Protein AF-0000000084921939 (afdb_homodimer)

Solvent-accessible surface area (backbone atoms only — not comparable to full-atom values): 20826 Å² total; per-residue (Å²): 112,67,66,59,47,50,51,52,46,53,59,44,48,62,42,48,56,49,37,40,47,52,32,39,49,50,42,35,72,74,61,29,62,90,74,51,49,69,66,56,27,24,56,69,44,69,48,59,68,68,59,49,56,74,76,28,90,46,66,67,50,51,51,49,50,42,37,20,49,49,24,35,47,53,51,50,52,32,46,61,71,40,65,82,54,87,73,54,70,42,52,43,53,42,50,28,50,50,48,50,50,52,46,27,72,76,34,63,66,51,41,66,37,32,52,82,17,29,64,45,40,33,32,50,63,60,91,84,52,71,69,51,61,34,67,69,56,47,49,54,39,54,76,67,65,54,78,59,56,69,61,51,50,53,49,49,49,50,47,50,39,25,52,29,47,51,45,45,28,12,66,76,66,48,44,97,40,39,47,89,77,40,49,68,61,52,45,48,35,49,35,27,40,64,73,93,111,66,65,58,48,50,50,51,46,51,59,44,49,63,43,50,56,48,35,40,46,51,31,39,49,52,41,35,72,75,62,29,63,88,72,51,49,68,66,57,26,24,58,70,44,70,47,56,69,70,59,50,57,75,77,28,91,46,67,66,51,52,50,49,51,42,39,21,49,49,23,34,48,53,50,50,51,32,47,62,70,40,65,84,52,87,74,54,71,42,52,43,54,43,50,29,49,51,48,51,49,51,47,27,73,75,33,62,66,51,42,66,37,30,50,82,17,29,63,47,37,30,32,48,45,62,92,79,54,53,75,55,59,34,66,68,56,46,50,56,39,54,75,68,67,54,78,60,55,69,61,50,50,52,50,49,49,50,46,49,37,24,52,28,45,50,46,47,29,11,66,77,67,48,42,96,39,40,47,88,77,41,47,67,60,50,44,49,35,49,35,26,41,64,73,92

Radius of gyration: 24.92 Å; Cα contacts (8 Å, |Δi|>4): 383; chains: 2; bounding box: 50×103×45 Å

Nearest PDB structures (foldseek):
  5wm9-assembly1_A  TM=5.730E-01  e=4.148E-05  Mycobacterium tuberculosis H37Rv
  6hs0-assembly1_A  TM=5.395E-01  e=7.628E-05  Mycobacterium tuberculosis H37Rv
  5ydp-assembly1_A  TM=6.527E-01  e=1.270E-03  Dietzia sp. DQ12-45-1b
  6o6o-assembly1_B  TM=4.294E-01  e=1.277E-04  Mycobacterium tuberculosis
  2zcx-assembly1_A-2  TM=4.219E-01  e=1.011E-04  Streptomyces coelicolor

Foldseek 3Di:
DVVVVVVVVVVVLVVLLVLLLVLQLVCCVVPNLVRDALCSSCVNSVHDSVSCCVNDVGSVRSVLVNLLVVLQVLLLVLLVVQVPPDDALLVSVLSSLVSQLVVCLVPVVSLVSQLPRNCCNQQPDDPPDGGHGDPSLVVSCVVNPNDPSVLQNVLVVVLSNLSSVVSNCQRVVVPPHHCVGCVVVNSVVSSVSNVD/DVVVVVVVVVVVLVVLLVLLLVLQLVCCVVPNLVRDALCSSCVNSVHDSVSCCVNDVGSVRSVLVNLLVVLQVLLLVLLVVQVPPDDAPLVSVLSSLVSQLVVCLVPVVSLVSQQPRNVCSQQPDDVNNRGGGDPSLVVSCVVNPNDPRVLQNVLVVVLSNVSSVVSNCQRVVVPPHHCVGCVVVNSVVSSVSNVD

InterPro domains:
  IPR001647 DNA-binding HTH domain, TetR-type [PF00440] (20-64)
  IPR001647 DNA-binding HTH domain, TetR-type [PR00455] (20-33)
  IPR001647 DNA-binding HTH domain, TetR-type [PR00455] (41-64)
  IPR001647 DNA-binding HTH domain, TetR-type [PS50977] (14-74)
  IPR009057 Homedomain-like superfamily [SSF46689] (13-72)
  IPR023772 DNA-binding HTH domain, TetR-type, conserved site [PS01081] (32-63)
  IPR050624 Nucleoid occlusion factor SlmA/HTH-type transcriptional regulator [PTHR43479] (9-191)

Sequence (392 aa):
MMDKLHSDMKSSKTDKKNLLIESATELFKTDGIKNTTVSDITGKANVAKGTFYLYFKDKDEIVNTVIIEQAYQMLCTAINHVEEKQGTVADKVVMIADELISAFINDAKDIEIVHKNLYRGLFSKENGKEGYFSKPVKEFIQKHGIVDVERSEKKLYIIIEMVGGVCYNSILNKTPYMIEEIKEELFSAIRSIVESMMDKLHSDMKSSKTDKKNLLIESATELFKTDGIKNTTVSDITGKANVAKGTFYLYFKDKDEIVNTVIIEQAYQMLCTAINHVEEKQGTVADKVVMIADELISAFINDAKDIEIVHKNLYRGLFSKENGKEGYFSKPVKEFIQKHGIVDVERSEKKLYIIIEMVGGVCYNSILNKTPYMIEEIKEELFSAIRSIVES

Structure (mmCIF, N/CA/C/O backbone):
data_AF-0000000084921939-model_v1
#
loop_
_entity.id
_entity.type
_entity.pdbx_description
1 polymer 'Transcriptional regulator, TetR family'
#
loop_
_atom_site.group_PDB
_atom_site.id
_atom_site.type_symbol
_atom_site.label_atom_id
_atom_site.label_alt_id
_atom_site.label_comp_id
_atom_site.label_asym_id
_atom_site.label_entity_id
_atom_site.label_seq_id
_atom_site.pdbx_PDB_ins_code
_atom_site.Cartn_x
_atom_site.Cartn_y
_atom_site.Cartn_z
_atom_site.occupancy
_atom_site.B_iso_or_equiv
_atom_site.auth_seq_id
_atom_site.auth_comp_id
_atom_site.auth_asym_id
_atom_site.auth_atom_id
_atom_site.pdbx_PDB_model_num
ATOM 1 N N . MET A 1 1 ? -13.07 50.812 7.578 1 47.84 1 MET A N 1
ATOM 2 C CA . MET A 1 1 ? -13.992 50.031 8.414 1 47.84 1 MET A CA 1
ATOM 3 C C . MET A 1 1 ? -14.523 48.812 7.66 1 47.84 1 MET A C 1
ATOM 5 O O . MET A 1 1 ? -14.633 47.75 8.227 1 47.84 1 MET A O 1
ATOM 9 N N . MET A 1 2 ? -14.867 48.969 6.434 1 55.25 2 MET A N 1
ATOM 10 C CA . MET A 1 2 ? -15.383 47.875 5.625 1 55.25 2 MET A CA 1
ATOM 11 C C . MET A 1 2 ? -14.281 46.875 5.297 1 55.25 2 MET A C 1
ATOM 13 O O . MET A 1 2 ? -14.523 45.656 5.25 1 55.25 2 MET A O 1
ATOM 17 N N . ASP A 1 3 ? -13.195 47.312 4.945 1 53 3 ASP A N 1
ATOM 18 C CA . ASP A 1 3 ? -12.102 46.406 4.609 1 53 3 ASP A CA 1
ATOM 19 C C . ASP A 1 3 ? -11.688 45.562 5.816 1 53 3 ASP A C 1
ATOM 21 O O . ASP A 1 3 ? -11.32 44.406 5.672 1 53 3 ASP A O 1
ATOM 25 N N . LYS A 1 4 ? -11.57 46.188 6.965 1 53 4 LYS A N 1
ATOM 26 C CA . LYS A 1 4 ? -11.305 45.438 8.18 1 53 4 LYS A CA 1
ATOM 27 C C . LYS A 1 4 ? -12.422 44.438 8.469 1 53 4 LYS A C 1
ATOM 29 O O . LYS A 1 4 ? -12.164 43.312 8.938 1 53 4 LYS A O 1
ATOM 34 N N . LEU A 1 5 ? -13.625 44.719 8.133 1 50.75 5 LEU A N 1
ATOM 35 C CA . LEU A 1 5 ? -14.742 43.781 8.289 1 50.75 5 LEU A CA 1
ATOM 36 C C . LEU A 1 5 ? -14.609 42.594 7.332 1 50.75 5 LEU A C 1
ATOM 38 O O . LEU A 1 5 ? -14.883 41.469 7.707 1 50.75 5 LEU A O 1
ATOM 42 N N . HIS A 1 6 ? -14.188 42.812 6.156 1 52.25 6 HIS A N 1
ATOM 43 C CA . HIS A 1 6 ? -13.977 41.719 5.227 1 52.25 6 HIS A CA 1
ATOM 44 C C . HIS A 1 6 ? -12.812 40.844 5.672 1 52.25 6 HIS A C 1
ATOM 46 O O . HIS A 1 6 ? -12.844 39.625 5.488 1 52.25 6 HIS A O 1
ATOM 52 N N . SER A 1 7 ? -11.82 41.562 6.016 1 52 7 SER A N 1
ATOM 53 C CA . SER A 1 7 ? -10.688 40.781 6.512 1 52 7 SER A CA 1
ATOM 54 C C . SER A 1 7 ? -11.047 40 7.777 1 52 7 SER A C 1
ATOM 56 O O . SER A 1 7 ? -10.602 38.875 7.973 1 52 7 SER A O 1
ATOM 58 N N . ASP A 1 8 ? -11.734 40.594 8.625 1 49.47 8 ASP A N 1
ATOM 59 C CA . ASP A 1 8 ? -12.188 39.938 9.852 1 49.47 8 ASP A CA 1
ATOM 60 C C . ASP A 1 8 ? -13.125 38.781 9.539 1 49.47 8 ASP A C 1
ATOM 62 O O . ASP A 1 8 ? -13.102 37.75 10.242 1 49.47 8 ASP A O 1
ATOM 66 N N . MET A 1 9 ? -13.961 38.969 8.523 1 45.69 9 MET A N 1
ATOM 67 C CA . MET A 1 9 ? -14.867 37.875 8.117 1 45.69 9 MET A CA 1
ATOM 68 C C . MET A 1 9 ? -14.102 36.75 7.477 1 45.69 9 MET A C 1
ATOM 70 O O . MET A 1 9 ? -14.469 35.562 7.652 1 45.69 9 MET A O 1
ATOM 74 N N . LYS A 1 10 ? -13.289 37.094 6.641 1 49.06 10 LYS A N 1
ATOM 75 C CA . LYS A 1 10 ? -12.438 36.094 6.012 1 49.06 10 LYS A CA 1
ATOM 76 C C . LYS A 1 10 ? -11.641 35.312 7.055 1 49.06 10 LYS A C 1
ATOM 78 O O . LYS A 1 10 ? -11.445 34.094 6.93 1 49.06 10 LYS A O 1
ATOM 83 N N . SER A 1 11 ? -11 35.969 7.84 1 51.38 11 SER A N 1
ATOM 84 C CA . SER A 1 11 ? -10.312 35.406 9 1 51.38 11 SER A CA 1
ATOM 85 C C . SER A 1 11 ? -11.266 34.625 9.883 1 51.38 11 SER A C 1
ATOM 87 O O . SER A 1 11 ? -10.898 33.562 10.398 1 51.38 11 SER A O 1
ATOM 89 N N . SER A 1 12 ? -12.617 34.938 9.789 1 52.81 12 SER A N 1
ATOM 90 C CA . SER A 1 12 ? -13.703 34.375 10.562 1 52.81 12 SER A CA 1
ATOM 91 C C . SER A 1 12 ? -14.156 33.031 9.969 1 52.81 12 SER A C 1
ATOM 93 O O . SER A 1 12 ? -14.477 32.094 10.703 1 52.81 12 SER A O 1
ATOM 95 N N . LYS A 1 13 ? -14.109 33 8.688 1 52.56 13 LYS A N 1
ATOM 96 C CA . LYS A 1 13 ? -14.508 31.781 7.996 1 52.56 13 LYS A CA 1
ATOM 97 C C . LYS A 1 13 ? -13.484 30.656 8.219 1 52.56 13 LYS A C 1
ATOM 99 O O . LYS A 1 13 ? -13.859 29.516 8.461 1 52.56 13 LYS A O 1
ATOM 104 N N . THR A 1 14 ? -12.289 30.969 7.824 1 61.38 14 THR A N 1
ATOM 105 C CA . THR A 1 14 ? -11.18 30.062 8.078 1 61.38 14 THR A CA 1
ATOM 106 C C . THR A 1 14 ? -11.156 29.625 9.539 1 61.38 14 THR A C 1
ATOM 108 O O . THR A 1 14 ? -10.891 28.469 9.852 1 61.38 14 THR A O 1
ATOM 111 N N . ASP A 1 15 ? -11.836 30.375 10.258 1 81.5 15 ASP A N 1
ATOM 112 C CA . ASP A 1 15 ? -11.883 30.141 11.703 1 81.5 15 ASP A CA 1
ATOM 113 C C . ASP A 1 15 ? -12.969 29.125 12.055 1 81.5 15 ASP A C 1
ATOM 115 O O . ASP A 1 15 ? -12.734 28.203 12.844 1 81.5 15 ASP A O 1
ATOM 119 N N . LYS A 1 16 ? -14.062 29.125 11.188 1 92.5 16 LYS A N 1
ATOM 120 C CA . LYS A 1 16 ? -15.156 28.234 11.539 1 92.5 16 LYS A CA 1
ATOM 121 C C . LYS A 1 16 ? -14.867 26.797 11.078 1 92.5 16 LYS A C 1
ATOM 123 O O . LYS A 1 16 ? -15.18 25.844 11.789 1 92.5 16 LYS A O 1
ATOM 128 N N . LYS A 1 17 ? -14.297 26.703 9.891 1 94.12 17 LYS A N 1
ATOM 129 C CA . LYS A 1 17 ? -13.898 25.391 9.414 1 94.12 17 LYS A CA 1
ATOM 130 C C . LYS A 1 17 ? -12.945 24.719 10.398 1 94.12 17 LYS A C 1
ATOM 132 O O . LYS A 1 17 ? -13.125 23.547 10.75 1 94.12 17 LYS A O 1
ATOM 137 N N . ASN A 1 18 ? -12.039 25.469 10.789 1 93.81 18 ASN A N 1
ATOM 138 C CA . ASN A 1 18 ? -11.062 24.922 11.727 1 93.81 18 ASN A CA 1
ATOM 139 C C . ASN A 1 18 ? -11.703 24.562 13.062 1 93.81 18 ASN A C 1
ATOM 141 O O . ASN A 1 18 ? -11.328 23.562 13.68 1 93.81 18 ASN A O 1
ATOM 145 N N . LEU A 1 19 ? -12.617 25.391 13.43 1 95.44 19 LEU A N 1
ATOM 146 C CA . LEU A 1 19 ? -13.336 25.109 14.664 1 95.44 19 LEU A CA 1
ATOM 147 C C . LEU A 1 19 ? -14.094 23.797 14.562 1 95.44 19 LEU A C 1
ATOM 149 O O . LEU A 1 19 ? -14.109 23 15.516 1 95.44 19 LEU A O 1
ATOM 153 N N . LEU A 1 20 ? -14.664 23.578 13.453 1 97.25 20 LEU A N 1
ATOM 154 C CA . LEU A 1 20 ? -15.383 22.328 13.219 1 97.25 20 LEU A CA 1
ATOM 155 C C . LEU A 1 20 ? -14.43 21.141 13.234 1 97.25 20 LEU A C 1
ATOM 157 O O . LEU A 1 20 ? -14.711 20.125 13.875 1 97.25 20 LEU A O 1
ATOM 161 N N . ILE A 1 21 ? -13.336 21.344 12.617 1 95.94 21 ILE A N 1
ATOM 162 C CA . ILE A 1 21 ? -12.352 20.266 12.539 1 95.94 21 ILE A CA 1
ATOM 163 C C . ILE A 1 21 ? -11.812 19.953 13.938 1 95.94 21 ILE A C 1
ATOM 165 O O . ILE A 1 21 ? -11.711 18.797 14.328 1 95.94 21 ILE A O 1
ATOM 169 N N . GLU A 1 22 ? -11.508 20.953 14.672 1 95.69 22 GLU A N 1
ATOM 170 C CA . GLU A 1 22 ? -11 20.797 16.031 1 95.69 22 GLU A CA 1
ATOM 171 C C . GLU A 1 22 ? -12.031 20.125 16.922 1 95.69 22 GLU A C 1
ATOM 173 O O . GLU A 1 22 ? -11.695 19.219 17.703 1 95.69 22 GLU A O 1
ATOM 178 N N . SER A 1 23 ? -13.219 20.562 16.844 1 97.94 23 SER A N 1
ATOM 179 C CA . SER A 1 23 ? -14.297 19.984 17.625 1 97.94 23 SER A CA 1
ATOM 180 C C . SER A 1 23 ? -14.508 18.516 17.266 1 97.94 23 SER A C 1
ATOM 182 O O . SER A 1 23 ? -14.633 17.672 18.156 1 97.94 23 SER A O 1
ATOM 184 N N . ALA A 1 24 ? -14.531 18.25 16 1 97.88 24 ALA A N 1
ATOM 185 C CA . ALA A 1 24 ? -14.672 16.875 15.539 1 97.88 24 ALA A CA 1
ATOM 186 C C . ALA A 1 24 ? -13.523 16 16.047 1 97.88 24 ALA A C 1
ATOM 188 O O . ALA A 1 24 ? -13.742 14.898 16.547 1 97.88 24 ALA A O 1
ATOM 189 N N . THR A 1 25 ? -12.359 16.531 15.953 1 96.12 25 THR A N 1
ATOM 190 C CA . THR A 1 25 ? -11.164 15.812 16.391 1 96.12 25 THR A CA 1
ATOM 191 C C . THR A 1 25 ? -11.289 15.422 17.859 1 96.12 25 THR A C 1
ATOM 193 O O . THR A 1 25 ? -11.039 14.266 18.234 1 96.12 25 THR A O 1
ATOM 196 N N . GLU A 1 26 ? -11.711 16.297 18.656 1 96.69 26 GLU A N 1
ATOM 197 C CA . GLU A 1 26 ? -11.852 16.047 20.094 1 96.69 26 GLU A CA 1
ATOM 198 C C . GLU A 1 26 ? -12.953 15.039 20.375 1 96.69 26 GLU A C 1
ATOM 200 O O . GLU A 1 26 ? -12.773 14.117 21.172 1 96.69 26 GLU A O 1
ATOM 205 N N . LEU A 1 27 ? -14.016 15.211 19.719 1 97.69 27 LEU A N 1
ATOM 206 C CA . LEU A 1 27 ? -15.148 14.32 19.938 1 97.69 27 LEU A CA 1
ATOM 207 C C . LEU A 1 27 ? -14.828 12.906 19.453 1 97.69 27 LEU A C 1
ATOM 209 O O . LEU A 1 27 ? -15.203 11.93 20.109 1 97.69 27 LEU A O 1
ATOM 213 N N . PHE A 1 28 ? -14.172 12.828 18.359 1 95.88 28 PHE A N 1
ATOM 214 C CA . PHE A 1 28 ? -13.781 11.516 17.859 1 95.88 28 PHE A CA 1
ATOM 215 C C . PHE A 1 28 ? -12.836 10.82 18.844 1 95.88 28 PHE A C 1
ATOM 217 O O . PHE A 1 28 ? -12.891 9.602 19 1 95.88 28 PHE A O 1
ATOM 224 N N . LYS A 1 29 ? -12.008 11.562 19.438 1 92 29 LYS A N 1
ATOM 225 C CA . LYS A 1 29 ? -11.055 11.016 20.391 1 92 29 LYS A CA 1
ATOM 226 C C . LYS A 1 29 ? -11.75 10.539 21.672 1 92 29 LYS A C 1
ATOM 228 O O . LYS A 1 29 ? -11.414 9.492 22.219 1 92 29 LYS A O 1
ATOM 233 N N . THR A 1 30 ? -12.727 11.258 22.078 1 94.38 30 THR A N 1
ATOM 234 C CA . THR A 1 30 ? -13.359 10.984 23.359 1 94.38 30 THR A CA 1
ATOM 235 C C . THR A 1 30 ? -14.539 10.031 23.203 1 94.38 30 THR A C 1
ATOM 237 O O . THR A 1 30 ? -14.703 9.102 23.984 1 94.38 30 THR A O 1
ATOM 240 N N . ASP A 1 31 ? -15.32 10.18 22.109 1 95.75 31 ASP A N 1
ATOM 241 C CA . ASP A 1 31 ? -16.578 9.453 21.984 1 95.75 31 ASP A CA 1
ATOM 242 C C . ASP A 1 31 ? -16.516 8.43 20.859 1 95.75 31 ASP A C 1
ATOM 244 O O . ASP A 1 31 ? -17.375 7.543 20.766 1 95.75 31 ASP A O 1
ATOM 248 N N . GLY A 1 32 ? -15.5 8.594 20.016 1 94.5 32 GLY A N 1
ATOM 249 C CA . GLY A 1 32 ? -15.445 7.738 18.844 1 94.5 32 GLY A CA 1
ATOM 250 C C . GLY A 1 32 ? -16.203 8.305 17.656 1 94.5 32 GLY A C 1
ATOM 251 O O . GLY A 1 32 ? -17.141 9.078 17.812 1 94.5 32 GLY A O 1
ATOM 252 N N . ILE A 1 33 ? -15.891 7.871 16.531 1 94.94 33 ILE A N 1
ATOM 253 C CA . ILE A 1 33 ? -16.469 8.367 15.289 1 94.94 33 ILE A CA 1
ATOM 254 C C . ILE A 1 33 ? -17.938 7.926 15.195 1 94.94 33 ILE A C 1
ATOM 256 O O . ILE A 1 33 ? -18.812 8.727 14.852 1 94.94 33 ILE A O 1
ATOM 260 N N . LYS A 1 34 ? -18.125 6.68 15.438 1 95.31 34 LYS A N 1
ATOM 261 C CA . LYS A 1 34 ? -19.453 6.094 15.289 1 95.31 34 LYS A CA 1
ATOM 262 C C . LYS A 1 34 ? -20.469 6.797 16.188 1 95.31 34 LYS A C 1
ATOM 264 O O . LYS A 1 34 ? -21.594 7.039 15.773 1 95.31 34 LYS A O 1
ATOM 269 N N . ASN A 1 35 ? -20.094 7.262 17.266 1 97 35 ASN A N 1
ATOM 270 C CA . ASN A 1 35 ? -21 7.781 18.266 1 97 35 ASN A CA 1
ATOM 271 C C . ASN A 1 35 ? -21.125 9.305 18.188 1 97 35 ASN A C 1
ATOM 273 O O . ASN A 1 35 ? -21.828 9.922 18.984 1 97 35 ASN A O 1
ATOM 277 N N . THR A 1 36 ? -20.375 9.859 17.328 1 98.25 36 THR A N 1
ATOM 278 C CA . THR A 1 36 ? -20.406 11.312 17.188 1 98.25 36 THR A CA 1
ATOM 279 C C . THR A 1 36 ? -21.297 11.734 16.016 1 98.25 36 THR A C 1
ATOM 281 O O . THR A 1 36 ? -21.188 11.18 14.922 1 98.25 36 THR A O 1
ATOM 284 N N . THR A 1 37 ? -22.125 12.711 16.219 1 97.94 37 THR A N 1
ATOM 285 C CA . THR A 1 37 ? -23 13.195 15.164 1 97.94 37 THR A CA 1
ATOM 286 C C . THR A 1 37 ? -22.594 14.594 14.719 1 97.94 37 THR A C 1
ATOM 288 O O . THR A 1 37 ? -21.781 15.25 15.383 1 97.94 37 THR A O 1
ATOM 291 N N . VAL A 1 38 ? -23.219 15.008 13.617 1 98.31 38 VAL A N 1
ATOM 292 C CA . VAL A 1 38 ? -23 16.359 13.125 1 98.31 38 VAL A CA 1
ATOM 293 C C . VAL A 1 38 ? -23.516 17.375 14.156 1 98.31 38 VAL A C 1
ATOM 295 O O . VAL A 1 38 ? -22.875 18.406 14.391 1 98.31 38 VAL A O 1
ATOM 298 N N . SER A 1 39 ? -24.594 17.047 14.773 1 98.19 39 SER A N 1
ATOM 299 C CA . SER A 1 39 ? -25.141 17.906 15.812 1 98.19 39 SER A CA 1
ATOM 300 C C . SER A 1 39 ? -24.172 18.062 16.984 1 98.19 39 SER A C 1
ATOM 302 O O . SER A 1 39 ? -24 19.156 17.516 1 98.19 39 SER A O 1
ATOM 304 N N . ASP A 1 40 ? -23.516 17.016 17.391 1 98.38 40 ASP A N 1
ATOM 305 C CA . ASP A 1 40 ? -22.516 17.062 18.453 1 98.38 40 ASP A CA 1
ATOM 306 C C . ASP A 1 40 ? -21.359 18 18.078 1 98.38 40 ASP A C 1
ATOM 308 O O . ASP A 1 40 ? -20.938 18.828 18.906 1 98.38 40 ASP A O 1
ATOM 312 N N . ILE A 1 41 ? -20.906 17.906 16.859 1 98.62 41 ILE A N 1
ATOM 313 C CA . ILE A 1 41 ? -19.766 18.672 16.375 1 98.62 41 ILE A CA 1
ATOM 314 C C . ILE A 1 41 ? -20.109 20.156 16.328 1 98.62 41 ILE A C 1
ATOM 316 O O . ILE A 1 41 ? -19.359 20.984 16.828 1 98.62 41 ILE A O 1
ATOM 320 N N . THR A 1 42 ? -21.266 20.391 15.734 1 98.25 42 THR A N 1
ATOM 321 C CA . THR A 1 42 ? -21.672 21.781 15.633 1 98.25 42 THR A CA 1
ATOM 322 C C . THR A 1 42 ? -21.953 22.375 17.016 1 98.25 42 THR A C 1
ATOM 324 O O . THR A 1 42 ? -21.656 23.547 17.266 1 98.25 42 THR A O 1
ATOM 327 N N . GLY A 1 43 ? -22.562 21.594 17.859 1 97.94 43 GLY A N 1
ATOM 328 C CA . GLY A 1 43 ? -22.781 22.016 19.234 1 97.94 43 GLY A CA 1
ATOM 329 C C . GLY A 1 43 ? -21.484 22.375 19.938 1 97.94 43 GLY A C 1
ATOM 330 O O . GLY A 1 43 ? -21.391 23.453 20.547 1 97.94 43 GLY A O 1
ATOM 331 N N . LYS A 1 44 ? -20.531 21.625 19.844 1 97.5 44 LYS A N 1
ATOM 332 C CA . LYS A 1 44 ? -19.25 21.875 20.484 1 97.5 44 LYS A CA 1
ATOM 333 C C . LYS A 1 44 ? -18.547 23.078 19.875 1 97.5 44 LYS A C 1
ATOM 335 O O . LYS A 1 44 ? -17.875 23.844 20.578 1 97.5 44 LYS A O 1
ATOM 340 N N . ALA A 1 45 ? -18.672 23.172 18.609 1 97.19 45 ALA A N 1
ATOM 341 C CA . ALA A 1 45 ? -18.047 24.266 17.875 1 97.19 45 ALA A CA 1
ATOM 342 C C . ALA A 1 45 ? -18.812 25.578 18.094 1 97.19 45 ALA A C 1
ATOM 344 O O . ALA A 1 45 ? -18.344 26.641 17.719 1 97.19 45 ALA A O 1
ATOM 345 N N . ASN A 1 46 ? -19.953 25.406 18.641 1 96.62 46 ASN A N 1
ATOM 346 C CA . ASN A 1 46 ? -20.812 26.562 18.875 1 96.62 46 ASN A CA 1
ATOM 347 C C . ASN A 1 46 ? -21.156 27.297 17.578 1 96.62 46 ASN A C 1
ATOM 349 O O . ASN A 1 46 ? -20.969 28.516 17.484 1 96.62 46 ASN A O 1
ATOM 353 N N . VAL A 1 47 ? -21.531 26.5 16.625 1 96.38 47 VAL A N 1
ATOM 354 C CA . VAL A 1 47 ? -22 27.047 15.359 1 96.38 47 VAL A CA 1
ATOM 355 C C . VAL A 1 47 ? -23.328 26.391 14.984 1 96.38 47 VAL A C 1
ATOM 357 O O . VAL A 1 47 ? -23.703 25.344 15.531 1 96.38 47 VAL A O 1
ATOM 360 N N . ALA A 1 48 ? -24.047 27.094 14.07 1 94.5 48 ALA A N 1
ATOM 361 C CA . ALA A 1 48 ? -25.312 26.547 13.562 1 94.5 48 ALA A CA 1
ATOM 362 C C . ALA A 1 48 ? -25.047 25.328 12.672 1 94.5 48 ALA A C 1
ATOM 364 O O . ALA A 1 48 ? -24 25.234 12.031 1 94.5 48 ALA A O 1
ATOM 365 N N . LYS A 1 49 ? -26.016 24.453 12.586 1 95.12 49 LYS A N 1
ATOM 366 C CA . LYS A 1 49 ? -25.891 23.234 11.789 1 95.12 49 LYS A CA 1
ATOM 367 C C . LYS A 1 49 ? -25.656 23.562 10.32 1 95.12 49 LYS A C 1
ATOM 369 O O . LYS A 1 49 ? -24.906 22.859 9.633 1 95.12 49 LYS A O 1
ATOM 374 N N . GLY A 1 50 ? -26.266 24.594 9.883 1 95.69 50 GLY A N 1
ATOM 375 C CA . GLY A 1 50 ? -26.109 25.016 8.5 1 95.69 50 GLY A CA 1
ATOM 376 C C . GLY A 1 50 ? -24.688 25.406 8.148 1 95.69 50 GLY A C 1
ATOM 377 O O . GLY A 1 50 ? -24.25 25.203 7.012 1 95.69 50 GLY A O 1
ATOM 378 N N . THR A 1 51 ? -24.047 25.891 9.18 1 95.75 51 THR A N 1
ATOM 379 C CA . THR A 1 51 ? -22.641 26.281 8.984 1 95.75 51 THR A CA 1
ATOM 380 C C . THR A 1 51 ? -21.781 25.078 8.648 1 95.75 51 THR A C 1
ATOM 382 O O . THR A 1 51 ? -20.875 25.156 7.824 1 95.75 51 THR A O 1
ATOM 385 N N . PHE A 1 52 ? -22.094 23.953 9.234 1 97.19 52 PHE A N 1
ATOM 386 C CA . PHE A 1 52 ? -21.375 22.719 8.945 1 97.19 52 PHE A CA 1
ATOM 387 C C . PHE A 1 52 ? -21.422 22.406 7.457 1 97.19 52 PHE A C 1
ATOM 389 O O . PHE A 1 52 ? -20.391 22.094 6.852 1 97.19 52 PHE A O 1
ATOM 396 N N . TYR A 1 53 ? -22.469 22.547 6.863 1 96.44 53 TYR A N 1
ATOM 397 C CA . TYR A 1 53 ? -22.719 22.078 5.5 1 96.44 53 TYR A CA 1
ATOM 398 C C . TYR A 1 53 ? -22.172 23.078 4.484 1 96.44 53 TYR A C 1
ATOM 400 O O . TYR A 1 53 ? -22.141 22.797 3.285 1 96.44 53 TYR A O 1
ATOM 408 N N . LEU A 1 54 ? -21.734 24.219 4.996 1 95.62 54 LEU A N 1
ATOM 409 C CA . LEU A 1 54 ? -20.969 25.125 4.148 1 95.62 54 LEU A CA 1
ATOM 410 C C . LEU A 1 54 ? -19.594 24.562 3.842 1 95.62 54 LEU A C 1
ATOM 412 O O . LEU A 1 54 ? -19 24.875 2.799 1 95.62 54 LEU A O 1
ATOM 416 N N . TYR A 1 55 ? -19.188 23.75 4.773 1 94.88 55 TYR A N 1
ATOM 417 C CA . TYR A 1 55 ? -17.797 23.328 4.684 1 94.88 55 TYR A CA 1
ATOM 418 C C . TYR A 1 55 ? -17.719 21.828 4.41 1 94.88 55 TYR A C 1
ATOM 420 O O . TYR A 1 55 ? -16.75 21.359 3.809 1 94.88 55 TYR A O 1
ATOM 428 N N . PHE A 1 56 ? -18.688 21.156 4.844 1 96.88 56 PHE A N 1
ATOM 429 C CA . PHE A 1 56 ? -18.656 19.703 4.711 1 96.88 56 PHE A CA 1
ATOM 430 C C . PHE A 1 56 ? -20.016 19.188 4.227 1 96.88 56 PHE A C 1
ATOM 432 O O . PHE A 1 56 ? -21.062 19.547 4.766 1 96.88 56 PHE A O 1
ATOM 439 N N . LYS A 1 57 ? -19.953 18.281 3.328 1 96.75 57 LYS A N 1
ATOM 440 C CA . LYS A 1 57 ? -21.172 17.734 2.744 1 96.75 57 LYS A CA 1
ATOM 441 C C . LYS A 1 57 ? -21.859 16.781 3.703 1 96.75 57 LYS A C 1
ATOM 443 O O . LYS A 1 57 ? -23.094 16.688 3.717 1 96.75 57 LYS A O 1
ATOM 448 N N . ASP A 1 58 ? -21.047 16.062 4.457 1 96.44 58 ASP A N 1
ATOM 449 C CA . ASP A 1 58 ? -21.547 15.055 5.395 1 96.44 58 ASP A CA 1
ATOM 450 C C . ASP A 1 58 ? -20.5 14.703 6.445 1 96.44 58 ASP A C 1
ATOM 452 O O . ASP A 1 58 ? -19.406 15.266 6.445 1 96.44 58 ASP A O 1
ATOM 456 N N . LYS A 1 59 ? -20.828 13.891 7.348 1 96.88 59 LYS A N 1
ATOM 457 C CA . LYS A 1 59 ? -19.922 13.484 8.414 1 96.88 59 LYS A CA 1
ATOM 458 C C . LYS A 1 59 ? -18.703 12.781 7.855 1 96.88 59 LYS A C 1
ATOM 460 O O . LYS A 1 59 ? -17.594 12.945 8.375 1 96.88 59 LYS A O 1
ATOM 465 N N . ASP A 1 60 ? -18.891 12.062 6.754 1 96.12 60 ASP A N 1
ATOM 466 C CA . ASP A 1 60 ? -17.781 11.336 6.16 1 96.12 60 ASP A CA 1
ATOM 467 C C . ASP A 1 60 ? -16.688 12.297 5.691 1 96.12 60 ASP A C 1
ATOM 469 O O . ASP A 1 60 ? -15.5 11.992 5.812 1 96.12 60 ASP A O 1
ATOM 473 N N . GLU A 1 61 ? -17.078 13.359 5.25 1 95.69 61 GLU A N 1
ATOM 474 C CA . GLU A 1 61 ? -16.094 14.32 4.754 1 95.69 61 GLU A CA 1
ATOM 475 C C . GLU A 1 61 ? -15.266 14.898 5.895 1 95.69 61 GLU A C 1
ATOM 477 O O . GLU A 1 61 ? -14.047 15.055 5.762 1 95.69 61 GLU A O 1
ATOM 482 N N . ILE A 1 62 ? -15.875 15.266 7.012 1 96.25 62 ILE A N 1
ATOM 483 C CA . ILE A 1 62 ? -15.086 15.836 8.102 1 96.25 62 ILE A CA 1
ATOM 484 C C . ILE A 1 62 ? -14.273 14.742 8.781 1 96.25 62 ILE A C 1
ATOM 486 O O . ILE A 1 62 ? -13.156 14.984 9.234 1 96.25 62 ILE A O 1
ATOM 490 N N . VAL A 1 63 ? -14.789 13.508 8.82 1 95.62 63 VAL A N 1
ATOM 491 C CA . VAL A 1 63 ? -14.016 12.375 9.328 1 95.62 63 VAL A CA 1
ATOM 492 C C . VAL A 1 63 ? -12.727 12.227 8.523 1 95.62 63 VAL A C 1
ATOM 494 O O . VAL A 1 63 ? -11.633 12.156 9.102 1 95.62 63 VAL A O 1
ATOM 497 N N . ASN A 1 64 ? -12.875 12.25 7.227 1 92.56 64 ASN A N 1
ATOM 498 C CA . ASN A 1 64 ? -11.719 12.125 6.348 1 92.56 64 ASN A CA 1
ATOM 499 C C . ASN A 1 64 ? -10.727 13.266 6.562 1 92.56 64 ASN A C 1
ATOM 501 O O . ASN A 1 64 ? -9.516 13.047 6.59 1 92.56 64 ASN A O 1
ATOM 505 N N . THR A 1 65 ? -11.273 14.383 6.703 1 91.75 65 THR A N 1
ATOM 506 C CA . THR A 1 65 ? -10.43 15.555 6.914 1 91.75 65 THR A CA 1
ATOM 507 C C . THR A 1 65 ? -9.648 15.43 8.219 1 91.75 65 THR A C 1
ATOM 509 O O . THR A 1 65 ? -8.453 15.719 8.258 1 91.75 65 THR A O 1
ATOM 512 N N . VAL A 1 66 ? -10.266 14.984 9.258 1 93.25 66 VAL A N 1
ATOM 513 C CA . VAL A 1 66 ? -9.625 14.82 10.555 1 93.25 66 VAL A CA 1
ATOM 514 C C . VAL A 1 66 ? -8.539 13.758 10.469 1 93.25 66 VAL A C 1
ATOM 516 O O . VAL A 1 66 ? -7.441 13.938 11 1 93.25 66 VAL A O 1
ATOM 519 N N . ILE A 1 67 ? -8.805 12.711 9.781 1 91.88 67 ILE A N 1
ATOM 520 C CA . ILE A 1 67 ? -7.867 11.609 9.656 1 91.88 67 ILE A CA 1
ATOM 521 C C . ILE A 1 67 ? -6.633 12.062 8.883 1 91.88 67 ILE A C 1
ATOM 523 O O . ILE A 1 67 ? -5.5 11.781 9.281 1 91.88 67 ILE A O 1
ATOM 527 N N . ILE A 1 68 ? -6.852 12.75 7.859 1 89.94 68 ILE A N 1
ATOM 528 C CA . ILE A 1 68 ? -5.754 13.266 7.055 1 89.94 68 ILE A CA 1
ATOM 529 C C . ILE A 1 68 ? -4.906 14.227 7.887 1 89.94 68 ILE A C 1
ATOM 531 O O . ILE A 1 68 ? -3.674 14.164 7.852 1 89.94 68 ILE A O 1
ATOM 535 N N . GLU A 1 69 ? -5.566 15.039 8.625 1 88.31 69 GLU A N 1
ATOM 536 C CA . GLU A 1 69 ? -4.863 15.984 9.484 1 88.31 69 GLU A CA 1
ATOM 537 C C . GLU A 1 69 ? -4.047 15.266 10.555 1 88.31 69 GLU A C 1
ATOM 539 O O . GLU A 1 69 ? -2.938 15.688 10.883 1 88.31 69 GLU A O 1
ATOM 544 N N . GLN A 1 70 ? -4.605 14.281 11.102 1 89.69 70 GLN A N 1
ATOM 545 C CA . GLN A 1 70 ? -3.893 13.508 12.109 1 89.69 70 GLN A CA 1
ATOM 546 C C . GLN A 1 70 ? -2.654 12.836 11.523 1 89.69 70 GLN A C 1
ATOM 548 O O . GLN A 1 70 ? -1.589 12.844 12.141 1 89.69 70 GLN A O 1
ATOM 553 N N . ALA A 1 71 ? -2.828 12.266 10.383 1 89.88 71 ALA A N 1
ATOM 554 C CA . ALA A 1 71 ? -1.695 11.641 9.695 1 89.88 71 ALA A CA 1
ATOM 555 C C . ALA A 1 71 ? -0.586 12.656 9.438 1 89.88 71 ALA A C 1
ATOM 557 O O . ALA A 1 71 ? 0.589 12.383 9.695 1 89.88 71 ALA A O 1
ATOM 558 N N . TYR A 1 72 ? -1.009 13.789 8.992 1 87 72 TYR A N 1
ATOM 559 C CA . TYR A 1 72 ? -0.081 14.883 8.719 1 87 72 TYR A CA 1
ATOM 560 C C . TYR A 1 72 ? 0.651 15.297 9.992 1 87 72 TYR A C 1
ATOM 562 O O . TYR A 1 72 ? 1.87 15.492 9.977 1 87 72 TYR A O 1
ATOM 570 N N . GLN A 1 73 ? -0.079 15.383 11.031 1 88.19 73 GLN A N 1
ATOM 571 C CA . GLN A 1 73 ? 0.512 15.805 12.297 1 88.19 73 GLN A CA 1
ATOM 572 C C . GLN A 1 73 ? 1.515 14.773 12.805 1 88.19 73 GLN A C 1
ATOM 574 O O . GLN A 1 73 ? 2.535 15.125 13.391 1 88.19 73 GLN A O 1
ATOM 579 N N . MET A 1 74 ? 1.231 13.547 12.633 1 90.38 74 MET A N 1
ATOM 580 C CA . MET A 1 74 ? 2.148 12.484 13.039 1 90.38 74 MET A CA 1
ATOM 581 C C . MET A 1 74 ? 3.473 12.602 12.289 1 90.38 74 MET A C 1
ATOM 583 O O . MET A 1 74 ? 4.539 12.453 12.883 1 90.38 74 MET A O 1
ATOM 587 N N . LEU A 1 75 ? 3.396 12.852 11.031 1 89.38 75 LEU A N 1
ATOM 588 C CA . LEU A 1 75 ? 4.605 13 10.227 1 89.38 75 LEU A CA 1
ATOM 589 C C . LEU A 1 75 ? 5.402 14.227 10.664 1 89.38 75 LEU A C 1
ATOM 591 O O . LEU A 1 75 ? 6.621 14.156 10.828 1 89.38 75 LEU A O 1
ATOM 595 N N . CYS A 1 76 ? 4.668 15.328 10.875 1 87.88 76 CYS A N 1
ATOM 596 C CA . CYS A 1 76 ? 5.324 16.562 11.289 1 87.88 76 CYS A CA 1
ATOM 597 C C . CYS A 1 76 ? 6.043 16.375 12.625 1 87.88 76 CYS A C 1
ATOM 599 O O . CYS A 1 76 ? 7.172 16.844 12.797 1 87.88 76 CYS A O 1
ATOM 601 N N . THR A 1 77 ? 5.363 15.758 13.492 1 91.25 77 THR A N 1
ATOM 602 C CA . THR A 1 77 ? 5.957 15.492 14.797 1 91.25 77 THR A CA 1
ATOM 603 C C . THR A 1 77 ? 7.223 14.648 14.656 1 91.25 77 THR A C 1
ATOM 605 O O . THR A 1 77 ? 8.25 14.961 15.266 1 91.25 77 THR A O 1
ATOM 608 N N . ALA A 1 78 ? 7.172 13.641 13.852 1 92.94 78 ALA A N 1
ATOM 609 C CA . ALA A 1 78 ? 8.328 12.773 13.633 1 92.94 78 ALA A CA 1
ATOM 610 C C . ALA A 1 78 ? 9.477 13.547 13 1 92.94 78 ALA A C 1
ATOM 612 O O . ALA A 1 78 ? 10.633 13.391 13.398 1 92.94 78 ALA A O 1
ATOM 613 N N . ILE A 1 79 ? 9.172 14.406 12.047 1 90.88 79 ILE A N 1
ATOM 614 C CA . ILE A 1 79 ? 10.18 15.211 11.375 1 90.88 79 ILE A CA 1
ATOM 615 C C . ILE A 1 79 ? 10.852 16.156 12.375 1 90.88 79 ILE A C 1
ATOM 617 O O . ILE A 1 79 ? 12.078 16.266 12.414 1 90.88 79 ILE A O 1
ATOM 621 N N . ASN A 1 80 ? 10.031 16.766 13.188 1 90.94 80 ASN A N 1
ATOM 622 C CA . ASN A 1 80 ? 10.547 17.719 14.164 1 90.94 80 ASN A CA 1
ATOM 623 C C . ASN A 1 80 ? 11.461 17.047 15.188 1 90.94 80 ASN A C 1
ATOM 625 O O . ASN A 1 80 ? 12.453 17.641 15.617 1 90.94 80 ASN A O 1
ATOM 629 N N . HIS A 1 81 ? 11.117 15.875 15.562 1 93.5 81 HIS A N 1
ATOM 630 C CA . HIS A 1 81 ? 11.906 15.125 16.531 1 93.5 81 HIS A CA 1
ATOM 631 C C . HIS A 1 81 ? 13.281 14.781 15.977 1 93.5 81 HIS A C 1
ATOM 633 O O . HIS A 1 81 ? 14.25 14.68 16.734 1 93.5 81 HIS A O 1
ATOM 639 N N . VAL A 1 82 ? 13.375 14.617 14.664 1 93.06 82 VAL A N 1
ATOM 640 C CA . VAL A 1 82 ? 14.594 14.102 14.062 1 93.06 82 VAL A CA 1
ATOM 641 C C . VAL A 1 82 ? 15.43 15.266 13.523 1 93.06 82 VAL A C 1
ATOM 643 O O . VAL A 1 82 ? 16.641 15.117 13.289 1 93.06 82 VAL A O 1
ATOM 646 N N . GLU A 1 83 ? 14.828 16.359 13.273 1 86.62 83 GLU A N 1
ATOM 647 C CA . GLU A 1 83 ? 15.438 17.5 12.594 1 86.62 83 GLU A CA 1
ATOM 648 C C . GLU A 1 83 ? 16.75 17.906 13.258 1 86.62 83 GLU A C 1
ATOM 650 O O . GLU A 1 83 ? 17.734 18.219 12.578 1 86.62 83 GLU A O 1
ATOM 655 N N . GLU A 1 84 ? 16.859 17.844 14.555 1 86.81 84 GLU A N 1
ATOM 656 C CA . GLU A 1 84 ? 18.047 18.328 15.266 1 86.81 84 GLU A CA 1
ATOM 657 C C . GLU A 1 84 ? 19.094 17.234 15.422 1 86.81 84 GLU A C 1
ATOM 659 O O . GLU A 1 84 ? 20.188 17.484 15.906 1 86.81 84 GLU A O 1
ATOM 664 N N . LYS A 1 85 ? 18.766 16.109 14.992 1 92 85 LYS A N 1
ATOM 665 C CA . LYS A 1 85 ? 19.703 14.992 15.109 1 92 85 LYS A CA 1
ATOM 666 C C . LYS A 1 85 ? 20.734 15.023 13.992 1 92 85 LYS A C 1
ATOM 668 O O . LYS A 1 85 ? 20.484 15.594 12.93 1 92 85 LYS A O 1
ATOM 673 N N . GLN A 1 86 ? 21.859 14.453 14.281 1 92.5 86 GLN A N 1
ATOM 674 C CA . GLN A 1 86 ? 22.922 14.375 13.297 1 92.5 86 GLN A CA 1
ATOM 675 C C . GLN A 1 86 ? 22.719 13.188 12.352 1 92.5 86 GLN A C 1
ATOM 677 O O . GLN A 1 86 ? 22.031 12.227 12.695 1 92.5 86 GLN A O 1
ATOM 682 N N . GLY A 1 87 ? 23.25 13.375 11.055 1 93.44 87 GLY A N 1
ATOM 683 C CA . GLY A 1 87 ? 23.188 12.297 10.086 1 93.44 87 GLY A CA 1
ATOM 684 C C . GLY A 1 87 ? 22.875 12.773 8.68 1 93.44 87 GLY A C 1
ATOM 685 O O . GLY A 1 87 ? 22.578 13.945 8.469 1 93.44 87 GLY A O 1
ATOM 686 N N . THR A 1 88 ? 23.031 11.82 7.773 1 94 88 THR A N 1
ATOM 687 C CA . THR A 1 88 ? 22.672 12.094 6.387 1 94 88 THR A CA 1
ATOM 688 C C . THR A 1 88 ? 21.172 12.227 6.223 1 94 88 THR A C 1
ATOM 690 O O . THR A 1 88 ? 20.406 11.922 7.148 1 94 88 THR A O 1
ATOM 693 N N . VAL A 1 89 ? 20.719 12.664 5.137 1 93.88 89 VAL A N 1
ATOM 694 C CA . VAL A 1 89 ? 19.297 12.734 4.836 1 93.88 89 VAL A CA 1
ATOM 695 C C . VAL A 1 89 ? 18.688 11.336 4.938 1 93.88 89 VAL A C 1
ATOM 697 O O . VAL A 1 89 ? 17.594 11.172 5.504 1 93.88 89 VAL A O 1
ATOM 700 N N . ALA A 1 90 ? 19.391 10.359 4.449 1 95.75 90 ALA A N 1
ATOM 701 C CA . ALA A 1 90 ? 18.906 8.977 4.52 1 95.75 90 ALA A CA 1
ATOM 702 C C . ALA A 1 90 ? 18.75 8.531 5.969 1 95.75 90 ALA A C 1
ATOM 704 O O . ALA A 1 90 ? 17.734 7.906 6.32 1 95.75 90 ALA A O 1
ATOM 705 N N . ASP A 1 91 ? 19.703 8.867 6.836 1 96.62 91 ASP A N 1
ATOM 706 C CA . ASP A 1 91 ? 19.609 8.555 8.258 1 96.62 91 ASP A CA 1
ATOM 707 C C . ASP A 1 91 ? 18.344 9.164 8.867 1 96.62 91 ASP A C 1
ATOM 709 O O . ASP A 1 91 ? 17.609 8.5 9.609 1 96.62 91 ASP A O 1
ATOM 713 N N . LYS A 1 92 ? 18.156 10.383 8.539 1 95.69 92 LYS A N 1
ATOM 714 C CA . LYS A 1 92 ? 17.031 11.117 9.125 1 95.69 92 LYS A CA 1
ATOM 715 C C . LYS A 1 92 ? 15.703 10.547 8.664 1 95.69 92 LYS A C 1
ATOM 717 O O . LYS A 1 92 ? 14.766 10.414 9.453 1 95.69 92 LYS A O 1
ATOM 722 N N . VAL A 1 93 ? 15.578 10.188 7.391 1 96.62 93 VAL A N 1
ATOM 723 C CA . VAL A 1 93 ? 14.344 9.602 6.879 1 96.62 93 VAL A CA 1
ATOM 724 C C . VAL A 1 93 ? 14.094 8.25 7.547 1 96.62 93 VAL A C 1
ATOM 726 O O . VAL A 1 93 ? 12.961 7.938 7.914 1 96.62 93 VAL A O 1
ATOM 729 N N . VAL A 1 94 ? 15.078 7.465 7.746 1 98.12 94 VAL A N 1
ATOM 730 C CA . VAL A 1 94 ? 14.953 6.188 8.438 1 98.12 94 VAL A CA 1
ATOM 731 C C . VAL A 1 94 ? 14.508 6.426 9.883 1 98.12 94 VAL A C 1
ATOM 733 O O . VAL A 1 94 ? 13.656 5.703 10.398 1 98.12 94 VAL A O 1
ATOM 736 N N . MET A 1 95 ? 15.109 7.426 10.516 1 97.75 95 MET A N 1
ATOM 737 C CA . MET A 1 95 ? 14.727 7.746 11.891 1 97.75 95 MET A CA 1
ATOM 738 C C . MET A 1 95 ? 13.266 8.156 11.969 1 97.75 95 MET A C 1
ATOM 740 O O . MET A 1 95 ? 12.562 7.805 12.922 1 97.75 95 MET A O 1
ATOM 744 N N . ILE A 1 96 ? 12.836 8.938 11.008 1 96.44 96 ILE A N 1
ATOM 745 C CA . ILE A 1 96 ? 11.438 9.336 10.945 1 96.44 96 ILE A CA 1
ATOM 746 C C . ILE A 1 96 ? 10.547 8.102 10.805 1 96.44 96 ILE A C 1
ATOM 748 O O . ILE A 1 96 ? 9.57 7.941 11.539 1 96.44 96 ILE A O 1
ATOM 752 N N . ALA A 1 97 ? 10.875 7.207 9.914 1 97.44 97 ALA A N 1
ATOM 753 C CA . ALA A 1 97 ? 10.125 5.969 9.734 1 97.44 97 ALA A CA 1
ATOM 754 C C . ALA A 1 97 ? 10.102 5.148 11.023 1 97.44 97 ALA A C 1
ATOM 756 O O . ALA A 1 97 ? 9.062 4.602 11.398 1 97.44 97 ALA A O 1
ATOM 757 N N . ASP A 1 98 ? 11.234 5.082 11.625 1 97.88 98 ASP A N 1
ATOM 758 C CA . ASP A 1 98 ? 11.336 4.309 12.867 1 97.88 98 ASP A CA 1
ATOM 759 C C . ASP A 1 98 ? 10.422 4.875 13.945 1 97.88 98 ASP A C 1
ATOM 761 O O . ASP A 1 98 ? 9.797 4.117 14.695 1 97.88 98 ASP A O 1
ATOM 765 N N . GLU A 1 99 ? 10.344 6.137 14.047 1 96.31 99 GLU A N 1
ATOM 766 C CA . GLU A 1 99 ? 9.445 6.77 15.008 1 96.31 99 GLU A CA 1
ATOM 767 C C . GLU A 1 99 ? 7.984 6.461 14.68 1 96.31 99 GLU A C 1
ATOM 769 O O . GLU A 1 99 ? 7.191 6.168 15.578 1 96.31 99 GLU A O 1
ATOM 774 N N . LEU A 1 100 ? 7.652 6.57 13.461 1 95.44 100 LEU A N 1
ATOM 775 C CA . LEU A 1 100 ? 6.289 6.258 13.055 1 95.44 100 LEU A CA 1
ATOM 776 C C . LEU A 1 100 ? 5.961 4.797 13.336 1 95.44 100 LEU A C 1
ATOM 778 O O . LEU A 1 100 ? 4.879 4.484 13.836 1 95.44 100 LEU A O 1
ATOM 782 N N . ILE A 1 101 ? 6.855 3.9 13.023 1 97 101 ILE A N 1
ATOM 783 C CA . ILE A 1 101 ? 6.66 2.473 13.258 1 97 101 ILE A CA 1
ATOM 784 C C . ILE A 1 101 ? 6.449 2.221 14.75 1 97 101 ILE A C 1
ATOM 786 O O . ILE A 1 101 ? 5.574 1.441 15.141 1 97 101 ILE A O 1
ATOM 790 N N . SER A 1 102 ? 7.23 2.889 15.562 1 96.25 102 SER A N 1
ATOM 791 C CA . SER A 1 102 ? 7.059 2.775 17 1 96.25 102 SER A CA 1
ATOM 792 C C . SER A 1 102 ? 5.664 3.221 17.422 1 96.25 102 SER A C 1
ATOM 794 O O . SER A 1 102 ? 5.031 2.576 18.266 1 96.25 102 SER A O 1
ATOM 796 N N . ALA A 1 103 ? 5.242 4.277 16.844 1 94.06 103 ALA A N 1
ATOM 797 C CA . ALA A 1 103 ? 3.896 4.762 17.125 1 94.06 103 ALA A CA 1
ATOM 798 C C . ALA A 1 103 ? 2.844 3.742 16.703 1 94.06 103 ALA A C 1
ATOM 800 O O . ALA A 1 103 ? 1.855 3.525 17.406 1 94.06 103 ALA A O 1
ATOM 801 N N . PHE A 1 104 ? 3.059 3.121 15.531 1 94.88 104 PHE A N 1
ATOM 802 C CA . PHE A 1 104 ? 2.139 2.121 15 1 94.88 104 PHE A CA 1
ATOM 803 C C . PHE A 1 104 ? 2.053 0.917 15.93 1 94.88 104 PHE A C 1
ATOM 805 O O . PHE A 1 104 ? 0.966 0.382 16.156 1 94.88 104 PHE A O 1
ATOM 812 N N . ILE A 1 105 ? 3.172 0.534 16.406 1 95.31 105 ILE A N 1
ATOM 813 C CA . ILE A 1 105 ? 3.25 -0.625 17.297 1 95.31 105 ILE A CA 1
ATOM 814 C C . ILE A 1 105 ? 2.529 -0.323 18.609 1 95.31 105 ILE A C 1
ATOM 816 O O . ILE A 1 105 ? 1.844 -1.188 19.156 1 95.31 105 ILE A O 1
ATOM 820 N N . ASN A 1 106 ? 2.605 0.869 19.094 1 94.19 106 ASN A N 1
ATOM 821 C CA . ASN A 1 106 ? 2.012 1.272 20.359 1 94.19 106 ASN A CA 1
ATOM 822 C C . ASN A 1 106 ? 0.498 1.422 20.25 1 94.19 106 ASN A C 1
ATOM 824 O O . ASN A 1 106 ? -0.225 1.191 21.219 1 94.19 106 ASN A O 1
ATOM 828 N N . ASP A 1 107 ? 0.048 1.859 19.078 1 91.75 107 ASP A N 1
ATOM 829 C CA . ASP A 1 107 ? -1.379 2.045 18.828 1 91.75 107 ASP A CA 1
ATOM 830 C C . ASP A 1 107 ? -1.739 1.663 17.391 1 91.75 107 ASP A C 1
ATOM 832 O O . ASP A 1 107 ? -1.493 2.432 16.453 1 91.75 107 ASP A O 1
ATOM 836 N N . ALA A 1 108 ? -2.41 0.604 17.281 1 86.88 108 ALA A N 1
ATOM 837 C CA . ALA A 1 108 ? -2.752 0.052 15.969 1 86.88 108 ALA A CA 1
ATOM 838 C C . ALA A 1 108 ? -3.615 1.024 15.172 1 86.88 108 ALA A C 1
ATOM 840 O O . ALA A 1 108 ? -3.586 1.023 13.938 1 86.88 108 ALA A O 1
ATOM 841 N N . LYS A 1 109 ? -4.348 1.82 15.836 1 87.38 109 LYS A N 1
ATOM 842 C CA . LYS A 1 109 ? -5.184 2.803 15.156 1 87.38 109 LYS A CA 1
ATOM 843 C C . LYS A 1 109 ? -4.34 3.781 14.352 1 87.38 109 LYS A C 1
ATOM 845 O O . LYS A 1 109 ? -4.773 4.266 13.305 1 87.38 109 LYS A O 1
ATOM 850 N N . ASP A 1 110 ? -3.127 4.027 14.75 1 89.94 110 ASP A N 1
ATOM 851 C CA . ASP A 1 110 ? -2.24 4.969 14.07 1 89.94 110 ASP A CA 1
ATOM 852 C C . ASP A 1 110 ? -1.881 4.469 12.672 1 89.94 110 ASP A C 1
ATOM 854 O O . ASP A 1 110 ? -1.793 5.258 11.727 1 89.94 110 ASP A O 1
ATOM 858 N N . ILE A 1 111 ? -1.711 3.195 12.562 1 90.12 111 ILE A N 1
ATOM 859 C CA . ILE A 1 111 ? -1.354 2.652 11.258 1 90.12 111 ILE A CA 1
ATOM 860 C C . ILE A 1 111 ? -2.551 2.75 10.312 1 90.12 111 ILE A C 1
ATOM 862 O O . ILE A 1 111 ? -2.389 3.018 9.117 1 90.12 111 ILE A O 1
ATOM 866 N N . GLU A 1 112 ? -3.725 2.6 10.859 1 86.12 112 GLU A N 1
ATOM 867 C CA . GLU A 1 112 ? -4.941 2.732 10.062 1 86.12 112 GLU A CA 1
ATOM 868 C C . GLU A 1 112 ? -5.113 4.16 9.547 1 86.12 112 GLU A C 1
ATOM 870 O O . GLU A 1 112 ? -5.555 4.367 8.414 1 86.12 112 GLU A O 1
ATOM 875 N N . ILE A 1 113 ? -4.711 5.051 10.344 1 85.06 113 ILE A N 1
ATOM 876 C CA . ILE A 1 113 ? -4.816 6.465 10 1 85.06 113 ILE A CA 1
ATOM 877 C C . ILE A 1 113 ? -3.826 6.805 8.891 1 85.06 113 ILE A C 1
ATOM 879 O O . ILE A 1 113 ? -4.184 7.469 7.914 1 85.06 113 ILE A O 1
ATOM 883 N N . VAL A 1 114 ? -2.633 6.211 8.914 1 85.44 114 VAL A N 1
ATOM 884 C CA . VAL A 1 114 ? -1.542 6.66 8.055 1 85.44 114 VAL A CA 1
ATOM 885 C C . VAL A 1 114 ? -1.569 5.891 6.734 1 85.44 114 VAL A C 1
ATOM 887 O O . VAL A 1 114 ? -1.205 6.426 5.688 1 85.44 114 VAL A O 1
ATOM 890 N N . HIS A 1 115 ? -1.813 4.609 6.633 1 83.06 115 HIS A N 1
ATOM 891 C CA . HIS A 1 115 ? -1.672 3.715 5.492 1 83.06 115 HIS A CA 1
ATOM 892 C C . HIS A 1 115 ? -2.381 4.273 4.262 1 83.06 115 HIS A C 1
ATOM 894 O O . HIS A 1 115 ? -1.841 4.227 3.154 1 83.06 115 HIS A O 1
ATOM 900 N N . LYS A 1 116 ? -3.434 5.059 4.402 1 78.62 116 LYS A N 1
ATOM 901 C CA . LYS A 1 116 ? -4.125 5.551 3.213 1 78.62 116 LYS A CA 1
ATOM 902 C C . LYS A 1 116 ? -4.293 7.066 3.264 1 78.62 116 LYS A C 1
ATOM 904 O O . LYS A 1 116 ? -4.871 7.66 2.352 1 78.62 116 LYS A O 1
ATOM 909 N N . ASN A 1 117 ? -3.59 7.621 4.27 1 83.75 117 ASN A N 1
ATOM 910 C CA . ASN A 1 117 ? -3.969 9.016 4.43 1 83.75 117 ASN A CA 1
ATOM 911 C C . ASN A 1 117 ? -2.744 9.922 4.551 1 83.75 117 ASN A C 1
ATOM 913 O O . ASN A 1 117 ? -2.848 11.141 4.395 1 83.75 117 ASN A O 1
ATOM 917 N N . LEU A 1 118 ? -1.652 9.312 4.797 1 83.12 118 LEU A N 1
ATOM 918 C CA . LEU A 1 118 ? -0.48 10.133 5.082 1 83.12 118 LEU A CA 1
ATOM 919 C C . LEU A 1 118 ? -0.086 10.961 3.863 1 83.12 118 LEU A C 1
ATOM 921 O O . LEU A 1 118 ? 0.156 12.164 3.975 1 83.12 118 LEU A O 1
ATOM 925 N N . TYR A 1 119 ? -0.07 10.312 2.734 1 82.69 119 TYR A N 1
ATOM 926 C CA . TYR A 1 119 ? 0.361 11.039 1.545 1 82.69 119 TYR A CA 1
ATOM 927 C C . TYR A 1 119 ? -0.636 12.133 1.184 1 82.69 119 TYR A C 1
ATOM 929 O O . TYR A 1 119 ? -0.261 13.156 0.607 1 82.69 119 TYR A O 1
ATOM 937 N N . ARG A 1 120 ? -1.857 11.93 1.547 1 82.75 120 ARG A N 1
ATOM 938 C CA . ARG A 1 120 ? -2.875 12.945 1.281 1 82.75 120 ARG A CA 1
ATOM 939 C C . ARG A 1 120 ? -2.617 14.203 2.1 1 82.75 120 ARG A C 1
ATOM 941 O O . ARG A 1 120 ? -2.828 15.32 1.613 1 82.75 120 ARG A O 1
ATOM 948 N N . GLY A 1 121 ? -2.238 13.945 3.268 1 81 121 GLY A N 1
ATOM 949 C CA . GLY A 1 121 ? -1.88 15.086 4.098 1 81 121 GLY A CA 1
ATOM 950 C C . GLY A 1 121 ? -0.686 15.859 3.566 1 81 121 GLY A C 1
ATOM 951 O O . GLY A 1 121 ? -0.58 17.062 3.775 1 81 121 GLY A O 1
ATOM 952 N N . LEU A 1 122 ? 0.105 15.141 2.885 1 80.19 122 LEU A N 1
ATOM 953 C CA . LEU A 1 122 ? 1.297 15.773 2.324 1 80.19 122 LEU A CA 1
ATOM 954 C C . LEU A 1 122 ? 0.966 16.516 1.03 1 80.19 122 LEU A C 1
ATOM 956 O O . LEU A 1 122 ? 1.539 17.562 0.749 1 80.19 122 LEU A O 1
ATOM 960 N N . PHE A 1 123 ? 0.049 15.906 0.198 1 72.5 123 PHE A N 1
ATOM 961 C CA . PHE A 1 123 ? -0.261 16.453 -1.118 1 72.5 123 PHE A CA 1
ATOM 962 C C . PHE A 1 123 ? -1.587 17.203 -1.094 1 72.5 123 PHE A C 1
ATOM 964 O O . PHE A 1 123 ? -1.945 17.875 -2.066 1 72.5 123 PHE A O 1
ATOM 971 N N . SER A 1 124 ? -2.463 17.047 -0.173 1 57.59 124 SER A N 1
ATOM 972 C CA . SER A 1 124 ? -3.818 17.594 -0.246 1 57.59 124 SER A CA 1
ATOM 973 C C . SER A 1 124 ? -3.814 19.047 -0.694 1 57.59 124 SER A C 1
ATOM 975 O O . SER A 1 124 ? -2.836 19.766 -0.481 1 57.59 124 SER A O 1
ATOM 977 N N . LYS A 1 125 ? -4.812 19.359 -1.751 1 49.44 125 LYS A N 1
ATOM 978 C CA . LYS A 1 125 ? -5.207 20.625 -2.354 1 49.44 125 LYS A CA 1
ATOM 979 C C . LYS A 1 125 ? -5.52 21.672 -1.285 1 49.44 125 LYS A C 1
ATOM 981 O O . LYS A 1 125 ? -6.48 21.531 -0.529 1 49.44 125 LYS A O 1
ATOM 986 N N . GLU A 1 126 ? -4.785 22.062 -0.548 1 43.62 126 GLU A N 1
ATOM 987 C CA . GLU A 1 126 ? -5.227 23.25 0.178 1 43.62 126 GLU A CA 1
ATOM 988 C C . GLU A 1 126 ? -5.441 24.422 -0.77 1 43.62 126 GLU A C 1
ATOM 990 O O . GLU A 1 126 ? -4.559 24.75 -1.565 1 43.62 126 GLU A O 1
ATOM 995 N N . ASN A 1 127 ? -6.82 25.188 -0.584 1 40.5 127 ASN A N 1
ATOM 996 C CA . ASN A 1 127 ? -7.406 26.406 -1.119 1 40.5 127 ASN A CA 1
ATOM 997 C C . ASN A 1 127 ? -7.375 26.438 -2.645 1 40.5 127 ASN A C 1
ATOM 999 O O . ASN A 1 127 ? -7.113 27.469 -3.252 1 40.5 127 ASN A O 1
ATOM 1003 N N . GLY A 1 128 ? -7.621 25.453 -3.439 1 40.94 128 GLY A N 1
ATOM 1004 C CA . GLY A 1 128 ? -7.703 25.516 -4.891 1 40.94 128 GLY A CA 1
ATOM 1005 C C . GLY A 1 128 ? -6.383 25.219 -5.574 1 40.94 128 GLY A C 1
ATOM 1006 O O . GLY A 1 128 ? -6.324 25.109 -6.801 1 40.94 128 GLY A O 1
ATOM 1007 N N . LYS A 1 129 ? -5.258 25.859 -5.215 1 41.59 129 LYS A N 1
ATOM 1008 C CA . LYS A 1 129 ? -3.992 25.672 -5.918 1 41.59 129 LYS A CA 1
ATOM 1009 C C . LYS A 1 129 ? -3.336 24.344 -5.527 1 41.59 129 LYS A C 1
ATOM 1011 O O . LYS A 1 129 ? -3.424 23.922 -4.371 1 41.59 129 LYS A O 1
ATOM 1016 N N . GLU A 1 130 ? -2.918 23.375 -6.438 1 44.59 130 GLU A N 1
ATOM 1017 C CA . GLU A 1 130 ? -2.365 22.031 -6.609 1 44.59 130 GLU A CA 1
ATOM 1018 C C . GLU A 1 130 ? -1.472 21.656 -5.434 1 44.59 130 GLU A C 1
ATOM 1020 O O . GLU A 1 130 ? -1.188 22.484 -4.566 1 44.59 130 GLU A O 1
ATOM 1025 N N . GLY A 1 131 ? -0.422 20.422 -5.711 1 47.62 131 GLY A N 1
ATOM 1026 C CA . GLY A 1 131 ? 0.316 19.25 -5.258 1 47.62 131 GLY A CA 1
ATOM 1027 C C . GLY A 1 131 ? 1.35 19.578 -4.195 1 47.62 131 GLY A C 1
ATOM 1028 O O . GLY A 1 131 ? 2.301 18.812 -3.998 1 47.62 131 GLY A O 1
ATOM 1029 N N . TYR A 1 132 ? 1.418 20.688 -3.52 1 51.31 132 TYR A N 1
ATOM 1030 C CA . TYR A 1 132 ? 2.727 20.906 -2.912 1 51.31 132 TYR A CA 1
ATOM 1031 C C . TYR A 1 132 ? 2.859 20.125 -1.612 1 51.31 132 TYR A C 1
ATOM 1033 O O . TYR A 1 132 ? 1.868 19.891 -0.917 1 51.31 132 TYR A O 1
ATOM 1041 N N . PHE A 1 133 ? 3.924 19.359 -1.529 1 64.44 133 PHE A N 1
ATOM 1042 C CA . PHE A 1 133 ? 4.398 18.797 -0.274 1 64.44 133 PHE A CA 1
ATOM 1043 C C . PHE A 1 133 ? 4.305 19.812 0.853 1 64.44 133 PHE A C 1
ATOM 1045 O O . PHE A 1 133 ? 4.422 21.016 0.617 1 64.44 133 PHE A O 1
ATOM 1052 N N . SER A 1 134 ? 3.883 19.438 1.94 1 71.62 134 SER A N 1
ATOM 1053 C CA . SER A 1 134 ? 3.662 20.219 3.152 1 71.62 134 SER A CA 1
ATOM 1054 C C . SER A 1 134 ? 4.906 21.016 3.533 1 71.62 134 SER A C 1
ATOM 1056 O O . SER A 1 134 ? 6.016 20.672 3.117 1 71.62 134 SER A O 1
ATOM 1058 N N . LYS A 1 135 ? 4.637 22.047 4.133 1 76.88 135 LYS A N 1
ATOM 1059 C CA . LYS A 1 135 ? 5.676 22.984 4.555 1 76.88 135 LYS A CA 1
ATOM 1060 C C . LYS A 1 135 ? 6.797 22.266 5.301 1 76.88 135 LYS A C 1
ATOM 1062 O O . LYS A 1 135 ? 7.973 22.438 4.988 1 76.88 135 LYS A O 1
ATOM 1067 N N . PRO A 1 136 ? 6.477 21.375 6.18 1 76.44 136 PRO A N 1
ATOM 1068 C CA . PRO A 1 136 ? 7.574 20.703 6.887 1 76.44 136 PRO A CA 1
ATOM 1069 C C . PRO A 1 136 ? 8.453 19.875 5.957 1 76.44 136 PRO A C 1
ATOM 1071 O O . PRO A 1 136 ? 9.672 19.812 6.137 1 76.44 136 PRO A O 1
ATOM 1074 N N . VAL A 1 137 ? 7.855 19.297 4.992 1 80.69 137 VAL A N 1
ATOM 1075 C CA . VAL A 1 137 ? 8.609 18.469 4.047 1 80.69 137 VAL A CA 1
ATOM 1076 C C . VAL A 1 137 ? 9.477 19.359 3.166 1 80.69 137 VAL A C 1
ATOM 1078 O O . VAL A 1 137 ? 10.648 19.062 2.928 1 80.69 137 VAL A O 1
ATOM 1081 N N . LYS A 1 138 ? 8.883 20.422 2.836 1 79.81 138 LYS A N 1
ATOM 1082 C CA . LYS A 1 138 ? 9.633 21.375 2.016 1 79.81 138 LYS A CA 1
ATOM 1083 C C . LYS A 1 138 ? 10.812 21.953 2.787 1 79.81 138 LYS A C 1
ATOM 1085 O O . LYS A 1 138 ? 11.914 22.078 2.242 1 79.81 138 LYS A O 1
ATOM 1090 N N . GLU A 1 139 ? 10.516 22.297 3.943 1 82.31 139 GLU A N 1
ATOM 1091 C CA . GLU A 1 139 ? 11.586 22.844 4.785 1 82.31 139 GLU A CA 1
ATOM 1092 C C . GLU A 1 139 ? 12.688 21.812 5.004 1 82.31 139 GLU A C 1
ATOM 1094 O O . GLU A 1 139 ? 13.867 22.141 4.996 1 82.31 139 GLU A O 1
ATOM 1099 N N . PHE A 1 140 ? 12.32 20.609 5.238 1 83.56 140 PHE A N 1
ATOM 1100 C CA . PHE A 1 140 ? 13.281 19.516 5.375 1 83.56 140 PHE A CA 1
ATOM 1101 C C . PHE A 1 140 ? 14.133 19.391 4.121 1 83.56 140 PHE A C 1
ATOM 1103 O O . PHE A 1 140 ? 15.359 19.266 4.203 1 83.56 140 PHE A O 1
ATOM 1110 N N . ILE A 1 141 ? 13.477 19.484 2.984 1 81.31 141 ILE A N 1
ATOM 1111 C CA . ILE A 1 141 ? 14.164 19.344 1.703 1 81.31 141 ILE A CA 1
ATOM 1112 C C . ILE A 1 141 ? 15.117 20.516 1.504 1 81.31 141 ILE A C 1
ATOM 1114 O O . ILE A 1 141 ? 16.281 20.328 1.127 1 81.31 141 ILE A O 1
ATOM 1118 N N . GLN A 1 142 ? 14.695 21.688 1.781 1 81.75 142 GLN A N 1
ATOM 1119 C CA . GLN A 1 142 ? 15.484 22.906 1.605 1 81.75 142 GLN A CA 1
ATOM 1120 C C . GLN A 1 142 ? 16.688 22.922 2.555 1 81.75 142 GLN A C 1
ATOM 1122 O O . GLN A 1 142 ? 17.797 23.25 2.148 1 81.75 142 GLN A O 1
ATOM 1127 N N . LYS A 1 143 ? 16.484 22.594 3.725 1 85.69 143 LYS A N 1
ATOM 1128 C CA . LYS A 1 143 ? 17.516 22.609 4.758 1 85.69 143 LYS A CA 1
ATOM 1129 C C . LYS A 1 143 ? 18.656 21.672 4.41 1 85.69 143 LYS A C 1
ATOM 1131 O O . LYS A 1 143 ? 19.812 21.906 4.797 1 85.69 143 LYS A O 1
ATOM 1136 N N . HIS A 1 144 ? 18.328 20.672 3.66 1 86.81 144 HIS A N 1
ATOM 1137 C CA . HIS A 1 144 ? 19.359 19.672 3.385 1 86.81 144 HIS A CA 1
ATOM 1138 C C . HIS A 1 144 ? 19.906 19.828 1.971 1 86.81 144 HIS A C 1
ATOM 1140 O O . HIS A 1 144 ? 20.578 18.922 1.465 1 86.81 144 HIS A O 1
ATOM 1146 N N . GLY A 1 145 ? 19.609 20.875 1.387 1 82.5 145 GLY A N 1
ATOM 1147 C CA . GLY A 1 145 ? 20.219 21.281 0.13 1 82.5 145 GLY A CA 1
ATOM 1148 C C . GLY A 1 145 ? 19.812 20.406 -1.037 1 82.5 145 GLY A C 1
ATOM 1149 O O . GLY A 1 145 ? 20.578 20.234 -1.992 1 82.5 145 GLY A O 1
ATOM 1150 N N . ILE A 1 146 ? 18.672 19.844 -0.908 1 82.62 146 ILE A N 1
ATOM 1151 C CA . ILE A 1 146 ? 18.188 19 -1.984 1 82.62 146 ILE A CA 1
ATOM 1152 C C . ILE A 1 146 ? 17.766 19.859 -3.176 1 82.62 146 ILE A C 1
ATOM 1154 O O . ILE A 1 146 ? 16.922 20.734 -3.041 1 82.62 146 ILE A O 1
ATOM 1158 N N . VAL A 1 147 ? 18.328 19.625 -4.348 1 81.25 147 VAL A N 1
ATOM 1159 C CA . VAL A 1 147 ? 18.172 20.469 -5.527 1 81.25 147 VAL A CA 1
ATOM 1160 C C . VAL A 1 147 ? 16.906 20.078 -6.285 1 81.25 147 VAL A C 1
ATOM 1162 O O . VAL A 1 147 ? 16.094 20.938 -6.637 1 81.25 147 VAL A O 1
ATOM 1165 N N . ASP A 1 148 ? 16.734 18.828 -6.488 1 88.38 148 ASP A N 1
ATOM 1166 C CA . ASP A 1 148 ? 15.57 18.375 -7.238 1 88.38 148 ASP A CA 1
ATOM 1167 C C . ASP A 1 148 ? 14.391 18.094 -6.309 1 88.38 148 ASP A C 1
ATOM 1169 O O . ASP A 1 148 ? 14.18 16.953 -5.891 1 88.38 148 ASP A O 1
ATOM 1173 N N . VAL A 1 149 ? 13.633 19.109 -6.09 1 86.62 149 VAL A N 1
ATOM 1174 C CA . VAL A 1 149 ? 12.547 19.078 -5.113 1 86.62 149 VAL A CA 1
ATOM 1175 C C . VAL A 1 149 ? 11.453 18.125 -5.594 1 86.62 149 VAL A C 1
ATOM 1177 O O . VAL A 1 149 ? 10.945 17.312 -4.82 1 86.62 149 VAL A O 1
ATOM 1180 N N . GLU A 1 150 ? 11.109 18.203 -6.852 1 87.25 150 GLU A N 1
ATOM 1181 C CA . GLU A 1 150 ? 10.039 17.375 -7.398 1 87.25 150 GLU A CA 1
ATOM 1182 C C . GLU A 1 150 ? 10.383 15.891 -7.297 1 87.25 150 GLU A C 1
ATOM 1184 O O . GLU A 1 150 ? 9.547 15.078 -6.887 1 87.25 150 GLU A O 1
ATOM 1189 N N . ARG A 1 151 ? 11.609 15.57 -7.664 1 91.44 151 ARG A N 1
ATOM 1190 C CA . ARG A 1 151 ? 12.047 14.18 -7.582 1 91.44 151 ARG A CA 1
ATOM 1191 C C . ARG A 1 151 ? 12.055 13.695 -6.137 1 91.44 151 ARG A C 1
ATOM 1193 O O . ARG A 1 151 ? 11.68 12.555 -5.859 1 91.44 151 ARG A O 1
ATOM 1200 N N . SER A 1 152 ? 12.5 14.539 -5.254 1 91.44 152 SER A N 1
ATOM 1201 C CA . SER A 1 152 ? 12.539 14.18 -3.838 1 91.44 152 SER A CA 1
ATOM 1202 C C . SER A 1 152 ? 11.133 13.969 -3.279 1 91.44 152 SER A C 1
ATOM 1204 O O . SER A 1 152 ? 10.922 13.086 -2.447 1 91.44 152 SER A O 1
ATOM 1206 N N . GLU A 1 153 ? 10.195 14.758 -3.746 1 88.31 153 GLU A N 1
ATOM 1207 C CA . GLU A 1 153 ? 8.805 14.602 -3.332 1 88.31 153 GLU A CA 1
ATOM 1208 C C . GLU A 1 153 ? 8.234 13.266 -3.812 1 88.31 153 GLU A C 1
ATOM 1210 O O . GLU A 1 153 ? 7.52 12.586 -3.068 1 88.31 153 GLU A O 1
ATOM 1215 N N . LYS A 1 154 ? 8.531 12.906 -5.039 1 93 154 LYS A N 1
ATOM 1216 C CA . LYS A 1 154 ? 8.07 11.625 -5.582 1 93 154 LYS A CA 1
ATOM 1217 C C . LYS A 1 154 ? 8.688 10.453 -4.82 1 93 154 LYS A C 1
ATOM 1219 O O . LYS A 1 154 ? 8.008 9.477 -4.516 1 93 154 LYS A O 1
ATOM 1224 N N . LYS A 1 155 ? 9.969 10.594 -4.469 1 94.62 155 LYS A N 1
ATOM 1225 C CA . LYS A 1 155 ? 10.625 9.562 -3.674 1 94.62 155 LYS A CA 1
ATOM 1226 C C . LYS A 1 155 ? 9.969 9.422 -2.303 1 94.62 155 LYS A C 1
ATOM 1228 O O . LYS A 1 155 ? 9.766 8.305 -1.818 1 94.62 155 LYS A O 1
ATOM 1233 N N . LEU A 1 156 ? 9.711 10.562 -1.757 1 92.69 156 LEU A N 1
ATOM 1234 C CA . LEU A 1 156 ? 9.078 10.539 -0.443 1 92.69 156 LEU A CA 1
ATOM 1235 C C . LEU A 1 156 ? 7.711 9.867 -0.512 1 92.69 156 LEU A C 1
ATOM 1237 O O . LEU A 1 156 ? 7.363 9.07 0.361 1 92.69 156 LEU A O 1
ATOM 1241 N N . TYR A 1 157 ? 6.945 10.156 -1.521 1 92.12 157 TYR A N 1
ATOM 1242 C CA . TYR A 1 157 ? 5.652 9.508 -1.714 1 92.12 157 TYR A CA 1
ATOM 1243 C C . TYR A 1 157 ? 5.816 7.996 -1.838 1 92.12 157 TYR A C 1
ATOM 1245 O O . TYR A 1 157 ? 5.078 7.234 -1.207 1 92.12 157 TYR A O 1
ATOM 1253 N N . ILE A 1 158 ? 6.746 7.578 -2.625 1 96.75 158 ILE A N 1
ATOM 1254 C CA . ILE A 1 158 ? 7.016 6.16 -2.834 1 96.75 158 ILE A CA 1
ATOM 1255 C C . ILE A 1 158 ? 7.379 5.5 -1.503 1 96.75 158 ILE A C 1
ATOM 1257 O O . ILE A 1 158 ? 6.871 4.426 -1.178 1 96.75 158 ILE A O 1
ATOM 1261 N N . ILE A 1 159 ? 8.148 6.16 -0.723 1 96.94 159 ILE A N 1
ATOM 1262 C CA . ILE A 1 159 ? 8.578 5.641 0.571 1 96.94 159 ILE A CA 1
ATOM 1263 C C . ILE A 1 159 ? 7.375 5.527 1.508 1 96.94 159 ILE A C 1
ATOM 1265 O O . ILE A 1 159 ? 7.211 4.52 2.195 1 96.94 159 ILE A O 1
ATOM 1269 N N . ILE A 1 160 ? 6.559 6.496 1.489 1 93.69 160 ILE A N 1
ATOM 1270 C CA . ILE A 1 160 ? 5.387 6.508 2.354 1 93.69 160 ILE A CA 1
ATOM 1271 C C . ILE A 1 160 ? 4.465 5.344 1.99 1 93.69 160 ILE A C 1
ATOM 1273 O O . ILE A 1 160 ? 4 4.613 2.869 1 93.69 160 ILE A O 1
ATOM 1277 N N . GLU A 1 161 ? 4.199 5.156 0.742 1 92.69 161 GLU A N 1
ATOM 1278 C CA . GLU A 1 161 ? 3.357 4.059 0.272 1 92.69 161 GLU A CA 1
ATOM 1279 C C . GLU A 1 161 ? 3.957 2.705 0.647 1 92.69 161 GLU A C 1
ATOM 1281 O O . GLU A 1 161 ? 3.24 1.805 1.088 1 92.69 161 GLU A O 1
ATOM 1286 N N . MET A 1 162 ? 5.199 2.596 0.473 1 96.44 162 MET A N 1
ATOM 1287 C CA . MET A 1 162 ? 5.93 1.37 0.784 1 96.44 162 MET A CA 1
ATOM 1288 C C . MET A 1 162 ? 5.855 1.058 2.275 1 96.44 162 MET A C 1
ATOM 1290 O O . MET A 1 162 ? 5.441 -0.035 2.666 1 96.44 162 MET A O 1
ATOM 1294 N N . VAL A 1 163 ? 6.211 2.037 3.123 1 96.56 163 VAL A N 1
ATOM 1295 C CA . VAL A 1 163 ? 6.258 1.851 4.57 1 96.56 163 VAL A CA 1
ATOM 1296 C C . VAL A 1 163 ? 4.852 1.571 5.102 1 96.56 163 VAL A C 1
ATOM 1298 O O . VAL A 1 163 ? 4.656 0.649 5.895 1 96.56 163 VAL A O 1
ATOM 1301 N N . GLY A 1 164 ? 3.934 2.381 4.613 1 93.69 164 GLY A N 1
ATOM 1302 C CA . GLY A 1 164 ? 2.562 2.174 5.055 1 93.69 164 GLY A CA 1
ATOM 1303 C C . GLY A 1 164 ? 2.035 0.789 4.73 1 93.69 164 GLY A C 1
ATOM 1304 O O . GLY A 1 164 ? 1.443 0.13 5.59 1 93.69 164 GLY A O 1
ATOM 1305 N N . GLY A 1 165 ? 2.275 0.336 3.529 1 93.25 165 GLY A N 1
ATOM 1306 C CA . GLY A 1 165 ? 1.812 -0.978 3.115 1 93.25 165 GLY A CA 1
ATOM 1307 C C . GLY A 1 165 ? 2.48 -2.111 3.867 1 93.25 165 GLY A C 1
ATOM 1308 O O . GLY A 1 165 ? 1.809 -3.027 4.348 1 93.25 165 GLY A O 1
ATOM 1309 N N . VAL A 1 166 ? 3.748 -2.078 4.02 1 95.38 166 VAL A N 1
ATOM 1310 C CA . VAL A 1 166 ? 4.496 -3.137 4.691 1 95.38 166 VAL A CA 1
ATOM 1311 C C . VAL A 1 166 ? 4.113 -3.178 6.172 1 95.38 166 VAL A C 1
ATOM 1313 O O . VAL A 1 166 ? 3.852 -4.25 6.719 1 95.38 166 VAL A O 1
ATOM 1316 N N . CYS A 1 167 ? 4.004 -2.021 6.809 1 95.81 167 CYS A N 1
ATOM 1317 C CA . CYS A 1 167 ? 3.715 -1.979 8.234 1 95.81 167 CYS A CA 1
ATOM 1318 C C . CYS A 1 167 ? 2.291 -2.438 8.516 1 95.81 167 CYS A C 1
ATOM 1320 O O . CYS A 1 167 ? 2.037 -3.105 9.523 1 95.81 167 CYS A O 1
ATOM 1322 N N . TYR A 1 168 ? 1.427 -2.039 7.641 1 93.44 168 TYR A N 1
ATOM 1323 C CA . TYR A 1 168 ? 0.054 -2.5 7.816 1 93.44 168 TYR A CA 1
ATOM 1324 C C . TYR A 1 168 ? -0.002 -4.02 7.902 1 93.44 168 TYR A C 1
ATOM 1326 O O . TYR A 1 168 ? -0.582 -4.574 8.844 1 93.44 168 TYR A O 1
ATOM 1334 N N . ASN A 1 169 ? 0.621 -4.68 6.98 1 91.75 169 ASN A N 1
ATOM 1335 C CA . ASN A 1 169 ? 0.603 -6.137 6.949 1 91.75 169 ASN A CA 1
ATOM 1336 C C . ASN A 1 169 ? 1.423 -6.73 8.094 1 91.75 169 ASN A C 1
ATOM 1338 O O . ASN A 1 169 ? 0.995 -7.688 8.734 1 91.75 169 ASN A O 1
ATOM 1342 N N . SER A 1 170 ? 2.531 -6.18 8.359 1 94.62 170 SER A N 1
ATOM 1343 C CA . SER A 1 170 ? 3.49 -6.77 9.289 1 94.62 170 SER A CA 1
ATOM 1344 C C . SER A 1 170 ? 3.082 -6.52 10.734 1 94.62 170 SER A C 1
ATOM 1346 O O . SER A 1 170 ? 3.479 -7.266 11.633 1 94.62 170 SER A O 1
ATOM 1348 N N . ILE A 1 171 ? 2.359 -5.473 11 1 95.5 171 ILE A N 1
ATOM 1349 C CA . ILE A 1 171 ? 2.002 -5.117 12.375 1 95.5 171 ILE A CA 1
ATOM 1350 C C . ILE A 1 171 ? 0.571 -5.562 12.664 1 95.5 171 ILE A C 1
ATOM 1352 O O . ILE A 1 171 ? 0.306 -6.18 13.695 1 95.5 171 ILE A O 1
ATOM 1356 N N . LEU A 1 172 ? -0.377 -5.332 11.727 1 92.81 172 LEU A N 1
ATOM 1357 C CA . LEU A 1 172 ? -1.774 -5.656 11.984 1 92.81 172 LEU A CA 1
ATOM 1358 C C . LEU A 1 172 ? -2.074 -7.105 11.609 1 92.81 172 LEU A C 1
ATOM 1360 O O . LEU A 1 172 ? -2.689 -7.84 12.383 1 92.81 172 LEU A O 1
ATOM 1364 N N . ASN A 1 173 ? -1.649 -7.449 10.375 1 89.56 173 ASN A N 1
ATOM 1365 C CA . ASN A 1 173 ? -1.99 -8.773 9.875 1 89.56 173 ASN A CA 1
ATOM 1366 C C . ASN A 1 173 ? -0.925 -9.805 10.242 1 89.56 173 ASN A C 1
ATOM 1368 O O . ASN A 1 173 ? -1.179 -11.008 10.188 1 89.56 173 ASN A O 1
ATOM 1372 N N . LYS A 1 174 ? 0.296 -9.32 10.516 1 92.25 174 LYS A N 1
ATOM 1373 C CA . LYS A 1 174 ? 1.431 -10.148 10.914 1 92.25 174 LYS A CA 1
ATOM 1374 C C . LYS A 1 174 ? 1.769 -11.18 9.836 1 92.25 174 LYS A C 1
ATOM 1376 O O . LYS A 1 174 ? 2.045 -12.336 10.141 1 92.25 174 LYS A O 1
ATOM 1381 N N . THR A 1 175 ? 1.609 -10.812 8.562 1 88.38 175 THR A N 1
ATOM 1382 C CA . THR A 1 175 ? 1.9 -11.625 7.387 1 88.38 175 THR A CA 1
ATOM 1383 C C . THR A 1 175 ? 2.404 -10.758 6.234 1 88.38 175 THR A C 1
ATOM 1385 O O . THR A 1 175 ? 2.045 -9.586 6.133 1 88.38 175 THR A O 1
ATOM 1388 N N . PRO A 1 176 ? 3.264 -11.219 5.391 1 89 176 PRO A N 1
ATOM 1389 C CA . PRO A 1 176 ? 3.936 -12.516 5.527 1 89 176 PRO A CA 1
ATOM 1390 C C . PRO A 1 176 ? 5.047 -12.5 6.57 1 89 176 PRO A C 1
ATOM 1392 O O . PRO A 1 176 ? 5.543 -13.555 6.969 1 89 176 PRO A O 1
ATOM 1395 N N . TYR A 1 177 ? 5.422 -11.281 7.016 1 92.38 177 TYR A N 1
ATOM 1396 C CA . TYR A 1 177 ? 6.438 -11.094 8.047 1 92.38 177 TYR A CA 1
ATOM 1397 C C . TYR A 1 177 ? 5.902 -10.242 9.195 1 92.38 177 TYR A C 1
ATOM 1399 O O . TYR A 1 177 ? 5.137 -9.305 8.969 1 92.38 177 TYR A O 1
ATOM 1407 N N . MET A 1 178 ? 6.379 -10.594 10.406 1 95.56 178 MET A N 1
ATOM 1408 C CA . MET A 1 178 ? 6.207 -9.648 11.5 1 95.56 178 MET A CA 1
ATOM 1409 C C . MET A 1 178 ? 7.172 -8.469 11.359 1 95.56 178 MET A C 1
ATOM 1411 O O . MET A 1 178 ? 8.188 -8.578 10.672 1 95.56 178 MET A O 1
ATOM 1415 N N . ILE A 1 179 ? 6.793 -7.41 12.008 1 97.19 179 ILE A N 1
ATOM 1416 C CA . ILE A 1 179 ? 7.566 -6.188 11.812 1 97.19 179 ILE A CA 1
ATOM 1417 C C . ILE A 1 179 ? 9.008 -6.418 12.258 1 97.19 179 ILE A C 1
ATOM 1419 O O . ILE A 1 179 ? 9.945 -5.906 11.633 1 97.19 179 ILE A O 1
ATOM 1423 N N . GLU A 1 180 ? 9.281 -7.211 13.266 1 97.19 180 GLU A N 1
ATOM 1424 C CA . GLU A 1 180 ? 10.617 -7.48 13.766 1 97.19 180 GLU A CA 1
ATOM 1425 C C . GLU A 1 180 ? 11.453 -8.25 12.742 1 97.19 180 GLU A C 1
ATOM 1427 O O . GLU A 1 180 ? 12.68 -8.18 12.758 1 97.19 180 GLU A O 1
ATOM 1432 N N . GLU A 1 181 ? 10.812 -8.969 11.844 1 96.31 181 GLU A N 1
ATOM 1433 C CA . GLU A 1 181 ? 11.484 -9.805 10.859 1 96.31 181 GLU A CA 1
ATOM 1434 C C . GLU A 1 181 ? 11.875 -9.008 9.625 1 96.31 181 GLU A C 1
ATOM 1436 O O . GLU A 1 181 ? 12.742 -9.422 8.852 1 96.31 181 GLU A O 1
ATOM 1441 N N . ILE A 1 182 ? 11.227 -7.836 9.445 1 96.94 182 ILE A N 1
ATOM 1442 C CA . ILE A 1 182 ? 11.367 -7.223 8.125 1 96.94 182 ILE A CA 1
ATOM 1443 C C . ILE A 1 182 ? 11.852 -5.781 8.281 1 96.94 182 ILE A C 1
ATOM 1445 O O . ILE A 1 182 ? 12.219 -5.133 7.297 1 96.94 182 ILE A O 1
ATOM 1449 N N . LYS A 1 183 ? 11.914 -5.246 9.453 1 98.19 183 LYS A N 1
ATOM 1450 C CA . LYS A 1 183 ? 12.211 -3.84 9.719 1 98.19 183 LYS A CA 1
ATOM 1451 C C . LYS A 1 183 ? 13.57 -3.447 9.148 1 98.19 183 LYS A C 1
ATOM 1453 O O . LYS A 1 183 ? 13.727 -2.359 8.586 1 98.19 183 LYS A O 1
ATOM 1458 N N . GLU A 1 184 ? 14.539 -4.316 9.266 1 97.75 184 GLU A N 1
ATOM 1459 C CA . GLU A 1 184 ? 15.875 -4.012 8.766 1 97.75 184 GLU A CA 1
ATOM 1460 C C . GLU A 1 184 ? 15.875 -3.854 7.25 1 97.75 184 GLU A C 1
ATOM 1462 O O . GLU A 1 184 ? 16.516 -2.943 6.715 1 97.75 184 GLU A O 1
ATOM 1467 N N . GLU A 1 185 ? 15.219 -4.754 6.523 1 97.75 185 GLU A N 1
ATOM 1468 C CA . GLU A 1 185 ? 15.117 -4.664 5.066 1 97.75 185 GLU A CA 1
ATOM 1469 C C . GLU A 1 185 ? 14.336 -3.426 4.645 1 97.75 185 GLU A C 1
ATOM 1471 O O . GLU A 1 185 ? 14.648 -2.805 3.627 1 97.75 185 GLU A O 1
ATOM 1476 N N . LEU A 1 186 ? 13.328 -3.115 5.453 1 98.56 186 LEU A N 1
ATOM 1477 C CA . LEU A 1 186 ? 12.539 -1.917 5.184 1 98.56 186 LEU A CA 1
ATOM 1478 C C . LEU A 1 186 ? 13.398 -0.664 5.305 1 98.56 186 LEU A C 1
ATOM 1480 O O . LEU A 1 186 ? 13.359 0.211 4.434 1 98.56 186 LEU A O 1
ATOM 1484 N N . PHE A 1 187 ? 14.234 -0.57 6.344 1 98.62 187 PHE A N 1
ATOM 1485 C CA . PHE A 1 187 ? 15.125 0.565 6.547 1 98.62 187 PHE A CA 1
ATOM 1486 C C . PHE A 1 187 ? 16.172 0.64 5.438 1 98.62 187 PHE A C 1
ATOM 1488 O O . PHE A 1 187 ? 16.484 1.727 4.949 1 98.62 187 PHE A O 1
ATOM 1495 N N . SER A 1 188 ? 16.656 -0.537 5.055 1 98.44 188 SER A N 1
ATOM 1496 C CA . SER A 1 188 ? 17.609 -0.58 3.949 1 98.44 188 SER A CA 1
ATOM 1497 C C . SER A 1 188 ? 16.984 -0.077 2.654 1 98.44 188 SER A C 1
ATOM 1499 O O . SER A 1 188 ? 17.625 0.646 1.886 1 98.44 188 SER A O 1
ATOM 1501 N N . ALA A 1 189 ? 15.75 -0.445 2.41 1 98.62 189 ALA A N 1
ATOM 1502 C CA . ALA A 1 189 ? 15.031 0.018 1.227 1 98.62 189 ALA A CA 1
ATOM 1503 C C . ALA A 1 189 ? 14.859 1.534 1.248 1 98.62 189 ALA A C 1
ATOM 1505 O O . ALA A 1 189 ? 15.094 2.207 0.243 1 98.62 189 ALA A O 1
ATOM 1506 N N . ILE A 1 190 ? 14.469 2.086 2.4 1 98.69 190 ILE A N 1
ATOM 1507 C CA . ILE A 1 190 ? 14.305 3.527 2.551 1 98.69 190 ILE A CA 1
ATOM 1508 C C . ILE A 1 190 ? 15.609 4.234 2.209 1 98.69 190 ILE A C 1
ATOM 1510 O O . ILE A 1 190 ? 15.625 5.168 1.401 1 98.69 190 ILE A O 1
ATOM 1514 N N . ARG A 1 191 ? 16.703 3.766 2.764 1 98.12 191 ARG A N 1
ATOM 1515 C CA . ARG A 1 191 ? 18 4.379 2.549 1 98.12 191 ARG A CA 1
ATOM 1516 C C . ARG A 1 191 ? 18.375 4.363 1.07 1 98.12 191 ARG A C 1
ATOM 1518 O O . ARG A 1 191 ? 18.844 5.371 0.533 1 98.12 191 ARG A O 1
ATOM 1525 N N . SER A 1 192 ? 18.125 3.27 0.465 1 98.19 192 SER A N 1
ATOM 1526 C CA . SER A 1 192 ? 18.531 3.121 -0.929 1 98.19 192 SER A CA 1
ATOM 1527 C C . SER A 1 192 ? 17.719 4.031 -1.842 1 98.19 192 SER A C 1
ATOM 1529 O O . SER A 1 192 ? 18.234 4.559 -2.826 1 98.19 192 SER A O 1
ATOM 1531 N N . ILE A 1 193 ? 16.453 4.234 -1.545 1 98.06 193 ILE A N 1
ATOM 1532 C CA . ILE A 1 193 ? 15.609 5.109 -2.352 1 98.06 193 ILE A CA 1
ATOM 1533 C C . ILE A 1 193 ? 16.047 6.559 -2.186 1 98.06 193 ILE A C 1
ATOM 1535 O O . ILE A 1 193 ? 16.172 7.293 -3.17 1 98.06 193 ILE A O 1
ATOM 1539 N N . VAL A 1 194 ? 16.328 6.914 -0.955 1 96.31 194 VAL A N 1
ATOM 1540 C CA . VAL A 1 194 ? 16.75 8.281 -0.675 1 96.31 194 VAL A CA 1
ATOM 1541 C C . VAL A 1 194 ? 18.047 8.586 -1.416 1 96.31 194 VAL A C 1
ATOM 1543 O O . VAL A 1 194 ? 18.219 9.672 -1.979 1 96.31 194 VAL A O 1
ATOM 1546 N N . GLU A 1 195 ? 18.875 7.629 -1.521 1 93.69 195 GLU A N 1
ATOM 1547 C CA . GLU A 1 195 ? 20.219 7.84 -2.045 1 93.69 195 GLU A CA 1
ATOM 1548 C C . GLU A 1 195 ? 20.266 7.633 -3.557 1 93.69 195 GLU A C 1
ATOM 1550 O O . GLU A 1 195 ? 21.297 7.871 -4.191 1 93.69 195 GLU A O 1
ATOM 1555 N N . SER A 1 196 ? 19.156 7.152 -4.156 1 89.94 196 SER A N 1
ATOM 1556 C CA . SER A 1 196 ? 19.109 6.871 -5.586 1 89.94 196 SER A CA 1
ATOM 1557 C C . SER A 1 196 ? 18.922 8.148 -6.395 1 89.94 196 SER A C 1
ATOM 1559 O O . SER A 1 196 ? 18.359 9.125 -5.895 1 89.94 196 SER A O 1
ATOM 1561 N N . MET B 1 1 ? -2.619 -53 -4.406 1 48.75 1 MET B N 1
ATOM 1562 C CA . MET B 1 1 ? -3.914 -52.531 -4.875 1 48.75 1 MET B CA 1
ATOM 1563 C C . MET B 1 1 ? -4.434 -51.406 -3.971 1 48.75 1 MET B C 1
ATOM 1565 O O . MET B 1 1 ? -4.961 -50.406 -4.457 1 48.75 1 MET B O 1
ATOM 1569 N N . MET B 1 2 ? -4.297 -51.562 -2.713 1 55.22 2 MET B N 1
ATOM 1570 C CA . MET B 1 2 ? -4.762 -50.531 -1.769 1 55.22 2 MET B CA 1
ATOM 1571 C C . MET B 1 2 ? -3.885 -49.281 -1.828 1 55.22 2 MET B C 1
ATOM 1573 O O . MET B 1 2 ? -4.383 -48.188 -1.697 1 55.22 2 MET B O 1
ATOM 1577 N N . ASP B 1 3 ? -2.682 -49.469 -1.876 1 53.22 3 ASP B N 1
ATOM 1578 C CA . ASP B 1 3 ? -1.787 -48.312 -1.927 1 53.22 3 ASP B CA 1
ATOM 1579 C C . ASP B 1 3 ? -2.02 -47.5 -3.193 1 53.22 3 ASP B C 1
ATOM 1581 O O . ASP B 1 3 ? -1.917 -46.25 -3.174 1 53.22 3 ASP B O 1
ATOM 1585 N N . LYS B 1 4 ? -2.145 -48.156 -4.305 1 53.5 4 LYS B N 1
ATOM 1586 C CA . LYS B 1 4 ? -2.488 -47.469 -5.539 1 53.5 4 LYS B CA 1
ATOM 1587 C C . LYS B 1 4 ? -3.836 -46.75 -5.41 1 53.5 4 LYS B C 1
ATOM 1589 O O . LYS B 1 4 ? -4.02 -45.656 -5.934 1 53.5 4 LYS B O 1
ATOM 1594 N N . LEU B 1 5 ? -4.758 -47.281 -4.695 1 51 5 LEU B N 1
ATOM 1595 C CA . LEU B 1 5 ? -6.047 -46.656 -4.457 1 51 5 LEU B CA 1
ATOM 1596 C C . LEU B 1 5 ? -5.887 -45.406 -3.59 1 51 5 LEU B C 1
ATOM 1598 O O . LEU B 1 5 ? -6.527 -44.375 -3.84 1 51 5 LEU B O 1
ATOM 1602 N N . HIS B 1 6 ? -5.051 -45.438 -2.645 1 52.5 6 HIS B N 1
ATOM 1603 C CA . HIS B 1 6 ? -4.805 -44.25 -1.827 1 52.5 6 HIS B CA 1
ATOM 1604 C C . HIS B 1 6 ? -4.102 -43.188 -2.631 1 52.5 6 HIS B C 1
ATOM 1606 O O . HIS B 1 6 ? -4.367 -42 -2.443 1 52.5 6 HIS B O 1
ATOM 1612 N N . SER B 1 7 ? -3.16 -43.688 -3.307 1 52.06 7 SER B N 1
ATOM 1613 C CA . SER B 1 7 ? -2.467 -42.719 -4.152 1 52.06 7 SER B CA 1
ATOM 1614 C C . SER B 1 7 ? -3.4 -42.125 -5.203 1 52.06 7 SER B C 1
ATOM 1616 O O . SER B 1 7 ? -3.32 -40.938 -5.52 1 52.06 7 SER B O 1
ATOM 1618 N N . ASP B 1 8 ? -4.184 -42.906 -5.762 1 49.56 8 ASP B N 1
ATOM 1619 C CA . ASP B 1 8 ? -5.16 -42.469 -6.75 1 49.56 8 ASP B CA 1
ATOM 1620 C C . ASP B 1 8 ? -6.184 -41.531 -6.125 1 49.56 8 ASP B C 1
ATOM 1622 O O . ASP B 1 8 ? -6.629 -40.562 -6.77 1 49.56 8 ASP B O 1
ATOM 1626 N N . MET B 1 9 ? -6.555 -41.844 -4.895 1 45.88 9 MET B N 1
ATOM 1627 C CA . MET B 1 9 ? -7.508 -40.969 -4.188 1 45.88 9 MET B CA 1
ATOM 1628 C C . MET B 1 9 ? -6.875 -39.625 -3.822 1 45.88 9 MET B C 1
ATOM 1630 O O . MET B 1 9 ? -7.539 -38.594 -3.863 1 45.88 9 MET B O 1
ATOM 1634 N N . LYS B 1 10 ? -5.73 -39.781 -3.34 1 49.34 10 LYS B N 1
ATOM 1635 C CA . LYS B 1 10 ? -4.992 -38.562 -3.016 1 49.34 10 LYS B CA 1
ATOM 1636 C C . LYS B 1 10 ? -4.793 -37.688 -4.254 1 49.34 10 LYS B C 1
ATOM 1638 O O . LYS B 1 10 ? -4.887 -36.469 -4.18 1 49.34 10 LYS B O 1
ATOM 1643 N N . SER B 1 11 ? -4.309 -38.219 -5.195 1 51.44 11 SER B N 1
ATOM 1644 C CA . SER B 1 11 ? -4.191 -37.594 -6.508 1 51.44 11 SER B CA 1
ATOM 1645 C C . SER B 1 11 ? -5.543 -37.094 -7.004 1 51.44 11 SER B C 1
ATOM 1647 O O . SER B 1 11 ? -5.633 -36 -7.582 1 51.44 11 SER B O 1
ATOM 1649 N N . SER B 1 12 ? -6.656 -37.75 -6.473 1 53 12 SER B N 1
ATOM 1650 C CA . SER B 1 12 ? -8.039 -37.469 -6.836 1 53 12 SER B CA 1
ATOM 1651 C C . SER B 1 12 ? -8.57 -36.25 -6.098 1 53 12 SER B C 1
ATOM 1653 O O . SER B 1 12 ? -9.32 -35.469 -6.664 1 53 12 SER B O 1
ATOM 1655 N N . LYS B 1 13 ? -8.148 -36.188 -4.898 1 53.12 13 LYS B N 1
ATOM 1656 C CA . LYS B 1 13 ? -8.578 -35.031 -4.094 1 53.12 13 LYS B CA 1
ATOM 1657 C C . LYS B 1 13 ? -7.977 -33.719 -4.617 1 53.12 13 LYS B C 1
ATOM 1659 O O . LYS B 1 13 ? -8.672 -32.719 -4.707 1 53.12 13 LYS B O 1
ATOM 1664 N N . THR B 1 14 ? -6.699 -33.719 -4.668 1 61.66 14 THR B N 1
ATOM 1665 C CA . THR B 1 14 ? -5.973 -32.594 -5.246 1 61.66 14 THR B CA 1
ATOM 1666 C C . THR B 1 14 ? -6.535 -32.25 -6.621 1 61.66 14 THR B C 1
ATOM 1668 O O . THR B 1 14 ? -6.656 -31.062 -6.961 1 61.66 14 THR B O 1
ATOM 1671 N N . ASP B 1 15 ? -7.219 -33.156 -7.094 1 81.38 15 ASP B N 1
ATOM 1672 C CA . ASP B 1 15 ? -7.781 -33 -8.43 1 81.38 15 ASP B CA 1
ATOM 1673 C C . ASP B 1 15 ? -9.125 -32.281 -8.383 1 81.38 15 ASP B C 1
ATOM 1675 O O . ASP B 1 15 ? -9.383 -31.391 -9.18 1 81.38 15 ASP B O 1
ATOM 1679 N N . LYS B 1 16 ? -9.867 -32.531 -7.199 1 92.31 16 LYS B N 1
ATOM 1680 C CA . LYS B 1 16 ? -11.195 -31.906 -7.148 1 92.31 16 LYS B CA 1
ATOM 1681 C C . LYS B 1 16 ? -11.102 -30.438 -6.77 1 92.31 16 LYS B C 1
ATOM 1683 O O . LYS B 1 16 ? -11.844 -29.609 -7.301 1 92.31 16 LYS B O 1
ATOM 1688 N N . LYS B 1 17 ? -10.219 -30.156 -5.828 1 94.06 17 LYS B N 1
ATOM 1689 C CA . LYS B 1 17 ? -10 -28.766 -5.473 1 94.06 17 LYS B CA 1
ATOM 1690 C C . LYS B 1 17 ? -9.602 -27.938 -6.695 1 94.06 17 LYS B C 1
ATOM 1692 O O . LYS B 1 17 ? -10.156 -26.859 -6.93 1 94.06 17 LYS B O 1
ATOM 1697 N N . ASN B 1 18 ? -8.734 -28.484 -7.379 1 93.62 18 ASN B N 1
ATOM 1698 C CA . ASN B 1 18 ? -8.266 -27.781 -8.57 1 93.62 18 ASN B CA 1
ATOM 1699 C C . ASN B 1 18 ? -9.375 -27.641 -9.602 1 93.62 18 ASN B C 1
ATOM 1701 O O . ASN B 1 18 ? -9.461 -26.609 -10.281 1 93.62 18 ASN B O 1
ATOM 1705 N N . LEU B 1 19 ? -10.133 -28.672 -9.68 1 95.19 19 LEU B N 1
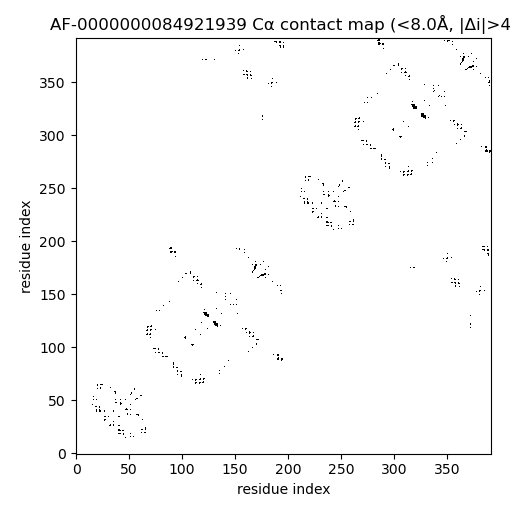ATOM 1706 C CA . LEU B 1 19 ? -11.266 -28.609 -10.609 1 95.19 19 LEU B CA 1
ATOM 1707 C C . LEU B 1 19 ? -12.227 -27.5 -10.219 1 95.19 19 LEU B C 1
ATOM 1709 O O . LEU B 1 19 ? -12.734 -26.781 -11.086 1 95.19 19 LEU B O 1
ATOM 1713 N N . LEU B 1 20 ? -12.445 -27.359 -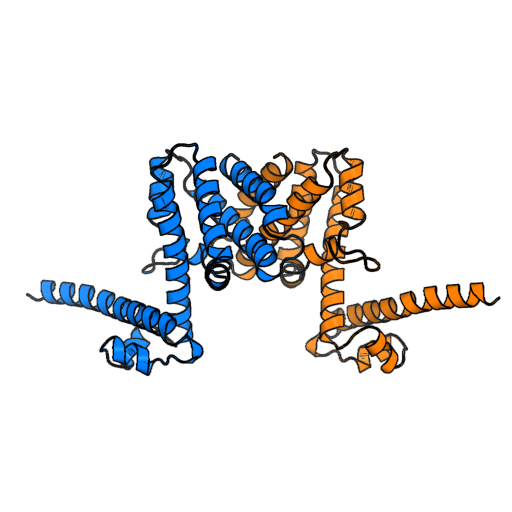8.969 1 97.12 20 LEU B N 1
ATOM 1714 C CA . LEU B 1 20 ? -13.312 -26.312 -8.477 1 97.12 20 LEU B CA 1
ATOM 1715 C C . LEU B 1 20 ? -12.719 -24.938 -8.766 1 97.12 20 LEU B C 1
ATOM 1717 O O . LEU B 1 20 ? -13.422 -24.031 -9.242 1 97.12 20 LEU B O 1
ATOM 1721 N N . ILE B 1 21 ? -11.461 -24.844 -8.547 1 95.62 21 ILE B N 1
ATOM 1722 C CA . ILE B 1 21 ? -10.781 -23.578 -8.766 1 95.62 21 ILE B CA 1
ATOM 1723 C C . ILE B 1 21 ? -10.812 -23.219 -10.25 1 95.62 21 ILE B C 1
ATOM 1725 O O . ILE B 1 21 ? -11.109 -22.078 -10.617 1 95.62 21 ILE B O 1
ATOM 1729 N N . GLU B 1 22 ? -10.555 -24.156 -11.078 1 95.44 22 GLU B N 1
ATOM 1730 C CA . GLU B 1 22 ? -10.57 -23.938 -12.523 1 95.44 22 GLU B CA 1
ATOM 1731 C C . GLU B 1 22 ? -11.969 -23.562 -13.008 1 95.44 22 GLU B C 1
ATOM 1733 O O . GLU B 1 22 ? -12.117 -22.641 -13.82 1 95.44 22 GLU B O 1
ATOM 1738 N N . SER B 1 23 ? -12.906 -24.25 -12.547 1 97.88 23 SER B N 1
ATOM 1739 C CA . SER B 1 23 ? -14.297 -23.969 -12.906 1 97.88 23 SER B CA 1
ATOM 1740 C C . SER B 1 23 ? -14.703 -22.562 -12.461 1 97.88 23 SER B C 1
ATOM 1742 O O . SER B 1 23 ? -15.297 -21.812 -13.234 1 97.88 23 SER B O 1
ATOM 1744 N N . ALA B 1 24 ? -14.367 -22.266 -11.242 1 97.69 24 ALA B N 1
ATOM 1745 C CA . ALA B 1 24 ? -14.664 -20.922 -10.719 1 97.69 24 ALA B CA 1
ATOM 1746 C C . ALA B 1 24 ? -13.977 -19.859 -11.555 1 97.69 24 ALA B C 1
ATOM 1748 O O . ALA B 1 24 ? -14.594 -18.844 -11.914 1 97.69 24 ALA B O 1
ATOM 1749 N N . THR B 1 25 ? -12.75 -20.078 -11.859 1 95.81 25 THR B N 1
ATOM 1750 C CA . THR B 1 25 ? -11.969 -19.141 -12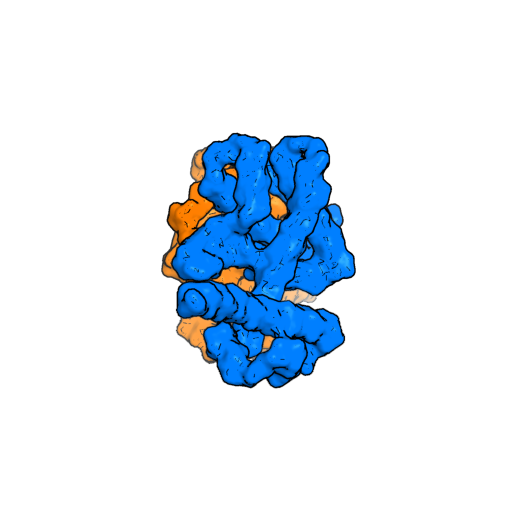.656 1 95.81 25 THR B CA 1
ATOM 1751 C C . THR B 1 25 ? -12.648 -18.859 -13.984 1 95.81 25 THR B C 1
ATOM 1753 O O . THR B 1 25 ? -12.805 -17.688 -14.375 1 95.81 25 THR B O 1
ATOM 1756 N N . GLU B 1 26 ? -13.102 -19.828 -14.633 1 96.5 26 GLU B N 1
ATOM 1757 C CA . GLU B 1 26 ? -13.758 -19.688 -15.93 1 96.5 26 GLU B CA 1
ATOM 1758 C C . GLU B 1 26 ? -15.094 -18.969 -15.797 1 96.5 26 GLU B C 1
ATOM 1760 O O . GLU B 1 26 ? -15.398 -18.062 -16.578 1 96.5 26 GLU B O 1
ATO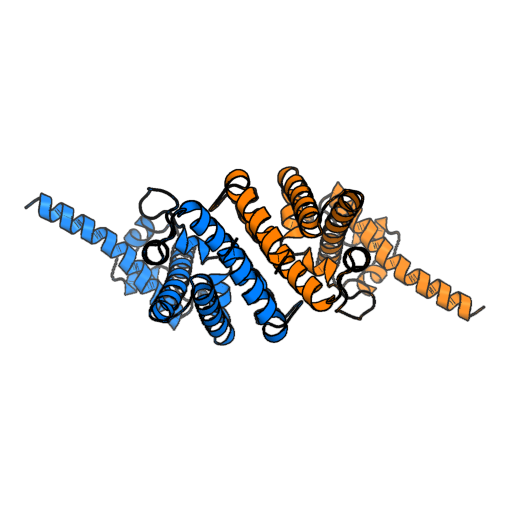M 1765 N N . LEU B 1 27 ? -15.812 -19.359 -14.828 1 97.62 27 LEU B N 1
ATOM 1766 C CA . LEU B 1 27 ? -17.125 -18.75 -14.641 1 97.62 27 LEU B CA 1
ATOM 1767 C C . LEU B 1 27 ? -17 -17.281 -14.25 1 97.62 27 LEU B C 1
ATOM 1769 O O . LEU B 1 27 ? -17.781 -16.453 -14.703 1 97.62 27 LEU B O 1
ATOM 1773 N N . PHE B 1 28 ? -16.047 -17 -13.422 1 95.69 28 PHE B N 1
ATOM 1774 C CA . PHE B 1 28 ? -15.828 -15.617 -13.031 1 95.69 28 PHE B CA 1
ATOM 1775 C C . PHE B 1 28 ? -15.438 -14.773 -14.242 1 95.69 28 PHE B C 1
ATOM 1777 O O . PHE B 1 28 ? -15.828 -13.602 -14.344 1 95.69 28 PHE B O 1
ATOM 1784 N N . LYS B 1 29 ? -14.711 -15.328 -15.109 1 91.75 29 LYS B N 1
ATOM 1785 C CA . LYS B 1 29 ? -14.273 -14.625 -16.312 1 91.75 29 LYS B CA 1
ATOM 1786 C C . LYS B 1 29 ? -15.438 -14.383 -17.266 1 91.75 29 LYS B C 1
ATOM 1788 O O . LYS B 1 29 ? -15.547 -13.305 -17.859 1 91.75 29 LYS B O 1
ATOM 1793 N N . THR B 1 30 ? -16.312 -15.32 -17.344 1 94.19 30 THR B N 1
ATOM 1794 C CA . THR B 1 30 ? -17.375 -15.258 -18.344 1 94.19 30 THR B CA 1
ATOM 1795 C C . THR B 1 30 ? -18.609 -14.586 -17.781 1 94.19 30 THR B C 1
ATOM 1797 O O . THR B 1 30 ? -19.234 -13.758 -18.438 1 94.19 30 THR B O 1
ATOM 1800 N N . ASP B 1 31 ? -18.953 -14.859 -16.5 1 95.56 31 ASP B N 1
ATOM 1801 C CA . ASP B 1 31 ? -20.234 -14.43 -15.945 1 95.56 31 ASP B CA 1
ATOM 1802 C C . ASP B 1 31 ? -20.031 -13.375 -14.859 1 95.56 31 ASP B C 1
ATOM 1804 O O . ASP B 1 31 ? -21 -12.711 -14.461 1 95.56 31 ASP B O 1
ATOM 1808 N N . GLY B 1 32 ? -18.781 -13.273 -14.398 1 94.31 32 GLY B N 1
ATOM 1809 C CA . GLY B 1 32 ? -18.547 -12.375 -13.281 1 94.31 32 GLY B CA 1
ATOM 1810 C C . GLY B 1 32 ? -18.719 -13.039 -11.93 1 94.31 32 GLY B C 1
ATOM 1811 O O . GLY B 1 32 ? -19.453 -14.031 -11.812 1 94.31 32 GLY B O 1
ATOM 1812 N N . ILE B 1 33 ? -18.172 -12.508 -10.953 1 94.62 33 ILE B N 1
ATOM 1813 C CA . ILE B 1 33 ? -18.188 -13.062 -9.609 1 94.62 33 ILE B CA 1
ATOM 1814 C C . ILE B 1 33 ? -19.594 -12.961 -9.023 1 94.62 33 ILE B C 1
ATOM 1816 O O . ILE B 1 33 ? -20.109 -13.93 -8.445 1 94.62 33 ILE B O 1
ATOM 1820 N N . LYS B 1 34 ? -20.125 -11.805 -9.148 1 95.12 34 LYS B N 1
ATOM 1821 C CA . LYS B 1 34 ? -21.438 -11.531 -8.555 1 95.12 34 LYS B CA 1
ATOM 1822 C C . LYS B 1 34 ? -22.5 -12.484 -9.086 1 95.12 34 LYS B C 1
ATOM 1824 O O . LYS B 1 34 ? -23.344 -12.961 -8.328 1 95.12 34 LYS B O 1
ATOM 1829 N N . ASN B 1 35 ? -22.406 -12.891 -10.25 1 96.94 35 ASN B N 1
ATOM 1830 C CA . ASN B 1 35 ? -23.453 -13.648 -10.914 1 96.94 35 ASN B CA 1
ATOM 1831 C C . ASN B 1 35 ? -23.188 -15.156 -10.859 1 96.94 35 ASN B C 1
ATOM 1833 O O . ASN B 1 35 ? -23.953 -15.945 -11.391 1 96.94 35 ASN B O 1
ATOM 1837 N N . THR B 1 36 ? -22.094 -15.492 -10.297 1 98.25 36 THR B N 1
ATOM 1838 C CA . THR B 1 36 ? -21.734 -16.906 -10.219 1 98.25 36 THR B CA 1
ATOM 1839 C C . THR B 1 36 ? -22.062 -17.469 -8.836 1 98.25 36 THR B C 1
ATOM 1841 O O . THR B 1 36 ? -21.734 -16.859 -7.816 1 98.25 36 THR B O 1
ATOM 1844 N N . THR B 1 37 ? -22.688 -18.609 -8.781 1 97.88 37 THR B N 1
ATOM 1845 C CA . THR B 1 37 ? -23.031 -19.234 -7.516 1 97.88 37 THR B CA 1
ATOM 1846 C C . THR B 1 37 ? -22.188 -20.469 -7.273 1 97.88 37 THR B C 1
ATOM 1848 O O . THR B 1 37 ? -21.516 -20.953 -8.188 1 97.88 37 THR B O 1
ATOM 1851 N N . VAL B 1 38 ? -22.297 -20.969 -6.047 1 98.25 38 VAL B N 1
ATOM 1852 C CA . VAL B 1 38 ? -21.625 -22.219 -5.703 1 98.25 38 VAL B CA 1
ATOM 1853 C C . VAL B 1 38 ? -22.203 -23.359 -6.539 1 98.25 38 VAL B C 1
ATOM 1855 O O . VAL B 1 38 ? -21.469 -24.234 -7.008 1 98.25 38 VAL B O 1
ATOM 1858 N N . SER B 1 39 ? -23.469 -23.328 -6.75 1 98.12 39 SER B N 1
ATOM 1859 C CA . SER B 1 39 ? -24.125 -24.328 -7.582 1 98.12 39 SER B CA 1
ATOM 1860 C C . SER B 1 39 ? -23.578 -24.297 -9.008 1 98.12 39 SER B C 1
ATOM 1862 O O . SER B 1 39 ? -23.344 -25.359 -9.609 1 98.12 39 SER B O 1
ATOM 1864 N N . ASP B 1 40 ? -23.344 -23.156 -9.57 1 98.38 40 ASP B N 1
ATOM 1865 C CA . ASP B 1 40 ? -22.766 -23.031 -10.906 1 98.38 40 ASP B CA 1
ATOM 1866 C C . ASP B 1 40 ? -21.375 -23.656 -10.961 1 98.38 40 ASP B C 1
ATOM 1868 O O . ASP B 1 40 ? -21.062 -24.391 -11.906 1 98.38 40 ASP B O 1
ATOM 1872 N N . ILE B 1 41 ? -20.578 -23.391 -9.961 1 98.62 41 ILE B N 1
ATOM 1873 C CA . ILE B 1 41 ? -19.188 -23.859 -9.906 1 98.62 41 ILE B CA 1
ATOM 1874 C C . ILE B 1 41 ? -19.156 -25.375 -9.805 1 98.62 41 ILE B C 1
ATOM 1876 O O . ILE B 1 41 ? -18.438 -26.047 -10.547 1 98.62 41 ILE B O 1
ATOM 1880 N N . THR B 1 42 ? -19.969 -25.844 -8.867 1 98.19 42 THR B N 1
ATOM 1881 C CA . THR B 1 42 ? -19.984 -27.297 -8.68 1 98.19 42 THR B CA 1
ATOM 1882 C C . THR B 1 42 ? -20.547 -28 -9.914 1 98.19 42 THR B C 1
ATOM 1884 O O . THR B 1 42 ? -20.109 -29.078 -10.289 1 98.19 42 THR B O 1
ATOM 1887 N N . GLY B 1 43 ? -21.578 -27.422 -10.477 1 97.94 43 GLY B N 1
ATOM 1888 C CA . GLY B 1 43 ? -22.125 -27.938 -11.719 1 97.94 43 GLY B CA 1
ATOM 1889 C C . GLY B 1 43 ? -21.094 -28.031 -12.828 1 97.94 43 GLY B C 1
ATOM 1890 O O . GLY B 1 43 ? -20.953 -29.078 -13.469 1 97.94 43 GLY B O 1
ATOM 1891 N N . LYS B 1 44 ? -20.344 -27.062 -13.016 1 97.44 44 LYS B N 1
ATOM 1892 C CA . LYS B 1 44 ? -19.312 -27.047 -14.055 1 97.44 44 LYS B CA 1
ATOM 1893 C C . LYS B 1 44 ? -18.203 -28.031 -13.742 1 97.44 44 LYS B C 1
ATOM 1895 O O . LYS B 1 44 ? -17.641 -28.656 -14.648 1 97.44 44 LYS B O 1
ATOM 1900 N N . ALA B 1 45 ? -17.859 -28.078 -12.5 1 97.12 45 ALA B N 1
ATOM 1901 C CA . ALA B 1 45 ? -16.797 -28.984 -12.062 1 97.12 45 ALA B CA 1
ATOM 1902 C C . ALA B 1 45 ? -17.281 -30.438 -12.047 1 97.12 45 ALA B C 1
ATOM 1904 O O . ALA B 1 45 ? -16.469 -31.359 -11.883 1 97.12 45 ALA B O 1
ATOM 1905 N N . ASN B 1 46 ? -18.531 -30.562 -12.195 1 96.56 46 ASN B N 1
ATOM 1906 C CA . ASN B 1 46 ? -19.141 -31.891 -12.188 1 96.56 46 ASN B CA 1
ATOM 1907 C C . ASN B 1 46 ? -18.875 -32.625 -10.875 1 96.56 46 ASN B C 1
ATOM 1909 O O . ASN B 1 46 ? -18.391 -33.75 -10.891 1 96.56 46 ASN B O 1
ATOM 1913 N N . VAL B 1 47 ? -19.078 -31.891 -9.82 1 96.31 47 VAL B N 1
ATOM 1914 C CA . VAL B 1 47 ? -18.984 -32.469 -8.484 1 96.31 47 VAL B CA 1
ATOM 1915 C C . VAL B 1 47 ? -20.219 -32.125 -7.668 1 96.31 47 VAL B C 1
ATOM 1917 O O . VAL B 1 47 ? -20.984 -31.219 -8.039 1 96.31 47 VAL B O 1
ATOM 1920 N N . ALA B 1 48 ? -20.438 -32.938 -6.598 1 94.38 48 ALA B N 1
ATOM 1921 C CA . ALA B 1 48 ? -21.547 -32.656 -5.695 1 94.38 48 ALA B CA 1
ATOM 1922 C C . ALA B 1 48 ? -21.297 -31.391 -4.895 1 94.38 48 ALA B C 1
ATOM 1924 O O . ALA B 1 48 ? -20.141 -31.031 -4.633 1 94.38 48 ALA B O 1
ATOM 1925 N N . LYS B 1 49 ? -22.359 -30.75 -4.48 1 95.12 49 LYS B N 1
ATOM 1926 C CA . LYS B 1 49 ? -22.266 -29.5 -3.723 1 95.12 49 LYS B CA 1
ATOM 1927 C C . LYS B 1 49 ? -21.5 -29.703 -2.424 1 95.12 49 LYS B C 1
ATOM 1929 O O . LYS B 1 49 ? -20.75 -28.812 -2.002 1 95.12 49 LYS B O 1
ATOM 1934 N N . GLY B 1 50 ? -21.672 -30.828 -1.851 1 95.69 50 GLY B N 1
ATOM 1935 C CA . GLY B 1 50 ? -20.984 -31.141 -0.609 1 95.69 50 GLY B CA 1
ATOM 1936 C C . GLY B 1 50 ? -19.469 -31.172 -0.758 1 95.69 50 GLY B C 1
ATOM 1937 O O . GLY B 1 50 ? -18.75 -30.828 0.175 1 95.69 50 GLY B O 1
ATOM 1938 N N . THR B 1 51 ? -19.094 -31.562 -1.96 1 95.69 51 THR B N 1
ATOM 1939 C CA . THR B 1 51 ? -17.672 -31.609 -2.254 1 95.69 51 THR B CA 1
ATOM 1940 C C . THR B 1 51 ? -17.047 -30.203 -2.178 1 95.69 51 THR B C 1
ATOM 1942 O O . THR B 1 51 ? -15.93 -30.047 -1.706 1 95.69 51 THR B O 1
ATOM 1945 N N . PHE B 1 52 ? -17.781 -29.219 -2.58 1 97.12 52 PHE B N 1
ATOM 1946 C CA . PHE B 1 52 ? -17.312 -27.844 -2.502 1 97.12 52 PHE B CA 1
ATOM 1947 C C . PHE B 1 52 ? -16.953 -27.469 -1.068 1 97.12 52 PHE B C 1
ATOM 1949 O O . PHE B 1 52 ? -15.883 -26.906 -0.82 1 97.12 52 PHE B O 1
ATOM 1956 N N . TYR B 1 53 ? -17.719 -27.828 -0.178 1 96.44 53 TYR B N 1
ATOM 1957 C CA . TYR B 1 53 ? -17.594 -27.359 1.202 1 96.44 53 TYR B CA 1
ATOM 1958 C C . TYR B 1 53 ? -16.547 -28.172 1.954 1 96.44 53 TYR B C 1
ATOM 1960 O O . TYR B 1 53 ? -16.188 -27.828 3.09 1 96.44 53 TYR B O 1
ATOM 1968 N N . LEU B 1 54 ? -16.047 -29.203 1.299 1 95.56 54 LEU B N 1
ATOM 1969 C CA . LEU B 1 54 ? -14.859 -29.875 1.82 1 95.56 54 LEU B CA 1
ATOM 1970 C C . LEU B 1 54 ? -13.617 -29 1.678 1 95.56 54 LEU B C 1
ATOM 1972 O O . LEU B 1 54 ? -12.672 -29.109 2.461 1 95.56 54 LEU B O 1
ATOM 1976 N N . TYR B 1 55 ? -13.742 -28.172 0.686 1 94.69 55 TYR B N 1
ATOM 1977 C CA . TYR B 1 55 ? -12.531 -27.438 0.334 1 94.69 55 TYR B CA 1
ATOM 1978 C C . TYR B 1 55 ? -12.703 -25.938 0.611 1 94.69 55 TYR B C 1
ATOM 1980 O O . TYR B 1 55 ? -11.734 -25.234 0.878 1 94.69 55 TYR B O 1
ATOM 1988 N N . PHE B 1 56 ? -13.883 -25.516 0.545 1 96.94 56 PHE B N 1
ATOM 1989 C CA . PHE B 1 56 ? -14.156 -24.094 0.713 1 96.94 56 PHE B CA 1
ATOM 1990 C C . PHE B 1 56 ? -15.359 -23.875 1.628 1 96.94 56 PHE B C 1
ATOM 1992 O O . PHE B 1 56 ? -16.406 -24.5 1.444 1 96.94 56 PHE B O 1
ATOM 1999 N N . LYS B 1 57 ? -15.203 -22.953 2.502 1 96.88 57 LYS B N 1
ATOM 2000 C CA . LYS B 1 57 ? -16.266 -22.688 3.471 1 96.88 57 LYS B CA 1
ATOM 2001 C C . LYS B 1 57 ? -17.438 -21.953 2.818 1 96.88 57 LYS B C 1
ATOM 2003 O O . LYS B 1 57 ? -18.578 -22.141 3.201 1 96.88 57 LYS B O 1
ATOM 2008 N N . ASP B 1 58 ? -17.094 -21.094 1.867 1 96.44 58 ASP B N 1
ATOM 2009 C CA . ASP B 1 58 ? -18.094 -20.266 1.181 1 96.44 58 ASP B CA 1
ATOM 2010 C C . ASP B 1 58 ? -17.547 -19.734 -0.141 1 96.44 58 ASP B C 1
ATOM 2012 O O . ASP B 1 58 ? -16.406 -20.031 -0.52 1 96.44 58 ASP B O 1
ATOM 2016 N N . LYS B 1 59 ? -18.328 -19.078 -0.868 1 96.81 59 LYS B N 1
ATOM 2017 C CA . LYS B 1 59 ? -17.938 -18.516 -2.162 1 96.81 59 LYS B CA 1
ATOM 2018 C C . LYS B 1 59 ? -16.797 -17.531 -2.014 1 96.81 59 LYS B C 1
ATOM 2020 O O . LYS B 1 59 ? -15.914 -17.469 -2.873 1 96.81 59 LYS B O 1
ATOM 2025 N N . ASP B 1 60 ? -16.781 -16.828 -0.89 1 96 60 ASP B N 1
ATOM 2026 C CA . ASP B 1 60 ? -15.734 -15.844 -0.674 1 96 60 ASP B CA 1
ATOM 2027 C C . ASP B 1 60 ? -14.359 -16.516 -0.62 1 96 60 ASP B C 1
ATOM 2029 O O . ASP B 1 60 ? -13.383 -15.953 -1.112 1 96 60 ASP B O 1
ATOM 2033 N N . GLU B 1 61 ? -14.328 -17.609 -0.113 1 95.56 61 GLU B N 1
ATOM 2034 C CA . GLU B 1 61 ? -13.047 -18.297 0.003 1 95.56 61 GLU B CA 1
ATOM 2035 C C . GLU B 1 61 ? -12.523 -18.719 -1.366 1 95.56 61 GLU B C 1
ATOM 2037 O O . GLU B 1 61 ? -11.328 -18.594 -1.646 1 95.56 61 GLU B O 1
ATOM 2042 N N . ILE B 1 62 ? -13.359 -19.281 -2.232 1 96.06 62 ILE B N 1
ATOM 2043 C CA . ILE B 1 62 ? -12.859 -19.703 -3.537 1 96.06 62 ILE B CA 1
ATOM 2044 C C . ILE B 1 62 ? -12.586 -18.484 -4.41 1 96.06 62 ILE B C 1
ATOM 2046 O O . ILE B 1 62 ? -11.656 -18.484 -5.219 1 96.06 62 ILE B O 1
ATOM 2050 N N . VAL B 1 63 ? -13.359 -17.391 -4.234 1 95.5 63 VAL B N 1
ATOM 2051 C CA . VAL B 1 63 ? -13.078 -16.141 -4.93 1 95.5 63 VAL B CA 1
ATOM 2052 C C . VAL B 1 63 ? -11.664 -15.672 -4.59 1 95.5 63 VAL B C 1
ATOM 2054 O O . VAL B 1 63 ? -10.867 -15.383 -5.484 1 95.5 63 VAL B O 1
ATOM 2057 N N . ASN B 1 64 ? -11.367 -15.672 -3.314 1 92.5 64 ASN B N 1
ATOM 2058 C CA . ASN B 1 64 ? -10.047 -15.25 -2.861 1 92.5 64 ASN B CA 1
ATOM 2059 C C . ASN B 1 64 ? -8.945 -16.141 -3.428 1 92.5 64 ASN B C 1
ATOM 2061 O O . ASN B 1 64 ? -7.895 -15.656 -3.844 1 92.5 64 ASN B O 1
ATOM 2065 N N . THR B 1 65 ? -9.242 -17.359 -3.418 1 91.38 65 THR B N 1
ATOM 2066 C CA . THR B 1 65 ? -8.273 -18.312 -3.936 1 91.38 65 THR B CA 1
ATOM 2067 C C . THR B 1 65 ? -8.008 -18.078 -5.418 1 91.38 65 THR B C 1
ATOM 2069 O O . THR B 1 65 ? -6.859 -18.078 -5.859 1 91.38 65 THR B O 1
ATOM 2072 N N . VAL B 1 66 ? -9.016 -17.844 -6.18 1 92.94 66 VAL B N 1
ATOM 2073 C CA . VAL B 1 66 ? -8.898 -17.594 -7.613 1 92.94 66 VAL B CA 1
ATOM 2074 C C . VAL B 1 66 ? -8.117 -16.297 -7.852 1 92.94 66 VAL B C 1
ATOM 2076 O O . VAL B 1 66 ? -7.242 -16.25 -8.719 1 92.94 66 VAL B O 1
ATOM 2079 N N . ILE B 1 67 ? -8.375 -15.32 -7.078 1 91.19 67 ILE B N 1
ATOM 2080 C CA . ILE B 1 67 ? -7.73 -14.023 -7.223 1 91.19 67 ILE B CA 1
ATOM 2081 C C . ILE B 1 67 ? -6.238 -14.156 -6.926 1 91.19 67 ILE B C 1
ATOM 2083 O O . ILE B 1 67 ? -5.402 -13.633 -7.664 1 91.19 67 ILE B O 1
ATOM 2087 N N . ILE B 1 68 ? -5.953 -14.828 -5.906 1 89.38 68 ILE B N 1
ATOM 2088 C CA . ILE B 1 68 ? -4.562 -15.047 -5.527 1 89.38 68 ILE B CA 1
ATOM 2089 C C . ILE B 1 68 ? -3.842 -15.828 -6.629 1 89.38 68 ILE B C 1
ATOM 2091 O O . ILE B 1 68 ? -2.717 -15.484 -7.004 1 89.38 68 ILE B O 1
ATOM 2095 N N . GLU B 1 69 ? -4.496 -16.797 -7.137 1 87.88 69 GLU B N 1
ATOM 2096 C CA . GLU B 1 69 ? -3.924 -17.609 -8.219 1 87.88 69 GLU B CA 1
ATOM 2097 C C . GLU B 1 69 ? -3.693 -16.75 -9.469 1 87.88 69 GLU B C 1
ATOM 2099 O O . GLU B 1 69 ? -2.688 -16.922 -10.156 1 87.88 69 GLU B O 1
ATOM 2104 N N . GLN B 1 70 ? -4.613 -15.945 -9.758 1 89.06 70 GLN B N 1
ATOM 2105 C CA . GLN B 1 70 ? -4.469 -15.07 -10.914 1 89.06 70 GLN B CA 1
ATOM 2106 C C . GLN B 1 70 ? -3.295 -14.109 -10.742 1 89.06 70 GLN B C 1
ATOM 2108 O O . GLN B 1 70 ? -2.521 -13.898 -11.68 1 89.06 70 GLN B O 1
ATOM 2113 N N . ALA B 1 71 ? -3.209 -13.539 -9.594 1 89.12 71 ALA B N 1
ATOM 2114 C CA . ALA B 1 71 ? -2.09 -12.648 -9.305 1 89.12 71 ALA B CA 1
ATOM 2115 C C . ALA B 1 71 ? -0.756 -13.375 -9.461 1 89.12 71 ALA B C 1
ATOM 2117 O O . ALA B 1 71 ? 0.174 -12.844 -10.078 1 89.12 71 ALA B O 1
ATOM 2118 N N . TYR B 1 72 ? -0.728 -14.547 -8.938 1 86.56 72 TYR B N 1
ATOM 2119 C CA . TYR B 1 72 ? 0.46 -15.391 -9.031 1 86.56 72 TYR B CA 1
ATOM 2120 C C . TYR B 1 72 ? 0.811 -15.68 -10.484 1 86.56 72 TYR B C 1
ATOM 2122 O O . TYR B 1 72 ? 1.976 -15.586 -10.883 1 86.56 72 TYR B O 1
ATOM 2130 N N . GLN B 1 73 ? -0.185 -15.977 -11.219 1 87.56 73 GLN B N 1
ATOM 2131 C CA . GLN B 1 73 ? 0.038 -16.297 -12.617 1 87.56 73 GLN B CA 1
ATOM 2132 C C . GLN B 1 73 ? 0.552 -15.086 -13.391 1 87.56 73 GLN B C 1
ATOM 2134 O O . GLN B 1 73 ? 1.375 -15.227 -14.297 1 87.56 73 GLN B O 1
ATOM 2139 N N . MET B 1 74 ? 0.057 -13.953 -13.117 1 89.62 74 MET B N 1
ATOM 2140 C CA . MET B 1 74 ? 0.521 -12.727 -13.75 1 89.62 74 MET B CA 1
ATOM 2141 C C . MET B 1 74 ? 2.006 -12.5 -13.484 1 89.62 74 MET B C 1
ATOM 2143 O O . MET B 1 74 ? 2.756 -12.141 -14.398 1 89.62 74 MET B O 1
ATOM 2147 N N . LEU B 1 75 ? 2.412 -12.719 -12.289 1 88.88 75 LEU B N 1
ATOM 2148 C CA . 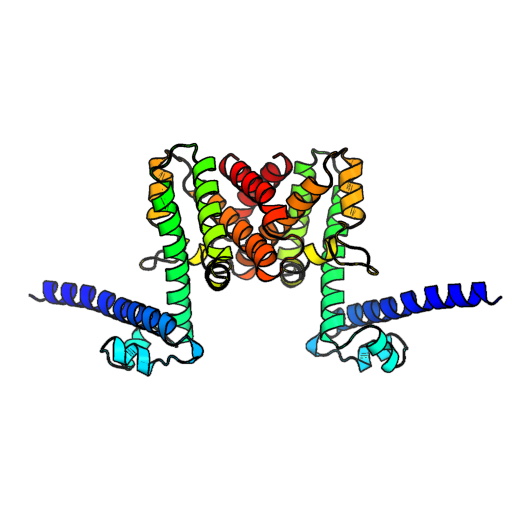LEU B 1 75 ? 3.816 -12.547 -11.938 1 88.88 75 LEU B CA 1
ATOM 2149 C C . LEU B 1 75 ? 4.684 -13.578 -12.656 1 88.88 75 LEU B C 1
ATOM 2151 O O . LEU B 1 75 ? 5.73 -13.234 -13.203 1 88.88 75 LEU B O 1
ATOM 2155 N N . CYS B 1 76 ? 4.195 -14.828 -12.641 1 87.25 76 CYS B N 1
ATOM 2156 C CA . CYS B 1 76 ? 4.945 -15.891 -13.297 1 87.25 76 CYS B CA 1
ATOM 2157 C C . CYS B 1 76 ? 5.121 -15.602 -14.781 1 87.25 76 CYS B C 1
ATOM 2159 O O . CYS B 1 76 ? 6.203 -15.805 -15.328 1 87.25 76 CYS B O 1
ATOM 2161 N N . THR B 1 77 ? 4.07 -15.195 -15.352 1 90.81 77 THR B N 1
ATOM 2162 C CA . THR B 1 77 ? 4.125 -14.859 -16.766 1 90.81 77 THR B CA 1
ATOM 2163 C C . THR B 1 77 ? 5.137 -13.742 -17.031 1 90.81 77 THR B C 1
ATOM 2165 O O . THR B 1 77 ? 5.953 -13.836 -17.953 1 90.81 77 THR B O 1
ATOM 2168 N N . ALA B 1 78 ? 5.117 -12.734 -16.219 1 92.56 78 ALA B N 1
ATOM 2169 C CA . ALA B 1 78 ? 6.051 -11.617 -16.359 1 92.56 78 ALA B CA 1
ATOM 2170 C C . ALA B 1 78 ? 7.492 -12.078 -16.172 1 92.56 78 ALA B C 1
ATOM 2172 O O . ALA B 1 78 ? 8.383 -11.68 -16.922 1 92.56 78 ALA B O 1
ATOM 2173 N N . ILE B 1 79 ? 7.734 -12.938 -15.203 1 90.62 79 ILE B N 1
ATOM 2174 C CA . ILE B 1 79 ? 9.062 -13.461 -14.922 1 90.62 79 ILE B CA 1
ATOM 2175 C C . ILE B 1 79 ? 9.562 -14.266 -16.125 1 90.62 79 ILE B C 1
ATOM 2177 O O . ILE B 1 79 ? 10.703 -14.086 -16.562 1 90.62 79 ILE B O 1
ATOM 2181 N N . ASN B 1 80 ? 8.688 -15.102 -16.641 1 90.62 80 ASN B N 1
ATOM 2182 C CA . ASN B 1 80 ? 9.062 -15.961 -17.766 1 90.62 80 ASN B CA 1
ATOM 2183 C C . ASN B 1 80 ? 9.406 -15.141 -19 1 90.62 80 ASN B C 1
ATOM 2185 O O . ASN B 1 80 ? 10.305 -15.5 -19.75 1 90.62 80 ASN B O 1
ATOM 2189 N N . HIS B 1 81 ? 8.688 -14.086 -19.203 1 93.31 81 HIS B N 1
ATOM 2190 C CA . HIS B 1 81 ? 8.922 -13.227 -20.344 1 93.31 81 HIS B CA 1
ATOM 2191 C C . HIS B 1 81 ? 10.281 -12.547 -20.266 1 93.31 81 HIS B C 1
ATOM 2193 O O . HIS B 1 81 ? 10.906 -12.266 -21.297 1 93.31 81 HIS B O 1
ATOM 2199 N N . VAL B 1 82 ? 10.766 -12.312 -19.062 1 93 82 VAL B N 1
ATOM 2200 C CA . VAL B 1 82 ? 11.977 -11.508 -18.875 1 93 82 VAL B CA 1
ATOM 2201 C C . VAL B 1 82 ? 13.18 -12.422 -18.688 1 93 82 VAL B C 1
ATOM 2203 O O . VAL B 1 82 ? 14.328 -11.992 -18.859 1 93 82 VAL B O 1
ATOM 2206 N N . GLU B 1 83 ? 12.961 -13.625 -18.297 1 86.56 83 GLU B N 1
ATOM 2207 C CA . GLU B 1 83 ? 14.016 -14.562 -17.906 1 86.56 83 GLU B CA 1
ATOM 2208 C C . GLU B 1 83 ? 15.078 -14.688 -18.984 1 86.56 83 GLU B C 1
ATOM 2210 O O . GLU B 1 83 ? 16.266 -14.75 -18.688 1 86.56 83 GLU B O 1
ATOM 2215 N N . GLU B 1 84 ? 14.734 -14.648 -20.234 1 86.94 84 GLU B N 1
ATOM 2216 C CA . GLU B 1 84 ? 15.688 -14.883 -21.312 1 86.94 84 GLU B CA 1
ATOM 2217 C C . GLU B 1 84 ? 16.344 -13.586 -21.766 1 86.94 84 GLU B C 1
ATOM 2219 O O . GLU B 1 84 ? 17.25 -13.594 -22.609 1 86.94 84 GLU B O 1
ATOM 2224 N N . LYS B 1 85 ? 15.93 -12.531 -21.203 1 92.12 85 LYS B N 1
ATOM 2225 C CA . LYS B 1 85 ? 16.484 -11.242 -21.594 1 92.12 85 LYS B CA 1
ATOM 2226 C C . LYS B 1 85 ? 17.812 -10.984 -20.891 1 92.12 85 LYS B C 1
ATOM 2228 O O . LYS B 1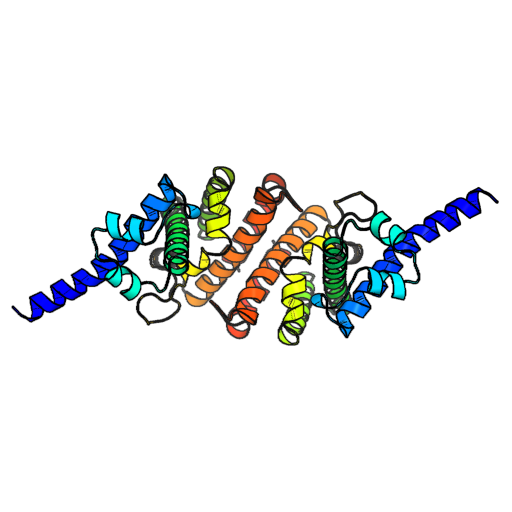 85 ? 18.078 -11.555 -19.828 1 92.12 85 LYS B O 1
ATOM 2233 N N . GLN B 1 86 ? 18.609 -10.172 -21.516 1 92.75 86 GLN B N 1
ATOM 2234 C CA . GLN B 1 86 ? 19.906 -9.805 -20.938 1 92.75 86 GLN B CA 1
ATOM 2235 C C . GLN B 1 86 ? 19.75 -8.664 -19.938 1 92.75 86 GLN B C 1
ATOM 2237 O O . GLN B 1 86 ? 18.781 -7.895 -20 1 92.75 86 GLN B O 1
ATOM 2242 N N . GLY B 1 87 ? 20.703 -8.656 -18.906 1 93.69 87 GLY B N 1
ATOM 2243 C CA . GLY B 1 87 ? 20.719 -7.582 -17.922 1 93.69 87 GLY B CA 1
ATOM 2244 C C . GLY B 1 87 ? 21.016 -8.055 -16.516 1 93.69 87 GLY B C 1
ATOM 2245 O O . GLY B 1 87 ? 21.078 -9.266 -16.266 1 93.69 87 GLY B O 1
ATOM 2246 N N . THR B 1 88 ? 21.25 -7.062 -15.688 1 94.19 88 THR B N 1
ATOM 2247 C CA . THR B 1 88 ? 21.453 -7.355 -14.273 1 94.19 88 THR B CA 1
ATOM 2248 C C . THR B 1 88 ? 20.156 -7.82 -13.625 1 94.19 88 THR B C 1
ATOM 2250 O O . THR B 1 88 ? 19.094 -7.738 -14.227 1 94.19 88 THR B O 1
ATOM 2253 N N . VAL B 1 89 ? 20.219 -8.312 -12.469 1 94.12 89 VAL B N 1
ATOM 2254 C CA . VAL B 1 89 ? 19.031 -8.695 -11.719 1 94.12 89 VAL B CA 1
ATOM 2255 C C . VAL B 1 89 ? 18.109 -7.488 -11.555 1 94.12 89 VAL B C 1
ATOM 2257 O O . VAL B 1 89 ? 16.891 -7.602 -11.719 1 94.12 89 VAL B O 1
ATOM 2260 N N . ALA B 1 90 ? 18.703 -6.34 -11.281 1 95.94 90 ALA B N 1
ATOM 2261 C CA . ALA B 1 90 ? 17.922 -5.113 -11.141 1 95.94 90 ALA B CA 1
ATOM 2262 C C . ALA B 1 90 ? 17.172 -4.777 -12.43 1 95.94 90 ALA B C 1
ATOM 2264 O O . ALA B 1 90 ? 16 -4.414 -12.398 1 95.94 90 ALA B O 1
ATOM 2265 N N . ASP B 1 91 ? 17.844 -4.926 -13.594 1 96.69 91 ASP B N 1
ATOM 2266 C CA . ASP B 1 91 ? 17.203 -4.703 -14.883 1 96.69 91 ASP B CA 1
ATOM 2267 C C . ASP B 1 91 ? 15.992 -5.613 -15.062 1 96.69 91 ASP B C 1
ATOM 2269 O O . ASP B 1 91 ? 14.93 -5.164 -15.492 1 96.69 91 ASP B O 1
ATOM 2273 N N . LYS B 1 92 ? 16.203 -6.824 -14.727 1 95.75 92 LYS B N 1
ATOM 2274 C CA . LYS B 1 92 ? 15.156 -7.82 -14.938 1 95.75 92 LYS B CA 1
ATOM 2275 C C . LYS B 1 92 ? 13.961 -7.551 -14.031 1 95.75 92 LYS B C 1
ATOM 2277 O O . LYS B 1 92 ? 12.812 -7.672 -14.461 1 95.75 92 LYS B O 1
ATOM 2282 N N . VAL B 1 93 ? 14.18 -7.188 -12.781 1 96.69 93 VAL B N 1
ATOM 2283 C CA . VAL B 1 93 ? 13.086 -6.883 -11.867 1 96.69 93 VAL B CA 1
ATOM 2284 C C . VAL B 1 93 ? 12.328 -5.656 -12.359 1 96.69 93 VAL B C 1
ATOM 2286 O O . VAL B 1 93 ? 11.094 -5.621 -12.312 1 96.69 93 VAL B O 1
ATOM 2289 N N . VAL B 1 94 ? 12.984 -4.664 -12.852 1 98.12 94 VAL B N 1
ATOM 2290 C CA . VAL B 1 94 ? 12.344 -3.48 -13.414 1 98.12 94 VAL B CA 1
ATOM 2291 C C . VAL B 1 94 ? 11.516 -3.871 -14.641 1 98.12 94 VAL B C 1
ATOM 2293 O O . VAL B 1 94 ? 10.398 -3.387 -14.82 1 98.12 94 VAL B O 1
ATOM 2296 N N . MET B 1 95 ? 12.086 -4.73 -15.469 1 97.75 95 MET B N 1
ATOM 2297 C CA . MET B 1 95 ? 11.352 -5.188 -16.656 1 97.75 95 MET B CA 1
ATOM 2298 C C . MET B 1 95 ? 10.086 -5.93 -16.25 1 97.75 95 MET B C 1
ATOM 2300 O O . MET B 1 95 ? 9.047 -5.781 -16.906 1 97.75 95 MET B O 1
ATOM 2304 N N . ILE B 1 96 ? 10.188 -6.742 -15.242 1 96.25 96 ILE B N 1
ATOM 2305 C CA . ILE B 1 96 ? 9.016 -7.453 -14.727 1 96.25 96 ILE B CA 1
ATOM 2306 C C . ILE B 1 96 ? 7.969 -6.445 -14.258 1 96.25 96 ILE B C 1
ATOM 2308 O O . ILE B 1 96 ? 6.793 -6.551 -14.609 1 96.25 96 ILE B O 1
ATOM 2312 N N . ALA B 1 97 ? 8.359 -5.469 -13.492 1 97.31 97 ALA B N 1
ATOM 2313 C CA . ALA B 1 97 ? 7.445 -4.426 -13.031 1 97.31 97 ALA B CA 1
ATOM 2314 C C . ALA B 1 97 ? 6.809 -3.689 -14.203 1 97.31 97 ALA B C 1
ATOM 2316 O O . ALA B 1 97 ? 5.605 -3.412 -14.195 1 97.31 97 ALA B O 1
ATOM 2317 N N . ASP B 1 98 ? 7.629 -3.385 -15.148 1 97.81 98 ASP B N 1
ATOM 2318 C CA . ASP B 1 98 ? 7.141 -2.662 -16.328 1 97.81 98 ASP B CA 1
ATOM 2319 C C . ASP B 1 98 ? 6.07 -3.467 -17.062 1 97.81 98 ASP B C 1
ATOM 2321 O O . ASP B 1 98 ? 5.082 -2.906 -17.531 1 97.81 98 ASP B O 1
ATOM 2325 N N . GLU B 1 99 ? 6.254 -4.723 -17.172 1 96.06 99 GLU B N 1
ATOM 2326 C CA . GLU B 1 99 ? 5.258 -5.586 -17.797 1 96.06 99 GLU B CA 1
ATOM 2327 C C . GLU B 1 99 ? 3.957 -5.602 -17 1 96.06 99 GLU B C 1
ATOM 2329 O O . GLU B 1 99 ? 2.869 -5.535 -17.562 1 96.06 99 GLU B O 1
ATOM 2334 N N . LEU B 1 100 ? 4.082 -5.727 -15.742 1 95.19 100 LEU B N 1
ATOM 2335 C CA . LEU B 1 100 ? 2.898 -5.719 -14.891 1 95.19 100 LEU B CA 1
ATOM 2336 C C . LEU B 1 100 ? 2.168 -4.383 -14.992 1 95.19 100 LEU B C 1
ATOM 2338 O O . LEU B 1 100 ? 0.939 -4.352 -15.102 1 95.19 100 LEU B O 1
ATOM 2342 N N . ILE B 1 101 ? 2.887 -3.297 -14.977 1 96.88 101 ILE B N 1
ATOM 2343 C CA . ILE B 1 101 ? 2.305 -1.963 -15.078 1 96.88 101 ILE B CA 1
ATOM 2344 C C . ILE B 1 101 ? 1.561 -1.825 -16.406 1 96.88 101 ILE B C 1
ATOM 2346 O O . ILE B 1 101 ? 0.455 -1.283 -16.453 1 96.88 101 ILE B O 1
ATOM 2350 N N . SER B 1 102 ? 2.166 -2.328 -17.453 1 96 102 SER B N 1
ATOM 2351 C CA . SER B 1 102 ? 1.504 -2.314 -18.75 1 96 102 SER B CA 1
ATOM 2352 C C . SER B 1 102 ? 0.189 -3.086 -18.703 1 96 102 SER B C 1
ATOM 2354 O O . SER B 1 102 ? -0.815 -2.641 -19.266 1 96 102 SER B O 1
ATOM 2356 N N . ALA B 1 103 ? 0.239 -4.195 -18.047 1 93.75 103 ALA B N 1
ATOM 2357 C CA . ALA B 1 103 ? -0.978 -4.988 -17.906 1 93.75 103 ALA B CA 1
ATOM 2358 C C . ALA B 1 103 ? -2.033 -4.223 -17.109 1 93.75 103 ALA B C 1
ATOM 2360 O O . ALA B 1 103 ? -3.221 -4.266 -17.438 1 93.75 103 ALA B O 1
ATOM 2361 N N . PHE B 1 104 ? -1.598 -3.523 -16.047 1 94.5 104 PHE B N 1
ATOM 2362 C CA . PHE B 1 104 ? -2.494 -2.742 -15.203 1 94.5 104 PHE B CA 1
ATOM 2363 C C . PHE B 1 104 ? -3.156 -1.628 -16 1 94.5 104 PHE B C 1
ATOM 2365 O O . PHE B 1 104 ? -4.352 -1.367 -15.844 1 94.5 104 PHE B O 1
ATOM 2372 N N . ILE B 1 105 ? -2.377 -1.02 -16.828 1 95.06 105 ILE B N 1
ATOM 2373 C CA . ILE B 1 105 ? -2.861 0.09 -17.641 1 95.06 105 ILE B CA 1
ATOM 2374 C C . ILE B 1 105 ? -3.885 -0.42 -18.641 1 95.06 105 ILE B C 1
ATOM 2376 O O . ILE B 1 105 ? -4.887 0.245 -18.922 1 95.06 105 ILE B O 1
ATOM 2380 N N . ASN B 1 106 ? -3.701 -1.582 -19.172 1 93.88 106 ASN B N 1
ATOM 2381 C CA . ASN B 1 106 ? -4.566 -2.16 -20.188 1 93.88 106 ASN B CA 1
ATOM 2382 C C . ASN B 1 106 ? -5.883 -2.656 -19.594 1 93.88 106 ASN B C 1
ATOM 2384 O O . ASN B 1 106 ? -6.914 -2.648 -20.266 1 93.88 106 ASN B O 1
ATOM 2388 N N . ASP B 1 107 ? -5.812 -3.135 -18.344 1 91.31 107 ASP B N 1
ATOM 2389 C CA . ASP B 1 107 ? -6.992 -3.637 -17.656 1 91.31 107 ASP B CA 1
ATOM 2390 C C . ASP B 1 107 ? -6.949 -3.281 -16.172 1 91.31 107 ASP B C 1
ATOM 2392 O O . ASP B 1 107 ? -6.223 -3.91 -15.398 1 91.31 107 ASP B O 1
ATOM 2396 N N . ALA B 1 108 ? -7.781 -2.412 -15.812 1 86.38 108 ALA B N 1
ATOM 2397 C CA . ALA B 1 108 ? -7.801 -1.896 -14.445 1 86.38 108 ALA B CA 1
ATOM 2398 C C . ALA B 1 108 ? -8.102 -3.01 -13.445 1 86.38 108 ALA B C 1
ATOM 2400 O O . ALA B 1 108 ? -7.676 -2.945 -12.289 1 86.38 108 ALA B O 1
ATOM 2401 N N . LYS B 1 109 ? -8.805 -3.98 -13.875 1 86.75 109 LYS B N 1
ATOM 2402 C CA . LYS B 1 109 ? -9.117 -5.098 -12.984 1 86.75 109 LYS B CA 1
ATOM 2403 C C . LYS B 1 109 ? -7.848 -5.812 -12.523 1 86.75 109 LYS B C 1
ATOM 2405 O O . LYS B 1 109 ? -7.793 -6.324 -11.406 1 86.75 109 LYS B O 1
ATOM 2410 N N . ASP B 1 110 ? -6.809 -5.785 -13.312 1 89.06 110 ASP B N 1
ATOM 2411 C CA . ASP B 1 110 ? -5.555 -6.461 -12.984 1 89.06 110 ASP B CA 1
ATOM 2412 C C . ASP B 1 110 ? -4.887 -5.828 -11.766 1 89.06 110 ASP B C 1
ATOM 2414 O O . ASP B 1 110 ? -4.324 -6.527 -10.93 1 89.06 110 ASP B O 1
ATOM 2418 N N . ILE B 1 111 ? -4.992 -4.531 -11.68 1 89.5 111 ILE B N 1
ATOM 2419 C CA . ILE B 1 111 ? -4.367 -3.861 -10.547 1 89.5 111 ILE B CA 1
ATOM 2420 C C . ILE B 1 111 ? -5.141 -4.184 -9.266 1 89.5 111 ILE B C 1
ATOM 2422 O O . ILE B 1 111 ? -4.543 -4.352 -8.203 1 89.5 111 ILE B O 1
ATOM 2426 N N . GLU B 1 112 ? -6.422 -4.336 -9.383 1 85.44 112 GLU B N 1
ATOM 2427 C CA . GLU B 1 112 ? -7.25 -4.703 -8.242 1 85.44 112 GLU B CA 1
ATOM 2428 C C . GLU B 1 112 ? -6.914 -6.105 -7.742 1 85.44 112 GLU B C 1
ATOM 2430 O O . GLU B 1 112 ? -6.91 -6.359 -6.535 1 85.44 112 GLU B O 1
ATOM 2435 N N . ILE B 1 113 ? -6.605 -6.914 -8.656 1 83.94 113 ILE B N 1
ATOM 2436 C CA . ILE B 1 113 ? -6.27 -8.297 -8.344 1 83.94 113 ILE B CA 1
ATOM 2437 C C . ILE B 1 113 ? -4.914 -8.359 -7.637 1 83.94 113 ILE B C 1
ATOM 2439 O O . ILE B 1 113 ? -4.77 -9.031 -6.617 1 83.94 113 ILE B O 1
ATOM 2443 N N . VAL B 1 114 ? -3.969 -7.531 -8.039 1 84.25 114 VAL B N 1
ATOM 2444 C CA . VAL B 1 114 ? -2.584 -7.699 -7.617 1 84.25 114 VAL B CA 1
ATOM 2445 C C . VAL B 1 114 ? -2.332 -6.895 -6.344 1 84.25 114 VAL B C 1
ATOM 2447 O O . VAL B 1 114 ? -1.533 -7.297 -5.496 1 84.25 114 VAL B O 1
ATOM 2450 N N . HIS B 1 115 ? -2.844 -5.727 -6.137 1 81.94 115 HIS B N 1
ATOM 2451 C CA . HIS B 1 115 ? -2.525 -4.773 -5.082 1 81.94 115 HIS B CA 1
ATOM 2452 C C . HIS B 1 115 ? -2.613 -5.43 -3.705 1 81.94 115 HIS B C 1
ATOM 2454 O O . HIS B 1 115 ? -1.738 -5.223 -2.859 1 81.94 115 HIS B O 1
ATOM 2460 N N . LYS B 1 116 ? -3.516 -6.355 -3.504 1 78 116 LYS B N 1
ATOM 2461 C CA . LYS B 1 116 ? -3.645 -6.926 -2.168 1 78 116 LYS B CA 1
ATOM 2462 C C . LYS B 1 116 ? -3.426 -8.438 -2.191 1 78 116 LYS B C 1
ATOM 2464 O O . LYS B 1 116 ? -3.5 -9.094 -1.153 1 78 116 LYS B O 1
ATOM 2469 N N . ASN B 1 117 ? -2.973 -8.891 -3.416 1 81.81 117 ASN B N 1
ATOM 2470 C CA . ASN B 1 117 ? -3.041 -10.344 -3.479 1 81.81 117 ASN B CA 1
ATOM 2471 C C . ASN B 1 117 ? -1.747 -10.945 -4.023 1 81.81 117 ASN B C 1
ATOM 2473 O O . ASN B 1 117 ? -1.499 -12.141 -3.865 1 81.81 117 ASN B O 1
ATOM 2477 N N . LEU B 1 118 ? -0.981 -10.133 -4.613 1 81.88 118 LEU B N 1
ATOM 2478 C CA . LEU B 1 118 ? 0.184 -10.68 -5.301 1 81.88 118 LEU B CA 1
ATOM 2479 C C . LEU B 1 118 ? 1.141 -11.336 -4.312 1 81.88 118 LEU B C 1
ATOM 2481 O O . LEU B 1 118 ? 1.601 -12.461 -4.539 1 81.88 118 LEU B O 1
ATOM 2485 N N . TYR B 1 119 ? 1.396 -10.656 -3.24 1 81.81 119 TYR B N 1
ATOM 2486 C CA . TYR B 1 119 ? 2.354 -11.211 -2.291 1 81.81 119 TYR B CA 1
ATOM 2487 C C . TYR B 1 119 ? 1.811 -12.484 -1.656 1 81.81 119 TYR B C 1
ATOM 2489 O O . TYR B 1 119 ? 2.578 -13.367 -1.267 1 81.81 119 TYR B O 1
ATOM 2497 N N . ARG B 1 120 ? 0.52 -12.578 -1.585 1 81.81 120 ARG B N 1
ATOM 2498 C CA . ARG B 1 120 ? -0.089 -13.789 -1.028 1 81.81 120 ARG B CA 1
ATOM 2499 C C . ARG B 1 120 ? 0.173 -14.992 -1.92 1 81.81 120 ARG B C 1
ATOM 2501 O O . ARG B 1 120 ? 0.394 -16.094 -1.426 1 81.81 120 ARG B O 1
ATOM 2508 N N . GLY B 1 121 ? 0.072 -14.758 -3.15 1 79.69 121 GLY B N 1
ATOM 2509 C CA . GLY B 1 121 ? 0.396 -15.82 -4.086 1 79.69 121 GLY B CA 1
ATOM 2510 C C . GLY B 1 121 ? 1.844 -16.266 -4.004 1 79.69 121 GLY B C 1
ATOM 2511 O O . GLY B 1 121 ? 2.156 -17.422 -4.277 1 79.69 121 GLY B O 1
ATOM 2512 N N . LEU B 1 122 ? 2.656 -15.367 -3.623 1 80.25 122 LEU B N 1
ATOM 2513 C CA . LEU B 1 122 ? 4.082 -15.664 -3.521 1 80.25 122 LEU B CA 1
ATOM 2514 C C . LEU B 1 122 ? 4.387 -16.438 -2.24 1 80.25 122 LEU B C 1
ATOM 2516 O O . LEU B 1 122 ? 5.25 -17.312 -2.232 1 80.25 122 LEU B O 1
ATOM 2520 N N . PHE B 1 123 ? 3.729 -15.977 -1.135 1 71.88 123 PHE B N 1
ATOM 2521 C CA . PHE B 1 123 ? 4.02 -16.531 0.18 1 71.88 123 PHE B CA 1
ATOM 2522 C C . PHE B 1 123 ? 3.059 -17.672 0.505 1 71.88 123 PHE B C 1
ATOM 2524 O O . PHE B 1 123 ? 3.283 -18.438 1.451 1 71.88 123 PHE B O 1
ATOM 2531 N N . SER B 1 124 ? 1.896 -17.672 -0.042 1 58.09 124 SER B N 1
ATOM 2532 C CA . SER B 1 124 ? 0.888 -18.656 0.33 1 58.09 124 SER B CA 1
ATOM 2533 C C . SER B 1 124 ? 1.454 -20.078 0.276 1 58.09 124 SER B C 1
ATOM 2535 O O . SER B 1 124 ? 2.414 -20.344 -0.452 1 58.09 124 SER B O 1
ATOM 2537 N N . LYS B 1 125 ? 1.087 -20.891 1.437 1 49.47 125 LYS B N 1
ATOM 2538 C CA . LYS B 1 125 ? 1.359 -22.234 1.951 1 49.47 125 LYS B CA 1
ATOM 2539 C C . LYS B 1 125 ? 1.226 -23.281 0.851 1 49.47 125 LYS B C 1
ATOM 2541 O O . LYS B 1 125 ? 0.142 -23.469 0.295 1 49.47 125 LYS B O 1
ATOM 2546 N N . GLU B 1 126 ? 1.949 -23.312 -0.021 1 42.62 126 GLU B N 1
ATOM 2547 C CA . GLU B 1 126 ? 1.875 -24.656 -0.585 1 42.62 126 GLU B CA 1
ATOM 2548 C C . GLU B 1 126 ? 2.031 -25.719 0.499 1 42.62 126 GLU B C 1
ATOM 2550 O O . GLU B 1 126 ? 3.002 -25.703 1.259 1 42.62 126 GLU B O 1
ATOM 2555 N N . ASN B 1 127 ? 1.068 -26.75 0.547 1 41.5 127 ASN B N 1
ATOM 2556 C CA . ASN B 1 127 ? 0.92 -27.969 1.334 1 41.5 127 ASN B CA 1
ATOM 2557 C C . ASN B 1 127 ? 0.998 -27.672 2.83 1 41.5 127 ASN B C 1
ATOM 2559 O O . ASN B 1 127 ? 1.518 -28.484 3.596 1 41.5 127 ASN B O 1
ATOM 2563 N N . GLY B 1 128 ? 0.594 -26.609 3.434 1 40.75 128 GLY B N 1
ATOM 2564 C CA . GLY B 1 128 ? 0.684 -26.406 4.871 1 40.75 128 GLY B CA 1
ATOM 2565 C C . GLY B 1 128 ? 1.896 -25.609 5.293 1 40.75 128 GLY B C 1
ATOM 2566 O O . GLY B 1 128 ? 2.059 -25.281 6.473 1 40.75 128 GLY B O 1
ATOM 2567 N N . LYS B 1 129 ? 3.014 -25.703 4.594 1 41.5 129 LYS B N 1
ATOM 2568 C CA . LYS B 1 129 ? 4.207 -25 5.051 1 41.5 129 LYS B CA 1
ATOM 2569 C C . LYS B 1 129 ? 4.277 -23.594 4.461 1 41.5 129 LYS B C 1
ATOM 2571 O O . LYS B 1 129 ? 4.219 -23.422 3.24 1 41.5 129 LYS B O 1
ATOM 2576 N N . GLU B 1 130 ? 3.787 -22.375 4.949 1 45.69 130 GLU B N 1
ATOM 2577 C CA . GLU B 1 130 ? 3.625 -20.922 4.859 1 45.69 130 GLU B CA 1
ATOM 2578 C C . GLU B 1 130 ? 4.789 -20.281 4.109 1 45.69 130 GLU B C 1
ATOM 2580 O O . GLU B 1 130 ? 4.672 -19.156 3.625 1 45.69 130 GLU B O 1
ATOM 2585 N N . GLY B 1 131 ? 6.043 -20.641 4.242 1 46.94 131 GLY B N 1
ATOM 2586 C CA . GLY B 1 131 ? 7.207 -19.781 4.133 1 46.94 131 GLY B CA 1
ATOM 2587 C C . GLY B 1 131 ? 7.598 -19.484 2.699 1 46.94 131 GLY B C 1
ATOM 2588 O O . GLY B 1 131 ? 8.531 -18.719 2.449 1 46.94 131 GLY B O 1
ATOM 2589 N N . TYR B 1 132 ? 7.562 -20.438 1.643 1 50.16 132 TYR B N 1
ATOM 2590 C CA . TYR B 1 132 ? 8.57 -20.312 0.6 1 50.16 132 TYR B CA 1
ATOM 2591 C C . TYR B 1 132 ? 8.031 -19.562 -0.606 1 50.16 132 TYR B C 1
ATOM 2593 O O . TYR B 1 132 ? 6.844 -19.672 -0.937 1 50.16 132 TYR B O 1
ATOM 2601 N N . PHE B 1 133 ? 8.617 -18.375 -0.939 1 64.62 133 PHE B N 1
ATOM 2602 C CA . PHE B 1 133 ? 8.453 -17.781 -2.262 1 64.62 133 PHE B CA 1
ATOM 2603 C C . PHE B 1 133 ? 8.227 -18.859 -3.312 1 64.62 133 PHE B C 1
ATOM 2605 O O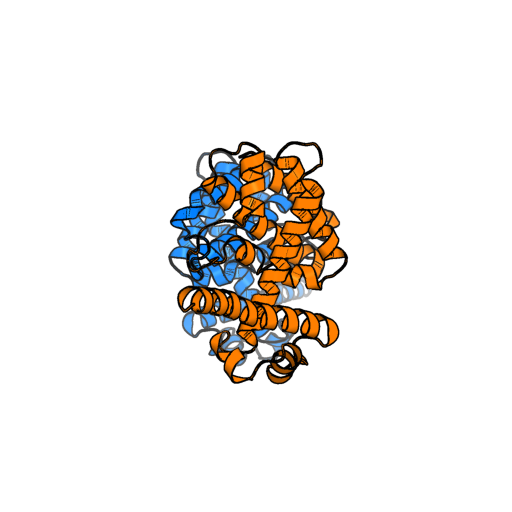 . PHE B 1 133 ? 8.695 -20 -3.162 1 64.62 133 PHE B O 1
ATOM 2612 N N . SER B 1 134 ? 7.352 -18.641 -4.16 1 70.94 134 SER B N 1
ATOM 2613 C CA . SER B 1 134 ? 6.93 -19.531 -5.242 1 70.94 134 SER B CA 1
ATOM 2614 C C . SER B 1 134 ? 8.125 -20.031 -6.039 1 70.94 134 SER B C 1
ATOM 2616 O O . SER B 1 134 ? 9.203 -19.422 -6.012 1 70.94 134 SER B O 1
ATOM 2618 N N . LYS B 1 135 ? 7.934 -21.141 -6.555 1 76.5 135 LYS B N 1
ATOM 2619 C CA . LYS B 1 135 ? 8.961 -21.828 -7.324 1 76.5 135 LYS B CA 1
ATOM 2620 C C . LYS B 1 135 ? 9.586 -20.922 -8.367 1 76.5 135 LYS B C 1
ATOM 2622 O O . LYS B 1 135 ? 10.805 -20.812 -8.469 1 76.5 135 LYS B O 1
ATOM 2627 N N . PRO B 1 136 ? 8.805 -20.156 -9.07 1 76.12 136 PRO B N 1
ATOM 2628 C CA . PRO B 1 136 ? 9.43 -19.281 -10.078 1 76.12 136 PRO B CA 1
ATOM 2629 C C . PRO B 1 136 ? 10.336 -18.234 -9.461 1 76.12 136 PRO B C 1
ATOM 2631 O O . PRO B 1 136 ? 11.391 -17.906 -10.031 1 76.12 136 PRO B O 1
ATOM 2634 N N . VAL B 1 137 ? 9.969 -17.734 -8.352 1 80.56 137 VAL B N 1
ATOM 2635 C CA . VAL B 1 137 ? 10.781 -16.719 -7.688 1 80.56 137 VAL B CA 1
ATOM 2636 C C . VAL B 1 137 ? 12.07 -17.344 -7.168 1 80.56 137 VAL B C 1
ATOM 2638 O O . VAL B 1 137 ? 13.156 -16.781 -7.324 1 80.56 137 VAL B O 1
ATOM 2641 N N . LYS B 1 138 ? 11.883 -18.484 -6.672 1 80.19 138 LYS B N 1
ATOM 2642 C CA . LYS B 1 138 ? 13.055 -19.203 -6.168 1 80.19 138 LYS B CA 1
ATOM 2643 C C . LYS B 1 138 ? 14.023 -19.531 -7.301 1 80.19 138 LYS B C 1
ATOM 2645 O O . LYS B 1 138 ? 15.242 -19.391 -7.152 1 80.19 138 LYS B O 1
ATOM 2650 N N . GLU B 1 139 ? 13.445 -20.016 -8.312 1 82.56 139 GLU B N 1
ATOM 2651 C CA . GLU B 1 139 ? 14.273 -20.344 -9.477 1 82.56 139 GLU B CA 1
ATOM 2652 C C . GLU B 1 139 ? 14.977 -19.094 -10.016 1 82.56 139 GLU B C 1
ATOM 2654 O O . GLU B 1 139 ? 16.141 -19.156 -10.406 1 82.56 139 GLU B O 1
ATOM 2659 N N . PHE B 1 140 ? 14.289 -18 -10.094 1 83.88 140 PHE B N 1
ATOM 2660 C CA . PHE B 1 140 ? 14.875 -16.734 -10.508 1 83.88 140 PHE B CA 1
ATOM 2661 C C . PHE B 1 140 ? 16.031 -16.344 -9.609 1 83.88 140 PHE B C 1
ATOM 2663 O O . PHE B 1 140 ? 17.109 -15.969 -10.086 1 83.88 140 PHE B O 1
ATOM 2670 N N . ILE B 1 141 ? 15.828 -16.531 -8.32 1 82.06 141 ILE B N 1
ATOM 2671 C CA . ILE B 1 141 ? 16.844 -16.172 -7.332 1 82.06 141 ILE B CA 1
ATOM 2672 C C . ILE B 1 141 ? 18.047 -17.094 -7.488 1 82.06 141 ILE B C 1
ATOM 2674 O O . ILE B 1 141 ? 19.188 -16.625 -7.512 1 82.06 141 ILE B O 1
ATOM 2678 N N . GLN B 1 142 ? 17.844 -18.344 -7.648 1 82.62 142 GLN B N 1
ATOM 2679 C CA . GLN B 1 142 ? 18.906 -19.344 -7.777 1 82.62 142 GLN B CA 1
ATOM 2680 C C . GLN B 1 142 ? 19.688 -19.141 -9.07 1 82.62 142 GLN B C 1
ATOM 2682 O O . GLN B 1 142 ? 20.922 -19.188 -9.07 1 82.62 142 GLN B O 1
ATOM 2687 N N . LYS B 1 143 ? 19.047 -18.922 -10.094 1 86.25 143 LYS B N 1
ATOM 2688 C CA . LYS B 1 143 ? 19.656 -18.766 -11.406 1 86.25 143 LYS B CA 1
ATOM 2689 C C . LYS B 1 143 ? 20.609 -17.578 -11.445 1 86.25 143 LYS B C 1
ATOM 2691 O O . LYS B 1 143 ? 21.594 -17.578 -12.195 1 86.25 143 LYS B O 1
ATOM 2696 N N . HIS B 1 144 ? 20.328 -16.625 -10.602 1 87.44 144 HIS B N 1
ATOM 2697 C CA . HIS B 1 144 ? 21.141 -15.406 -10.664 1 87.44 144 HIS B CA 1
ATOM 2698 C C . HIS B 1 144 ? 22.141 -15.367 -9.523 1 87.44 144 HIS B C 1
ATOM 2700 O O . HIS B 1 144 ? 22.719 -14.312 -9.242 1 87.44 144 HIS B O 1
ATOM 2706 N N . GLY B 1 145 ? 22.312 -16.438 -8.906 1 83.12 145 GLY B N 1
ATOM 2707 C CA . GLY B 1 145 ? 23.391 -16.625 -7.941 1 83.12 145 GLY B CA 1
ATOM 2708 C C . GLY B 1 145 ? 23.188 -15.82 -6.668 1 83.12 145 GLY B C 1
ATOM 2709 O O . GLY B 1 145 ? 24.156 -15.445 -6.004 1 83.12 145 GLY B O 1
ATOM 2710 N N . ILE B 1 146 ? 21.969 -15.555 -6.387 1 83.5 146 ILE B N 1
ATOM 2711 C CA . ILE B 1 146 ? 21.672 -14.797 -5.176 1 83.5 146 ILE B CA 1
ATOM 2712 C C . ILE B 1 146 ? 21.875 -15.695 -3.951 1 83.5 146 ILE B C 1
ATOM 2714 O O . ILE B 1 146 ? 21.25 -16.75 -3.848 1 83.5 146 ILE B O 1
ATOM 2718 N N . VAL B 1 147 ? 22.719 -15.297 -3.027 1 81.81 147 VAL B N 1
ATOM 2719 C CA . VAL B 1 147 ? 23.156 -16.125 -1.9 1 81.81 147 VAL B CA 1
ATOM 2720 C C . VAL B 1 147 ? 22.156 -15.977 -0.75 1 81.81 147 VAL B C 1
ATOM 2722 O O . VAL B 1 147 ? 21.719 -16.984 -0.183 1 81.81 147 VAL B O 1
ATOM 2725 N N . ASP B 1 148 ? 21.828 -14.781 -0.438 1 88.56 148 ASP B N 1
ATOM 2726 C CA . ASP B 1 148 ? 20.906 -14.562 0.673 1 88.56 148 ASP B CA 1
ATOM 2727 C C . ASP B 1 148 ? 19.453 -14.602 0.2 1 88.56 148 ASP B C 1
ATOM 2729 O O . ASP B 1 148 ? 18.859 -13.562 -0.08 1 88.56 148 ASP B O 1
ATOM 2733 N N . VAL B 1 149 ? 18.906 -15.789 0.204 1 86.81 149 VAL B N 1
ATOM 2734 C CA . VAL B 1 149 ? 17.578 -16.047 -0.355 1 86.81 149 VAL B CA 1
ATOM 2735 C C . VAL B 1 149 ? 16.531 -15.352 0.498 1 86.81 149 VAL B C 1
ATOM 2737 O O . VAL B 1 149 ? 15.625 -14.695 -0.031 1 86.81 149 VAL B O 1
ATOM 2740 N N . GLU B 1 150 ? 16.641 -15.445 1.792 1 87.69 150 GLU B N 1
ATOM 2741 C CA . GLU B 1 150 ? 15.648 -14.859 2.693 1 87.69 150 GLU B CA 1
ATOM 2742 C C . GLU B 1 150 ? 15.594 -13.344 2.539 1 87.69 150 GLU B C 1
ATOM 2744 O O . GLU B 1 150 ? 14.508 -12.758 2.459 1 87.69 150 GLU B O 1
ATOM 2749 N N . ARG B 1 151 ? 16.766 -12.734 2.496 1 91.56 151 ARG B N 1
ATOM 2750 C CA . ARG B 1 151 ? 16.828 -11.289 2.326 1 91.56 151 ARG B CA 1
ATOM 2751 C C . ARG B 1 151 ? 16.25 -10.867 0.98 1 91.56 151 ARG B C 1
ATOM 2753 O O . ARG B 1 151 ? 15.547 -9.859 0.887 1 91.56 151 ARG B O 1
ATOM 2760 N N . SER B 1 152 ? 16.562 -11.625 -0.038 1 91.69 152 SER B N 1
ATOM 2761 C CA . SER B 1 152 ? 16.047 -11.32 -1.373 1 91.69 152 SER B CA 1
ATOM 2762 C C . SER B 1 152 ? 14.531 -11.461 -1.43 1 91.69 152 SER B C 1
ATOM 2764 O O . SER B 1 152 ? 13.852 -10.68 -2.107 1 91.69 152 SER B O 1
ATOM 2766 N N . GLU B 1 153 ? 14 -12.445 -0.708 1 88.5 153 GLU B N 1
ATOM 2767 C CA . GLU B 1 153 ? 12.555 -12.617 -0.637 1 88.5 153 GLU B CA 1
ATOM 2768 C C . GLU B 1 153 ? 11.891 -11.438 0.058 1 88.5 153 GLU B C 1
ATOM 2770 O O . GLU B 1 153 ? 10.836 -10.969 -0.379 1 88.5 153 GLU B O 1
ATOM 2775 N N . LYS B 1 154 ? 12.477 -10.953 1.134 1 93.25 154 LYS B N 1
ATOM 2776 C CA . LYS B 1 154 ? 11.945 -9.797 1.849 1 93.25 154 LYS B CA 1
ATOM 2777 C C . LYS B 1 154 ? 11.992 -8.547 0.978 1 93.25 154 LYS B C 1
ATOM 2779 O O . LYS B 1 154 ? 11.031 -7.766 0.955 1 93.25 154 LYS B O 1
ATOM 2784 N N . LYS B 1 155 ? 13.07 -8.391 0.221 1 94.62 155 LYS B N 1
ATOM 2785 C CA . LYS B 1 155 ? 13.172 -7.266 -0.701 1 94.62 155 LYS B CA 1
ATOM 2786 C C . LYS B 1 155 ? 12.086 -7.332 -1.771 1 94.62 155 LYS B C 1
ATOM 2788 O O . LYS B 1 155 ? 11.477 -6.312 -2.113 1 94.62 155 LYS B O 1
ATOM 2793 N N . LEU B 1 156 ? 11.93 -8.523 -2.252 1 92.56 156 LEU B N 1
ATOM 2794 C CA . LEU B 1 156 ? 10.914 -8.688 -3.283 1 92.56 156 LEU B CA 1
ATOM 2795 C C . LEU B 1 156 ? 9.531 -8.352 -2.74 1 92.56 156 LEU B C 1
ATOM 2797 O O . LEU B 1 156 ? 8.734 -7.695 -3.414 1 92.56 156 LEU B O 1
ATOM 2801 N N . TYR B 1 157 ? 9.227 -8.789 -1.554 1 92.19 157 TYR B N 1
ATOM 2802 C CA . TYR B 1 157 ? 7.957 -8.445 -0.919 1 92.19 157 TYR B CA 1
ATOM 2803 C C . TYR B 1 157 ? 7.797 -6.938 -0.789 1 92.19 157 TYR B C 1
ATOM 2805 O O . TYR B 1 157 ? 6.738 -6.391 -1.108 1 92.19 157 TYR B O 1
ATOM 2813 N N . ILE B 1 158 ? 8.812 -6.277 -0.33 1 96.69 158 ILE B N 1
ATOM 2814 C CA . ILE B 1 158 ? 8.797 -4.828 -0.165 1 96.69 158 ILE B CA 1
ATOM 2815 C C . ILE B 1 158 ? 8.539 -4.156 -1.511 1 96.69 158 ILE B C 1
ATOM 2817 O O . ILE B 1 158 ? 7.715 -3.244 -1.607 1 96.69 158 ILE B O 1
ATOM 2821 N N . ILE B 1 159 ? 9.133 -4.645 -2.529 1 96.88 159 ILE B N 1
ATOM 2822 C CA . ILE B 1 159 ? 8.984 -4.09 -3.871 1 96.88 159 ILE B CA 1
ATOM 2823 C C . ILE B 1 159 ? 7.551 -4.297 -4.359 1 96.88 159 ILE B C 1
ATOM 2825 O O . ILE B 1 159 ? 6.938 -3.379 -4.91 1 96.88 159 ILE B O 1
ATOM 2829 N N . ILE B 1 160 ? 7.035 -5.43 -4.121 1 93.5 160 ILE B N 1
ATOM 2830 C CA . ILE B 1 160 ? 5.68 -5.746 -4.555 1 93.5 160 ILE B CA 1
ATOM 2831 C C . ILE B 1 160 ? 4.688 -4.82 -3.857 1 93.5 160 ILE B C 1
ATOM 2833 O O . ILE B 1 160 ? 3.799 -4.254 -4.5 1 93.5 160 ILE B O 1
ATOM 2837 N N . GLU B 1 161 ? 4.809 -4.648 -2.57 1 92.56 161 GLU B N 1
ATOM 2838 C CA . GLU B 1 161 ? 3.943 -3.76 -1.802 1 92.56 161 GLU B CA 1
ATOM 2839 C C . GLU B 1 161 ? 4.055 -2.32 -2.295 1 92.56 161 GLU B C 1
ATOM 2841 O O . GLU B 1 161 ? 3.045 -1.627 -2.432 1 92.56 161 GLU B O 1
ATOM 2846 N N . MET B 1 162 ? 5.215 -1.922 -2.553 1 96.44 162 MET B N 1
ATOM 2847 C CA . MET B 1 162 ? 5.5 -0.574 -3.037 1 96.44 162 MET B CA 1
ATOM 2848 C C . MET B 1 162 ? 4.871 -0.344 -4.406 1 96.44 162 MET B C 1
ATOM 2850 O O . MET B 1 162 ? 4.109 0.606 -4.594 1 96.44 162 MET B O 1
ATOM 2854 N N . VAL B 1 163 ? 5.141 -1.239 -5.359 1 96.38 163 VAL B N 1
ATOM 2855 C CA . VAL B 1 163 ? 4.66 -1.103 -6.73 1 96.38 163 VAL B CA 1
ATOM 2856 C C . VAL B 1 163 ? 3.137 -1.174 -6.758 1 96.38 163 VAL B C 1
ATOM 2858 O O . VAL B 1 163 ? 2.482 -0.354 -7.406 1 96.38 163 VAL B O 1
ATOM 2861 N N . GLY B 1 164 ? 2.648 -2.166 -6.035 1 93.38 164 GLY B N 1
ATOM 2862 C CA . GLY B 1 164 ? 1.201 -2.297 -5.984 1 93.38 164 GLY B CA 1
ATOM 2863 C C . GLY B 1 164 ? 0.507 -1.059 -5.453 1 93.38 164 GLY B C 1
ATOM 2864 O O . GLY B 1 164 ? -0.466 -0.584 -6.043 1 93.38 164 GLY B O 1
ATOM 2865 N N . GLY B 1 165 ? 1.021 -0.523 -4.371 1 93 165 GLY B N 1
ATOM 2866 C CA . GLY B 1 165 ? 0.43 0.663 -3.773 1 93 165 GLY B CA 1
ATOM 2867 C C . GLY B 1 165 ? 0.532 1.892 -4.656 1 93 165 GLY B C 1
ATOM 2868 O O . GLY B 1 165 ? -0.453 2.607 -4.848 1 93 165 GLY B O 1
ATOM 2869 N N . VAL B 1 166 ? 1.643 2.152 -5.223 1 95.31 166 VAL B N 1
ATOM 2870 C CA . VAL B 1 166 ? 1.858 3.328 -6.062 1 95.31 166 VAL B CA 1
ATOM 2871 C C . VAL B 1 166 ? 1.009 3.225 -7.328 1 95.31 166 VAL B C 1
ATOM 2873 O O . VAL B 1 166 ? 0.342 4.188 -7.715 1 95.31 166 VAL B O 1
ATOM 2876 N N . CYS B 1 167 ? 0.968 2.057 -7.938 1 95.56 167 CYS B N 1
ATOM 2877 C CA . CYS B 1 167 ? 0.241 1.893 -9.195 1 95.56 167 CYS B CA 1
ATOM 2878 C C . CYS B 1 167 ? -1.263 2 -8.969 1 95.56 167 CYS B C 1
ATOM 2880 O O . CYS B 1 167 ? -1.981 2.551 -9.805 1 95.56 167 CYS B O 1
ATOM 2882 N N . TYR B 1 168 ? -1.66 1.439 -7.875 1 93.12 168 TYR B N 1
ATOM 2883 C CA . TYR B 1 168 ? -3.08 1.566 -7.57 1 93.12 168 TYR B CA 1
ATOM 2884 C C . TYR B 1 168 ? -3.51 3.029 -7.574 1 93.12 168 TYR B C 1
ATOM 2886 O O . TYR B 1 168 ? -4.477 3.395 -8.25 1 93.12 168 TYR B O 1
ATOM 2894 N N . ASN B 1 169 ? -2.793 3.848 -6.887 1 91.44 169 ASN B N 1
ATOM 2895 C CA . ASN B 1 169 ? -3.137 5.262 -6.793 1 91.44 169 ASN B CA 1
ATOM 2896 C C . ASN B 1 169 ? -2.896 5.984 -8.117 1 91.44 169 ASN B C 1
ATOM 2898 O O . ASN B 1 169 ? -3.721 6.793 -8.547 1 91.44 169 ASN B O 1
ATOM 2902 N N . SER B 1 170 ? -1.842 5.699 -8.758 1 94.44 170 SER B N 1
ATOM 2903 C CA . SER B 1 170 ? -1.405 6.453 -9.922 1 94.44 170 SER B CA 1
ATOM 2904 C C . SER B 1 170 ? -2.201 6.062 -11.164 1 94.44 170 SER B C 1
ATOM 2906 O O . SER B 1 170 ? -2.311 6.844 -12.109 1 94.44 170 SER B O 1
ATOM 2908 N N . ILE B 1 171 ? -2.713 4.863 -11.219 1 95.25 171 ILE B N 1
ATOM 2909 C CA . ILE B 1 171 ? -3.41 4.383 -12.406 1 95.25 171 ILE B CA 1
ATOM 2910 C C . ILE B 1 171 ? -4.918 4.477 -12.188 1 95.25 171 ILE B C 1
ATOM 2912 O O . ILE B 1 171 ? -5.645 4.98 -13.055 1 95.25 171 ILE B O 1
ATOM 2916 N N . LEU B 1 172 ? -5.434 4.074 -11.008 1 92.5 172 LEU B N 1
ATOM 2917 C CA . LEU B 1 172 ? -6.875 4.062 -10.781 1 92.5 172 LEU B CA 1
ATOM 2918 C C . LEU B 1 172 ? -7.355 5.414 -10.273 1 92.5 172 LEU B C 1
ATOM 2920 O O . LEU B 1 172 ? -8.352 5.949 -10.758 1 92.5 172 LEU B O 1
ATOM 2924 N N . ASN B 1 173 ? -6.633 5.906 -9.242 1 89.06 173 ASN B N 1
ATOM 2925 C CA . ASN B 1 173 ? -7.082 7.141 -8.602 1 89.06 173 ASN B CA 1
ATOM 2926 C C . ASN B 1 173 ? -6.457 8.367 -9.25 1 89.06 173 ASN B C 1
ATOM 2928 O O . ASN B 1 173 ? -6.945 9.484 -9.078 1 89.06 173 ASN B O 1
ATOM 2932 N N . LYS B 1 174 ? -5.328 8.172 -9.938 1 91.81 174 LYS B N 1
ATOM 2933 C CA . LYS B 1 174 ? -4.602 9.219 -10.656 1 91.81 174 LYS B CA 1
ATOM 2934 C C . LYS B 1 174 ? -4.168 10.336 -9.711 1 91.81 174 LYS B C 1
ATOM 2936 O O . LYS B 1 174 ? -4.262 11.516 -10.055 1 91.81 174 LYS B O 1
ATOM 2941 N N . THR B 1 175 ? -3.809 9.984 -8.445 1 88.19 175 THR B N 1
ATOM 2942 C CA . THR B 1 175 ? -3.34 10.883 -7.402 1 88.19 175 THR B CA 1
ATOM 2943 C C . THR B 1 175 ? -2.311 10.195 -6.516 1 88.19 175 THR B C 1
ATOM 2945 O O . THR B 1 175 ? -2.354 8.977 -6.336 1 88.19 175 THR B O 1
ATOM 2948 N N . PRO B 1 176 ? -1.352 10.883 -5.996 1 88.94 176 PRO B N 1
ATOM 2949 C CA . PRO B 1 176 ? -1.078 12.297 -6.293 1 88.94 176 PRO B CA 1
ATOM 2950 C C . PRO B 1 176 ? -0.398 12.492 -7.645 1 88.94 176 PRO B C 1
ATOM 2952 O O . PRO B 1 176 ? -0.316 13.617 -8.141 1 88.94 176 PRO B O 1
ATOM 2955 N N . TYR B 1 177 ? 0.073 11.367 -8.25 1 92.25 177 TYR B N 1
ATOM 2956 C CA . TYR B 1 177 ? 0.706 11.383 -9.562 1 92.25 177 TYR B CA 1
ATOM 2957 C C . TYR B 1 177 ? 0.032 10.391 -10.5 1 92.25 177 TYR B C 1
ATOM 2959 O O . TYR B 1 177 ? -0.371 9.305 -10.078 1 92.25 177 TYR B O 1
ATOM 2967 N N . MET B 1 178 ? -0.019 10.789 -11.781 1 95.31 178 MET B N 1
ATOM 2968 C CA . MET B 1 178 ? -0.319 9.781 -12.797 1 95.31 178 MET B CA 1
ATOM 2969 C C . MET B 1 178 ? 0.876 8.859 -13.023 1 95.31 178 MET B C 1
ATOM 2971 O O . MET B 1 178 ? 2.012 9.227 -12.711 1 95.31 178 MET B O 1
ATOM 2975 N N . ILE B 1 179 ? 0.569 7.711 -13.555 1 97.06 179 ILE B N 1
ATOM 2976 C CA . ILE B 1 179 ? 1.621 6.707 -13.68 1 97.06 179 ILE B CA 1
ATOM 2977 C C . ILE B 1 179 ? 2.742 7.238 -14.57 1 97.06 179 ILE B C 1
ATOM 2979 O O . ILE B 1 179 ? 3.922 6.984 -14.312 1 97.06 179 ILE B O 1
ATOM 2983 N N . GLU B 1 180 ? 2.477 8.047 -15.57 1 97.06 180 GLU B N 1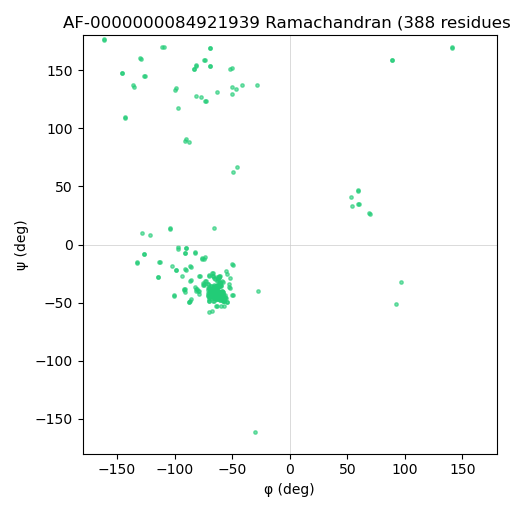
ATOM 2984 C CA . GLU B 1 180 ? 3.475 8.602 -16.484 1 97.06 180 GLU B CA 1
ATOM 2985 C C . GLU B 1 180 ? 4.402 9.578 -15.758 1 97.06 180 GLU B C 1
ATOM 2987 O O . GLU B 1 180 ? 5.539 9.789 -16.188 1 97.06 180 GLU B O 1
ATOM 2992 N N . GLU B 1 181 ? 3.949 10.164 -14.672 1 96.25 181 GLU B N 1
ATOM 2993 C CA . GLU B 1 181 ? 4.699 11.18 -13.938 1 96.25 181 GLU B CA 1
ATOM 2994 C C . GLU B 1 181 ? 5.645 10.539 -12.922 1 96.25 181 GLU B C 1
ATOM 2996 O O . GLU B 1 181 ? 6.598 11.172 -12.469 1 96.25 181 GLU B O 1
ATOM 3001 N N . ILE B 1 182 ? 5.371 9.258 -12.586 1 96.88 182 ILE B N 1
ATOM 3002 C CA . ILE B 1 182 ? 6.078 8.742 -11.422 1 96.88 182 ILE B CA 1
ATOM 3003 C C . ILE B 1 182 ? 6.801 7.449 -11.781 1 96.88 182 ILE B C 1
ATOM 3005 O O . ILE B 1 182 ? 7.613 6.945 -11 1 96.88 182 ILE B O 1
ATOM 3009 N N . LYS B 1 183 ? 6.594 6.902 -12.922 1 98.12 183 LYS B N 1
ATOM 3010 C CA . LYS B 1 183 ? 7.098 5.598 -13.328 1 98.12 183 LYS B CA 1
ATOM 3011 C C . LYS B 1 183 ? 8.625 5.551 -13.258 1 98.12 183 LYS B C 1
ATOM 3013 O O . LYS B 1 183 ? 9.195 4.551 -12.82 1 98.12 183 LYS B O 1
ATOM 3018 N N . GLU B 1 184 ? 9.273 6.605 -13.648 1 97.75 184 GLU B N 1
ATOM 3019 C CA . GLU B 1 184 ? 10.734 6.637 -13.633 1 97.75 184 GLU B CA 1
ATOM 3020 C C . GLU B 1 184 ? 11.273 6.543 -12.211 1 97.75 184 GLU B C 1
ATOM 3022 O O . GLU B 1 184 ? 12.242 5.828 -11.953 1 97.75 184 GLU B O 1
ATOM 3027 N N . GLU B 1 185 ? 10.703 7.293 -11.281 1 97.75 185 GLU B N 1
ATOM 3028 C CA . GLU B 1 185 ? 11.109 7.242 -9.883 1 97.75 185 GLU B CA 1
ATOM 3029 C C . GLU B 1 185 ? 10.82 5.875 -9.273 1 97.75 185 GLU B C 1
ATOM 3031 O O . GLU B 1 185 ? 11.586 5.383 -8.438 1 97.75 185 GLU B O 1
ATOM 3036 N N . LEU B 1 186 ? 9.703 5.309 -9.703 1 98.56 186 LEU B N 1
ATOM 3037 C CA . LEU B 1 186 ? 9.352 3.973 -9.234 1 98.56 186 LEU B CA 1
ATOM 3038 C C . LEU B 1 186 ? 10.391 2.947 -9.688 1 98.56 186 LEU B C 1
ATOM 3040 O O . LEU B 1 186 ? 10.836 2.121 -8.883 1 98.56 186 LEU B O 1
ATOM 3044 N N . PHE B 1 187 ? 10.82 3.01 -10.945 1 98.62 187 PHE B N 1
ATOM 3045 C CA . PHE B 1 187 ? 11.828 2.104 -11.477 1 98.62 187 PHE B CA 1
ATOM 3046 C C . PHE B 1 187 ? 13.164 2.316 -10.773 1 98.62 187 PHE B C 1
ATOM 3048 O O . PHE B 1 187 ? 13.867 1.353 -10.461 1 98.62 187 PHE B O 1
ATOM 3055 N N . SER B 1 188 ? 13.477 3.586 -10.531 1 98.44 188 SER B N 1
ATOM 3056 C CA . SER B 1 188 ? 14.703 3.893 -9.805 1 98.44 188 SER B CA 1
ATOM 3057 C C . SER B 1 188 ? 14.672 3.312 -8.398 1 98.44 188 SER B C 1
ATOM 3059 O O . SER B 1 188 ? 15.68 2.787 -7.914 1 98.44 188 SER B O 1
ATOM 3061 N N . ALA B 1 189 ? 13.547 3.398 -7.742 1 98.62 189 ALA B N 1
ATOM 3062 C CA . ALA B 1 189 ? 13.383 2.83 -6.406 1 98.62 189 ALA B CA 1
ATOM 3063 C C . ALA B 1 189 ? 13.57 1.316 -6.426 1 98.62 189 ALA B C 1
ATOM 3065 O O . ALA B 1 189 ? 14.273 0.758 -5.586 1 98.62 189 ALA B O 1
ATOM 3066 N N . ILE B 1 190 ? 12.953 0.641 -7.406 1 98.69 190 ILE B N 1
ATOM 3067 C CA . ILE B 1 190 ? 13.078 -0.806 -7.547 1 98.69 190 ILE B CA 1
ATOM 3068 C C . ILE B 1 190 ? 14.555 -1.181 -7.688 1 98.69 190 ILE B C 1
ATOM 3070 O O . ILE B 1 190 ? 15.055 -2.051 -6.969 1 98.69 190 ILE B O 1
ATOM 3074 N N . ARG B 1 191 ? 15.266 -0.495 -8.555 1 98.12 191 ARG B N 1
ATOM 3075 C CA . ARG B 1 191 ? 16.672 -0.78 -8.805 1 98.12 191 ARG B CA 1
ATOM 3076 C C . ARG B 1 191 ? 17.5 -0.624 -7.535 1 98.12 191 ARG B C 1
ATOM 3078 O O . ARG B 1 191 ? 18.328 -1.475 -7.223 1 98.12 191 ARG B O 1
ATOM 3085 N N . SER B 1 192 ? 17.219 0.409 -6.832 1 98.19 192 SER B N 1
ATOM 3086 C CA . SER B 1 192 ? 18.016 0.701 -5.648 1 98.19 192 SER B CA 1
ATOM 3087 C C . SER B 1 192 ? 17.781 -0.335 -4.555 1 98.19 192 SER B C 1
ATOM 3089 O O . SER B 1 192 ? 18.703 -0.691 -3.82 1 98.19 192 SER B O 1
ATOM 3091 N N . ILE B 1 193 ? 16.578 -0.831 -4.43 1 98.06 193 ILE B N 1
ATOM 3092 C CA . ILE B 1 193 ? 16.266 -1.841 -3.422 1 98.06 193 ILE B CA 1
ATOM 3093 C C . ILE B 1 193 ? 16.953 -3.154 -3.783 1 98.06 193 ILE B C 1
ATOM 3095 O O . ILE B 1 193 ? 17.562 -3.801 -2.926 1 98.06 193 ILE B O 1
ATOM 3099 N N . VAL B 1 194 ? 16.891 -3.49 -5.047 1 96.44 194 VAL B N 1
ATOM 3100 C CA . VAL B 1 194 ? 17.5 -4.734 -5.504 1 96.44 194 VAL B CA 1
ATOM 3101 C C . VAL B 1 194 ? 19 -4.699 -5.242 1 96.44 194 VAL B C 1
ATOM 3103 O O . VAL B 1 194 ? 19.578 -5.691 -4.805 1 96.44 194 VAL B O 1
ATOM 3106 N N . GLU B 1 195 ? 19.578 -3.568 -5.379 1 93.81 195 GLU B N 1
ATOM 3107 C CA . GLU B 1 195 ? 21.031 -3.441 -5.34 1 93.81 195 GLU B CA 1
ATOM 3108 C C . GLU B 1 195 ? 21.516 -3.17 -3.92 1 93.81 195 GLU B C 1
ATOM 3110 O O . GLU B 1 195 ? 22.719 -3.145 -3.668 1 93.81 195 GLU B O 1
ATOM 3115 N N . SER B 1 196 ? 20.578 -2.93 -2.967 1 90.12 196 SER B N 1
ATOM 3116 C CA . SER B 1 196 ? 20.953 -2.605 -1.593 1 90.12 196 SER B CA 1
ATOM 3117 C C . SER B 1 196 ? 21.328 -3.859 -0.81 1 90.12 196 SER B C 1
ATOM 3119 O O . SER B 1 196 ? 20.875 -4.957 -1.133 1 90.12 196 SER B O 1
#

pLDDT: mean 87.14, std 14.9, range [40.5, 98.69]

Organism: Filifactor alocis (strain ATCC 35896 / CCUG 47790 / D40 B5) (NCBI:txid546269)

Secondary structure (DSSP, 8-state):
-HHHHHHHHHHHHHHHHHHHHHHHHHHHHHH-STT--HHHHHHHHT--HHHHHHH-SSHHHHHHHHHHHHHHHHHHHHHHHHHTS-S-HHHHHHHHHHHHHHHHHH-HHHHHHHHTTHHHHHH--BTTB-----HHHHHHHHHTT-S-HHHHHHHHHHHHHHHHHHHIIIIII--S--HHHHHHHHHHHHHHHHH-/-HHHHHHHHHHHHHHHHHHHHHHHHHHHHHH-STT--HHHHHHHHT--HHHHHHH-SSHHHHHHHHHHHHHHHHHHHHHHHHHTS-S-HHHHHHHHHHHHHHHHHH-HHHHHHHHTTHHHHHHS-BTTB-----HHHHHHHHHTT-S-HHHHHHHHHHHHHHHHHHHIIIIII--S--HHHHHHHHHHHHHHHHH-